Protein 2OOQ (pdb70)

Organism: Homo sapiens (NCBI:txid9606)

Sequence (559 aa):
MAIRVADLLQHITQMKRGQGYGFKEEYEALPEGQTASWDTAKEDENRNKNRYGNIISYDHSRVRLLVLDPHSDYINANYIDGYHRPRHYIATQGPMQETVKDFWRMIWQENSASIVMVTNLVEVGRVKCVRYWPDDTEVYGDIKVTLIETEPLAEYVIRRTFTVQKKGYHEIRELRLFHFTSSWPDHGVPCCYATGLLGFVRQVKFLNPPEAGPIVVHCSAGAGRTGCFIAIDTMLDMAENEGVVDIFNCVRELRAQRVNLVQTEEQYVFVHDAILEACLCSMAIRVADLLQHITQMKRGQGYGFKEEYEALPEGQTASWDTAKEDENRNKNRYGNIISYDHSRVRLLVLDGDPHSDYINANYIDGYHRPRHYIATQGPMQETVKDFWRMIWQENSASIVMVTNLVEVGRVKCVRYWPDDTEVYGDIKVTLIETEPLAEYVIRTFTVQKKGYHEIRELRLFHFTSWPDHGVPCYATGLLGFVRQVKFLNPPEAGPIVVHCSAGAGRTGCFIAIDTMLDMAENEGVVDIFNCVRELRAQRVNLVQTEEQYVFVHDAILEACLC

CATH classification: 3.90.190.10

Secondary structure (DSSP, 8-state):
--EEGGGHHHHHHHHHSTTSS-HHHHHHHSPPS--S--TTTTSGGGGGG-SSTTS---GGGB-PPPP--GGGG--SEEEE--SSSTT-EEEEPPPPTTTHHHHHHHHHHHT--EEEE-S-SEETTEE-S---S-SSEEEEBTEEEEEEEEEE-SSEEEEEEEEEETTS---EEEEEEEE-S--TT---S-SHHHHHHHHHHHHHS-TTS-PEEEE-SSSSHHHHHHHHHHHHHHHHHHHSEE-HHHHHHHHHHHSTTSS-SHHHHHHHHHHHHHHHH-/---EEGGGHHHHHHHHHHHHHHHHHHHHHTS--S--S--TTTTSGGGGGG-SSTTS---GGGB-PPPPBTTBTTTT--SEEEE--SSSTT-EEEEPPP-GGGHHHHHHHHHHHT--EEEE-S-SEETTEE-S---S-SSEEEETTEEEEEEEEEE-SSEEEEEEEEEETTS-BEEEEEEEEE--S-SSSS-S-SHHHHHHHHHHHHHS-TTS-PEEEE-SSSSHHHHHHHHHHHHHHHHHHHSEE-HHHHHHHHHHHSTTSS-SHHHHHHHHHHHHHHHH-

Solvent-accessible surface area: 24456 Å² total; per-residue (Å²): 159,54,43,139,41,82,59,0,99,65,42,5,49,49,8,115,137,77,153,55,113,11,8,65,103,13,38,129,64,7,54,86,26,97,73,32,58,37,100,33,0,73,77,137,56,0,82,103,36,18,67,34,61,121,14,11,0,0,43,119,12,29,0,66,5,86,90,134,101,109,52,11,27,2,8,1,0,0,24,0,69,12,72,95,35,105,139,56,1,0,0,1,5,0,1,30,91,90,5,0,53,26,2,0,37,0,3,34,62,28,63,5,9,0,0,0,0,0,0,48,43,85,28,117,78,46,95,31,1,28,102,0,11,3,115,96,71,62,17,4,13,49,2,81,0,32,45,91,102,67,73,102,78,109,57,20,15,6,44,14,0,41,3,43,55,85,66,136,177,90,108,49,90,1,49,1,0,10,1,51,45,3,75,36,124,14,36,10,113,160,8,86,14,0,11,12,0,1,161,43,1,80,173,47,18,52,128,173,28,19,16,6,0,0,0,4,12,27,0,2,10,2,0,0,0,0,0,0,0,4,12,1,31,47,34,13,122,72,94,39,34,1,25,7,40,49,8,0,22,113,5,9,51,29,0,0,31,0,0,50,38,66,100,1,0,27,10,0,3,48,0,0,22,47,27,35,122,130,154,110,31,43,133,41,81,57,0,100,82,46,3,68,74,20,94,95,61,190,15,144,17,2,42,100,41,35,133,67,8,47,129,15,98,74,28,61,36,104,33,1,72,72,99,102,0,147,100,31,16,66,98,52,89,1,6,0,0,34,105,0,13,0,154,6,145,82,90,156,83,62,106,40,5,25,1,7,0,0,0,34,0,62,15,66,120,126,102,104,52,1,0,0,1,6,0,2,31,139,92,4,16,112,19,3,0,42,0,3,35,64,29,50,6,9,0,0,0,0,0,1,44,31,89,5,77,82,66,90,56,1,31,142,0,13,2,120,96,60,89,67,30,54,52,2,81,0,34,48,95,101,62,74,99,70,107,52,12,14,5,32,13,0,38,2,30,63,111,60,123,15,28,54,49,94,1,46,0,0,7,4,43,42,10,48,69,144,36,32,12,127,110,7,81,4,1,14,17,0,0,151,40,1,82,91,62,21,51,89,160,28,19,17,7,0,0,0,7,26,18,0,0,3,32,0,0,0,1,0,0,0,5,12,7,33,22,25,16,144,86,91,37,31,1,20,8,30,26,10,0,101,96,5,7,52,22,0,1,18,0,0,65,60,68,90,21,0,29,8,0,2,49,0,0,21,36,32,42,121,132

B-factor: mean 29.22, std 8.7, range [10.36, 81.89]

InterPro domains:
  IPR000242 Tyrosine-specific protein phosphatase, PTPase domain [PF00102] (912-1142)
  IPR000242 Tyrosine-specific protein phosphatase, PTPase domain [PF00102] (1202-1436)
  IPR000242 Tyrosine-specific protein phosphatase, PTPase domain [PR00700] (941-948)
  IPR000242 Tyrosine-specific protein phosphatase, PTPase domain [PR00700] (957-977)
  IPR000242 Tyrosine-specific protein phosphatase, PTPase domain [PR00700] (1040-1057)
  IPR000242 Tyrosine-specific protein phosphatase, PTPase domain [PR00700] (1079-1097)
  IPR000242 Tyrosine-specific protein phosphatase, PTPase domain [PR00700] (1110-1125)
  IPR000242 Tyrosine-specific protein phosphatase, PTPase domain [PR00700] (1126-1136)
  IPR000242 Tyrosine-specific protein phosphatase, PTPase domain [PS50055] (889-1143)
  IPR000242 Tyrosine-specific protein phosphatase, PTPase domain [PS50055] (1175-1437)
  IPR000242 Tyrosine-specific protein phosphatase, PTPase domain [SM00194] (888-1145)
  IPR000242 Tyrosine-specific protein phosphatase, PTPase domain [SM00194] (1174-1439)
  IPR000387 Tyrosine-specific protein phosphatases domain [PS50056] (1063-1134)
  IPR000387 Tyrosine-specific protein phosphatases domain [PS50056] (1351-1428)
  IPR000998 MAM domain [PF00629] (32-190)
  IPR000998 MAM domain [PR00020] (74-90)
  IPR000998 MAM domain [PR00020] (101-112)
  IPR000998 MAM domain [PR00020] (153-167)
  IPR000998 MAM domain [PR00020] (172-185)
  IPR000998 MAM domain [PS00740] (72-111)

GO terms:
  GO:0005001 transmembrane receptor protein tyrosine phosphatase activity (F, IDA)
  GO:0005886 plasma membrane (C, IDA)
  GO:1904893 negative regulation of receptor signaling pathway via STAT (P, IDA)
  GO:0071354 cellular response to interleukin-6 (P, IDA)
  GO:0004725 protein tyrosine phosphatase activity (F, IMP)
  GO:1904893 negative regulation of receptor signaling pathway via STAT (P, IMP)
  GO:0030336 negative regulation of cell migration (P, IMP)
  GO:0097677 STAT family protein binding (F, IPI)
  GO:0005515 protein binding (F, IPI)
  GO:0042803 protein homodimerization activity (F, IPI)
  GO:0019903 protein phosphatase binding (F, IPI)
  GO:0009986 cell surface (C, IDA)
  GO:0045294 alpha-catenin binding (F, IDA)
  GO:0045295 gamma-catenin binding (F, IDA)
  GO:0006470 protein dephosphorylation (P, IDA)
  GO:0007156 homophilic cell-cell adhesion (P, IDA)
  GO:0007169 cell surface receptor protein tyrosine kinase signaling pathway (P, IMP)
  GO:0070097 delta-catenin binding (F, IPI)
  GO:0008013 beta-catenin binding (F, IPI)
  GO:0045296 cadherin binding (F, IPI)

Nearest PDB structures (foldseek):
  2ooq-assembly1_A  TM=1.004E+00  e=1.436E-60  Homo sapiens
  2ooq-assembly2_B  TM=9.898E-01  e=5.584E-56  Homo sapiens
  2c7s-assembly1_A  TM=9.912E-01  e=8.622E-50  Homo sapiens
  1rpm-assembly2_B  TM=9.840E-01  e=2.543E-48  Homo sapiens
  6sub-assembly1_A  TM=9.304E-01  e=3.155E-36  Homo sapiens

Structure (mmCIF, N/CA/C/O backbone):
data_2OOQ
#
_entry.id   2OOQ
#
_cell.length_a   37.186
_cell.length_b   86.697
_cell.length_c   91.120
_cell.angle_alpha   90.00
_cell.angle_beta   99.89
_cell.angle_gamma   90.00
#
_symmetry.space_group_name_H-M   'P 1 21 1'
#
loop_
_entity.id
_entity.type
_entity.pdbx_description
1 polymer 'Receptor-type tyrosine-protein phosphatase T'
2 non-polymer 2-[3-(2-HYDROXY-1,1-DIHYDROXYMETHYL-ETHYLAMINO)-PROPYLAMINO]-2-HYDROXYMETHYL-PROPANE-1,3-DIOL
3 non-polymer 'SODIUM ION'
4 non-polymer 1,2-ETHANEDIOL
5 water water
#
loop_
_atom_site.group_PDB
_atom_site.id
_atom_site.type_symbol
_atom_site.label_atom_id
_atom_site.label_alt_id
_atom_site.label_comp_id
_atom_site.label_asym_id
_atom_site.label_entity_id
_atom_site.label_seq_id
_atom_site.pdbx_PDB_ins_code
_atom_site.Cartn_x
_atom_site.Cartn_y
_atom_site.Cartn_z
_atom_site.occupancy
_atom_site.B_iso_or_equiv
_atom_site.auth_seq_id
_atom_site.auth_comp_id
_atom_site.auth_asym_id
_atom_site.auth_atom_id
_atom_site.pdbx_PDB_model_num
ATOM 1 N N . MET A 1 2 ? 27.765 20.171 105.798 1.00 50.72 889 MET A N 1
ATOM 2 C CA . MET A 1 2 ? 26.932 19.336 106.723 1.00 44.37 889 MET A CA 1
ATOM 3 C C . MET A 1 2 ? 27.153 17.820 106.497 1.00 35.80 889 MET A C 1
ATOM 4 O O . MET A 1 2 ? 26.374 16.984 106.976 1.00 33.13 889 MET A O 1
ATOM 9 N N . ALA A 1 3 ? 28.211 17.470 105.773 1.00 34.35 890 ALA A N 1
ATOM 10 C CA . ALA A 1 3 ? 28.520 16.084 105.512 1.00 34.18 890 ALA A CA 1
ATOM 11 C C . ALA A 1 3 ? 28.954 15.391 106.793 1.00 33.10 890 ALA A C 1
ATOM 12 O O . ALA A 1 3 ? 29.473 16.017 107.713 1.00 31.34 890 ALA A O 1
ATOM 14 N N . ILE A 1 4 ? 28.743 14.083 106.828 1.00 24.85 891 ILE A N 1
ATOM 15 C CA . ILE A 1 4 ? 29.072 13.260 107.972 1.00 24.00 891 ILE A CA 1
ATOM 16 C C . ILE A 1 4 ? 30.168 12.307 107.554 1.00 22.56 891 ILE A C 1
ATOM 17 O O . ILE A 1 4 ? 30.022 11.586 106.548 1.00 27.13 891 ILE A O 1
ATOM 22 N N . ARG A 1 5 ? 31.233 12.252 108.343 1.00 26.69 892 ARG A N 1
ATOM 23 C CA . ARG A 1 5 ? 32.307 11.287 108.110 1.00 25.27 892 ARG A CA 1
ATOM 24 C C . ARG A 1 5 ? 31.760 9.865 108.233 1.00 27.74 892 ARG A C 1
ATOM 25 O O . ARG A 1 5 ? 30.990 9.572 109.137 1.00 23.03 892 ARG A O 1
ATOM 33 N N . VAL A 1 6 ? 32.160 8.975 107.328 1.00 28.57 893 VAL A N 1
ATOM 34 C CA . VAL A 1 6 ? 31.707 7.582 107.402 1.00 28.40 893 VAL A CA 1
ATOM 35 C C . VAL A 1 6 ? 32.045 6.968 108.761 1.00 33.56 893 VAL A C 1
ATOM 36 O O . VAL A 1 6 ? 31.211 6.287 109.379 1.00 24.97 893 VAL A O 1
ATOM 40 N N . ALA A 1 7 ? 33.254 7.264 109.238 1.00 28.39 894 ALA A N 1
ATOM 41 C CA . ALA A 1 7 ? 33.708 6.909 110.584 1.00 28.60 894 ALA A CA 1
ATOM 42 C C . ALA A 1 7 ? 32.770 7.335 111.713 1.00 31.12 894 ALA A C 1
ATOM 43 O O . ALA A 1 7 ? 32.824 6.744 112.794 1.00 34.96 894 ALA A O 1
ATOM 45 N N . ASP A 1 8 ? 31.957 8.371 111.478 1.00 24.02 895 ASP A N 1
ATOM 46 C CA . ASP A 1 8 ? 31.050 8.945 112.495 1.00 27.09 895 ASP A CA 1
ATOM 47 C C . ASP A 1 8 ? 29.585 8.606 112.243 1.00 30.30 895 ASP A C 1
ATOM 48 O O . ASP A 1 8 ? 28.707 9.102 112.951 1.00 24.84 895 ASP A O 1
ATOM 53 N N . LEU A 1 9 ? 29.318 7.765 111.242 1.00 27.81 896 LEU A N 1
ATOM 54 C CA . LEU A 1 9 ? 27.962 7.532 110.782 1.00 26.59 896 LEU A CA 1
ATOM 55 C C . LEU A 1 9 ? 27.113 6.786 111.793 1.00 20.61 896 LEU A C 1
ATOM 56 O O . LEU A 1 9 ? 25.947 7.136 111.980 1.00 25.89 896 LEU A O 1
ATOM 61 N N . LEU A 1 10 ? 27.680 5.763 112.431 1.00 25.43 897 LEU A N 1
ATOM 62 C CA . LEU A 1 10 ? 26.946 5.022 113.486 1.00 26.30 897 LEU A CA 1
ATOM 63 C C . LEU A 1 10 ? 26.511 5.963 114.598 1.00 26.08 897 LEU A C 1
ATOM 64 O O . LEU A 1 10 ? 25.335 5.985 114.973 1.00 26.80 897 LEU A O 1
ATOM 69 N N . GLN A 1 11 ? 27.454 6.760 115.098 1.00 24.12 898 GLN A N 1
ATOM 70 C CA . GLN A 1 11 ? 27.166 7.745 116.144 1.00 31.03 898 GLN A CA 1
ATOM 71 C C . GLN A 1 11 ? 26.116 8.750 115.708 1.00 25.61 898 GLN A C 1
ATOM 72 O O . GLN A 1 11 ? 25.231 9.089 116.474 1.00 24.77 898 GLN A O 1
ATOM 74 N N . HIS A 1 12 ? 26.221 9.230 114.473 1.00 25.63 899 HIS A N 1
ATOM 75 C CA . HIS A 1 12 ? 25.222 10.144 113.915 1.00 23.78 899 HIS A CA 1
ATOM 76 C C . HIS A 1 12 ? 23.807 9.520 113.921 1.00 16.59 899 HIS A C 1
ATOM 77 O O . HIS A 1 12 ? 22.858 10.145 114.371 1.00 22.22 899 HIS A O 1
ATOM 84 N N . ILE A 1 13 ? 23.694 8.308 113.404 1.00 20.42 900 ILE A N 1
ATOM 85 C CA . ILE A 1 13 ? 22.391 7.639 113.269 1.00 18.99 900 ILE A CA 1
ATOM 86 C C . ILE A 1 13 ? 21.780 7.405 114.674 1.00 19.63 900 ILE A C 1
ATOM 87 O O . ILE A 1 13 ? 20.591 7.636 114.901 1.00 19.97 900 ILE A O 1
ATOM 92 N N . THR A 1 14 ? 22.627 7.031 115.620 1.00 24.33 901 THR A N 1
ATOM 93 C CA . THR A 1 14 ? 22.200 6.822 117.003 1.00 23.62 901 THR A CA 1
ATOM 94 C C . THR A 1 14 ? 21.644 8.108 117.597 1.00 29.24 901 THR A C 1
ATOM 95 O O . THR A 1 14 ? 20.523 8.143 118.146 1.00 26.07 901 THR A O 1
ATOM 99 N N . GLN A 1 15 ? 22.437 9.173 117.496 1.00 20.93 902 GLN A N 1
ATOM 100 C CA . GLN A 1 15 ? 22.037 10.457 118.053 1.00 22.97 902 GLN A CA 1
ATOM 101 C C . GLN A 1 15 ? 20.697 10.826 117.446 1.00 20.11 902 GLN A C 1
ATOM 102 O O . GLN A 1 15 ? 19.823 11.333 118.144 1.00 20.14 902 GLN A O 1
ATOM 104 N N . MET A 1 16 ? 20.576 10.589 116.139 1.00 22.00 903 MET A N 1
ATOM 105 C CA . MET A 1 16 ? 19.393 10.944 115.364 1.00 23.93 903 MET A CA 1
ATOM 106 C C . MET A 1 16 ? 18.164 10.101 115.741 1.00 26.47 903 MET A C 1
ATOM 107 O O . MET A 1 16 ? 17.038 10.562 115.598 1.00 22.11 903 MET A O 1
ATOM 112 N N . LYS A 1 17 ? 18.394 8.891 116.261 1.00 20.87 904 LYS A N 1
ATOM 113 C CA . LYS A 1 17 ? 17.303 8.025 116.781 1.00 20.07 904 LYS A CA 1
ATOM 114 C C . LYS A 1 17 ? 16.912 8.255 118.228 1.00 20.36 904 LYS A C 1
ATOM 115 O O . LYS A 1 17 ? 15.791 7.912 118.618 1.00 21.77 904 LYS A O 1
ATOM 121 N N . ARG A 1 18 ? 17.810 8.841 119.028 1.00 22.73 905 ARG A N 1
ATOM 122 C CA . ARG A 1 18 ? 17.487 9.258 120.405 1.00 25.83 905 ARG A CA 1
ATOM 123 C C . ARG A 1 18 ? 16.517 10.437 120.347 1.00 32.02 905 ARG A C 1
ATOM 124 O O . ARG A 1 18 ? 16.799 11.472 119.712 1.00 36.39 905 ARG A O 1
ATOM 132 N N . GLY A 1 19 ? 15.395 10.323 121.024 1.00 31.24 906 GLY A N 1
ATOM 133 C CA . GLY A 1 19 ? 14.390 11.378 120.938 1.00 41.93 906 GLY A CA 1
ATOM 134 C C . GLY A 1 19 ? 14.730 12.724 121.575 1.00 36.76 906 GLY A C 1
ATOM 135 O O . GLY A 1 19 ? 13.900 13.620 121.538 1.00 42.49 906 GLY A O 1
ATOM 136 N N . GLN A 1 20 ? 15.937 12.885 122.124 1.00 22.35 907 GLN A N 1
ATOM 137 C CA . GLN A 1 20 ? 16.191 13.943 123.082 1.00 17.93 907 GLN A CA 1
ATOM 138 C C . GLN A 1 20 ? 16.644 15.274 122.475 1.00 18.49 907 GLN A C 1
ATOM 139 O O . GLN A 1 20 ? 16.270 16.328 122.999 1.00 14.76 907 GLN A O 1
ATOM 145 N N . GLY A 1 21 ? 17.447 15.217 121.420 1.00 22.91 908 GLY A N 1
ATOM 146 C CA . GLY A 1 21 ? 17.803 16.396 120.635 1.00 26.49 908 GLY A CA 1
ATOM 147 C C . GLY A 1 21 ? 17.324 16.242 119.201 1.00 17.07 908 GLY A C 1
ATOM 148 O O . GLY A 1 21 ? 16.451 15.409 118.903 1.00 26.88 908 GLY A O 1
ATOM 149 N N . TYR A 1 22 ? 17.916 17.028 118.308 1.00 16.18 909 TYR A N 1
ATOM 150 C CA . TYR A 1 22 ? 17.637 16.964 116.868 1.00 14.35 909 TYR A CA 1
ATOM 151 C C . TYR A 1 22 ? 17.725 15.519 116.421 1.00 24.65 909 TYR A C 1
ATOM 152 O O . TYR A 1 22 ? 18.712 14.849 116.732 1.00 23.69 909 TYR A O 1
ATOM 161 N N . GLY A 1 23 ? 16.684 15.058 115.713 1.00 20.85 910 GLY A N 1
ATOM 162 C CA . GLY A 1 23 ? 16.588 13.692 115.210 1.00 21.92 910 GLY A CA 1
ATOM 163 C C . GLY A 1 23 ? 15.914 13.614 113.848 1.00 29.93 910 GLY A C 1
ATOM 164 O O . GLY A 1 23 ? 15.719 14.629 113.179 1.00 21.78 910 GLY A O 1
ATOM 165 N N . PHE A 1 24 ? 15.540 12.394 113.454 1.00 22.46 911 PHE A N 1
ATOM 166 C CA . PHE A 1 24 ? 15.026 12.130 112.126 1.00 22.10 911 PHE A CA 1
ATOM 167 C C . PHE A 1 24 ? 13.659 12.709 111.821 1.00 15.11 911 PHE A C 1
ATOM 168 O O . PHE A 1 24 ? 13.389 13.036 110.672 1.00 27.30 911 PHE A O 1
ATOM 176 N N . LYS A 1 25 ? 12.771 12.792 112.805 1.00 24.44 912 LYS A N 1
ATOM 177 C CA . LYS A 1 25 ? 11.471 13.441 112.546 1.00 21.78 912 LYS A CA 1
ATOM 178 C C . LYS A 1 25 ? 11.656 14.890 112.070 1.00 20.23 912 LYS A C 1
ATOM 179 O O . LYS A 1 25 ? 11.093 15.297 111.046 1.00 23.01 912 LYS A O 1
ATOM 182 N N . GLU A 1 26 ? 12.453 15.657 112.806 1.00 19.93 913 GLU A N 1
ATOM 183 C CA . GLU A 1 26 ? 12.659 17.055 112.455 1.00 22.15 913 GLU A CA 1
ATOM 184 C C . GLU A 1 26 ? 13.381 17.164 111.146 1.00 21.66 913 GLU A C 1
ATOM 185 O O . GLU A 1 26 ? 13.024 18.005 110.301 1.00 24.84 913 GLU A O 1
ATOM 191 N N . GLU A 1 27 ? 14.389 16.316 110.958 1.00 20.30 914 GLU A N 1
ATOM 192 C CA . GLU A 1 27 ? 15.181 16.394 109.745 1.00 20.13 914 GLU A CA 1
ATOM 193 C C . GLU A 1 27 ? 14.310 16.086 108.529 1.00 21.53 914 GLU A C 1
ATOM 194 O O . GLU A 1 27 ? 14.304 16.842 107.562 1.00 24.22 914 GLU A O 1
ATOM 200 N N . TYR A 1 28 ? 13.555 14.991 108.599 1.00 25.79 915 TYR A N 1
ATOM 201 C CA . TYR A 1 28 ? 12.617 14.649 107.536 1.00 26.35 915 TYR A CA 1
ATOM 202 C C . TYR A 1 28 ? 11.620 15.798 107.281 1.00 23.24 915 TYR A C 1
ATOM 203 O O . TYR A 1 28 ? 11.319 16.123 106.133 1.00 22.88 915 TYR A O 1
ATOM 212 N N . GLU A 1 29 ? 11.133 16.418 108.348 1.00 25.82 916 GLU A N 1
ATOM 213 C CA . GLU A 1 29 ? 10.169 17.506 108.205 1.00 27.67 916 GLU A CA 1
ATOM 214 C C . GLU A 1 29 ? 10.776 18.746 107.552 1.00 27.77 916 GLU A C 1
ATOM 215 O O . GLU A 1 29 ? 10.046 19.605 107.071 1.00 29.73 916 GLU A O 1
ATOM 221 N N . ALA A 1 30 ? 12.104 18.805 107.489 1.00 30.00 917 ALA A N 1
ATOM 222 C CA . ALA A 1 30 ? 12.802 19.918 106.861 1.00 26.93 917 ALA A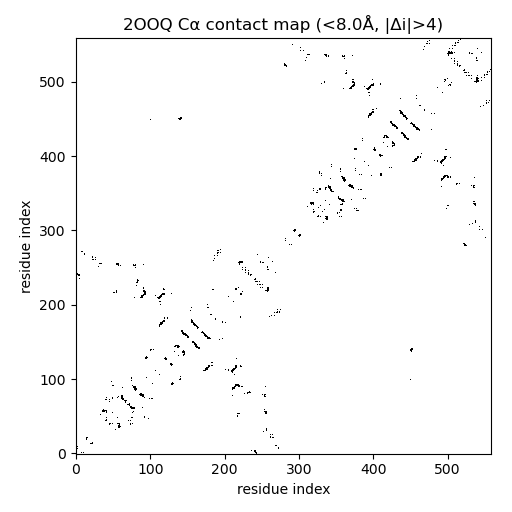 CA 1
ATOM 223 C C . ALA A 1 30 ? 12.967 19.737 105.361 1.00 26.60 917 ALA A C 1
ATOM 224 O O . ALA A 1 30 ? 13.256 20.702 104.674 1.00 26.08 917 ALA A O 1
ATOM 226 N N . LEU A 1 31 ? 12.802 18.513 104.845 1.00 22.17 918 LEU A N 1
ATOM 227 C CA . LEU A 1 31 ? 12.862 18.278 103.400 1.00 24.57 918 LEU A CA 1
ATOM 228 C C . LEU A 1 31 ? 11.703 19.013 102.705 1.00 32.97 918 LEU A C 1
ATOM 229 O O . LEU A 1 31 ? 10.622 19.163 103.280 1.00 32.88 918 LEU A O 1
ATOM 234 N N . PRO A 1 32 ? 11.917 19.496 101.473 1.00 32.51 919 PRO A N 1
ATOM 235 C CA . PRO A 1 32 ? 10.803 20.232 100.842 1.00 31.25 919 PRO A CA 1
ATOM 236 C C . PRO A 1 32 ? 9.711 19.265 100.432 1.00 35.35 919 PRO A C 1
ATOM 237 O O . PRO A 1 32 ? 9.997 18.299 99.728 1.00 34.80 919 PRO A O 1
ATOM 241 N N . GLU A 1 33 ? 8.479 19.500 100.878 1.00 33.63 920 GLU A N 1
ATOM 242 C CA . GLU A 1 33 ? 7.366 18.576 100.598 1.00 37.71 920 GLU A CA 1
ATOM 243 C C . GLU A 1 33 ? 6.549 19.095 99.429 1.00 32.26 920 GLU A C 1
ATOM 244 O O . GLU A 1 33 ? 6.352 20.301 99.283 1.00 27.67 920 GLU A O 1
ATOM 246 N N . GLY A 1 34 ? 6.098 18.195 98.568 1.00 31.78 921 GLY A N 1
ATOM 247 C CA . GLY A 1 34 ? 5.191 18.578 97.486 1.00 32.12 921 GLY A CA 1
ATOM 248 C C . GLY A 1 34 ? 5.870 19.393 96.399 1.00 33.36 921 GLY A C 1
ATOM 249 O O . GLY A 1 34 ? 7.108 19.368 96.252 1.00 30.60 921 GLY A O 1
ATOM 250 N N . GLN A 1 35 ? 5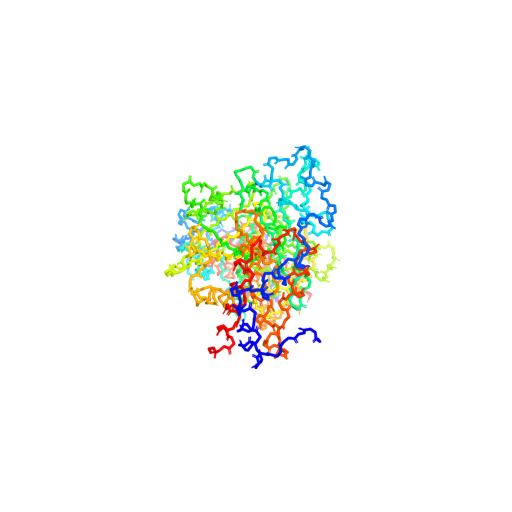.054 20.132 95.649 1.00 33.88 922 GLN A N 1
ATOM 251 C CA . GLN A 1 35 ? 5.504 20.801 94.442 1.00 33.57 922 GLN A CA 1
ATOM 252 C C . GLN A 1 35 ? 6.432 21.962 94.799 1.00 32.67 922 GLN A C 1
ATOM 253 O O . GLN A 1 35 ? 6.054 22.857 95.561 1.00 32.22 922 GLN A O 1
ATOM 259 N N . THR A 1 36 ? 7.637 21.932 94.240 1.00 27.24 923 THR A N 1
ATOM 260 C CA . THR A 1 36 ? 8.624 22.992 94.437 1.00 27.18 923 THR A CA 1
ATOM 261 C C . THR A 1 36 ? 9.056 23.634 93.111 1.00 29.56 923 THR A C 1
ATOM 262 O O . THR A 1 36 ? 9.890 24.550 93.108 1.00 31.73 923 THR A O 1
ATOM 266 N N . ALA A 1 37 ? 8.493 23.145 91.999 1.00 27.36 924 ALA A N 1
ATOM 267 C CA . ALA A 1 37 ? 8.800 23.627 90.651 1.00 29.09 924 ALA A CA 1
ATOM 268 C C . ALA A 1 37 ? 7.605 23.351 89.739 1.00 28.07 924 ALA A C 1
ATOM 269 O O . ALA A 1 37 ? 6.687 22.609 90.110 1.00 25.88 924 ALA A O 1
ATOM 271 N N . SER A 1 38 ? 7.635 23.959 88.556 1.00 25.27 925 SER A N 1
ATOM 272 C CA . SER A 1 38 ? 6.542 23.877 87.594 1.00 26.06 925 SER A CA 1
ATOM 273 C C . SER A 1 38 ? 6.468 22.501 86.982 1.00 27.54 925 SER A C 1
ATOM 274 O O . SER A 1 38 ? 7.499 21.849 86.765 1.00 29.36 925 SER A O 1
ATOM 277 N N . TRP A 1 39 ? 5.237 22.073 86.703 1.00 25.76 926 TRP A N 1
ATOM 278 C CA . TRP A 1 39 ? 4.963 20.868 85.936 1.00 23.55 926 TRP A CA 1
ATOM 279 C C . TRP A 1 39 ? 3.817 21.087 84.933 1.00 28.75 926 TRP A C 1
ATOM 280 O O . TRP A 1 39 ? 2.866 20.290 84.851 1.00 29.62 926 TRP A O 1
ATOM 291 N N . ASP A 1 40 ? 3.934 22.164 84.156 1.00 27.31 927 ASP A N 1
ATOM 292 C CA . ASP A 1 40 ? 2.860 22.584 83.259 1.00 30.00 927 ASP A CA 1
ATOM 293 C C . ASP A 1 40 ? 2.503 21.481 82.252 1.00 31.67 927 ASP A C 1
ATOM 294 O O . ASP A 1 40 ? 1.325 21.197 82.033 1.00 27.11 927 ASP A O 1
ATOM 299 N N . THR A 1 41 ? 3.506 20.842 81.656 1.00 27.83 928 THR A N 1
ATOM 300 C CA . THR A 1 41 ? 3.229 19.834 80.639 1.00 29.15 928 THR A CA 1
ATOM 301 C C . THR A 1 41 ? 2.514 18.628 81.243 1.00 28.34 928 THR A C 1
ATOM 302 O O . THR A 1 41 ? 1.533 18.150 80.670 1.00 24.02 928 THR A O 1
ATOM 306 N N . ALA A 1 42 ? 2.993 18.183 82.408 1.00 29.63 929 ALA A N 1
ATOM 307 C CA . ALA A 1 42 ? 2.457 17.000 83.111 1.00 31.87 929 ALA A CA 1
ATOM 308 C C . ALA A 1 42 ? 0.980 17.167 83.413 1.00 33.23 929 ALA A C 1
ATOM 309 O O . ALA A 1 42 ? 0.224 16.195 83.336 1.00 34.18 929 ALA A O 1
ATOM 311 N N . LYS A 1 43 ? 0.591 18.404 83.749 1.00 28.40 930 LYS A N 1
ATOM 312 C CA . LYS A 1 43 ? -0.781 18.741 84.157 1.00 23.62 930 LYS A CA 1
ATOM 313 C C . LYS A 1 43 ? -1.656 19.162 82.973 1.00 26.84 930 LYS A C 1
ATOM 314 O O . LYS A 1 43 ? -2.780 19.622 83.167 1.00 28.29 930 LYS A O 1
ATOM 317 N N . GLU A 1 44 ? -1.154 18.995 81.747 1.00 27.15 931 GLU A N 1
ATOM 318 C CA . GLU A 1 44 ? -1.988 19.170 80.549 1.00 30.27 931 GLU A CA 1
ATOM 319 C C . GLU A 1 44 ? -3.089 18.106 80.541 1.00 28.31 931 GLU A C 1
ATOM 320 O O . GLU A 1 44 ? -2.823 16.933 80.794 1.00 28.63 931 GLU A O 1
ATOM 326 N N . ASP A 1 45 ? -4.315 18.535 80.240 1.00 29.52 932 ASP A N 1
ATOM 327 C CA . ASP A 1 45 ? -5.474 17.648 80.160 1.00 27.30 932 ASP A CA 1
ATOM 328 C C . ASP A 1 45 ? -5.144 16.396 79.372 1.00 28.40 932 ASP A C 1
ATOM 329 O O . ASP A 1 45 ? -5.444 15.283 79.813 1.00 31.99 932 ASP A O 1
ATOM 334 N N . GLU A 1 46 ? -4.457 16.576 78.245 1.00 31.28 933 GLU A N 1
ATOM 335 C CA . GLU A 1 46 ? -4.107 15.474 77.343 1.00 26.30 933 GLU A CA 1
ATOM 336 C C . GLU A 1 46 ? -3.123 14.460 77.934 1.00 28.65 933 GLU A C 1
ATOM 337 O O . GLU A 1 46 ? -2.925 13.398 77.353 1.00 30.95 933 GLU A O 1
ATOM 339 N N . ASN A 1 47 ? -2.504 14.804 79.070 1.00 25.90 934 ASN A N 1
ATOM 340 C CA . ASN A 1 47 ? -1.547 13.932 79.752 1.00 26.95 934 ASN A CA 1
ATOM 341 C C . ASN A 1 47 ? -2.051 13.385 81.080 1.00 25.77 934 ASN A C 1
ATOM 342 O O . ASN A 1 47 ? -1.345 12.613 81.727 1.00 24.04 934 ASN A O 1
ATOM 347 N N . ARG A 1 48 ? -3.272 13.750 81.481 1.00 22.55 935 ARG A N 1
ATOM 348 C CA . ARG A 1 48 ? -3.832 13.269 82.753 1.00 28.90 935 ARG A CA 1
ATOM 349 C C . ARG A 1 48 ? -3.827 11.737 82.861 1.00 28.24 935 ARG A C 1
ATOM 350 O O . ARG A 1 48 ? -3.542 11.191 83.926 1.00 32.84 935 ARG A O 1
ATOM 353 N N . ASN A 1 49 ? -4.135 11.054 81.759 1.00 27.57 936 ASN A N 1
ATOM 354 C CA . ASN A 1 49 ? -4.274 9.595 81.768 1.00 25.13 936 ASN A CA 1
ATOM 355 C C . ASN A 1 49 ? -2.955 8.879 81.622 1.00 30.74 936 ASN A C 1
ATOM 356 O O . ASN A 1 49 ? -2.905 7.641 81.604 1.00 31.19 936 ASN A O 1
ATOM 361 N N . LYS A 1 50 ? -1.880 9.655 81.524 1.00 26.52 937 LYS A N 1
ATOM 362 C CA . LYS A 1 50 ? -0.525 9.097 81.503 1.00 24.13 937 LYS A CA 1
ATOM 363 C C . LYS A 1 50 ? 0.165 9.169 82.867 1.00 24.18 937 LYS A C 1
ATOM 364 O O . LYS A 1 50 ? 1.343 8.772 82.995 1.00 22.63 937 LYS A O 1
ATOM 370 N N . ASN A 1 51 ? -0.544 9.705 83.866 1.00 26.87 938 ASN A N 1
ATOM 371 C CA . ASN A 1 51 ? -0.031 9.856 85.211 1.00 24.77 938 ASN A CA 1
ATOM 372 C C . ASN A 1 51 ? -0.775 8.953 86.150 1.00 27.59 938 ASN A C 1
ATOM 373 O O . ASN A 1 51 ? -1.995 9.043 86.255 1.00 25.33 938 ASN A O 1
ATOM 378 N N . ARG A 1 52 ? -0.038 8.124 86.874 1.00 28.08 939 ARG A N 1
ATOM 379 C CA . ARG A 1 52 ? -0.651 7.154 87.792 1.00 34.44 939 ARG A CA 1
ATOM 380 C C . ARG A 1 52 ? -1.185 7.834 89.052 1.00 27.77 939 ARG A C 1
ATOM 381 O O . ARG A 1 52 ? -2.342 7.628 89.428 1.00 30.37 939 ARG A O 1
ATOM 389 N N . TYR A 1 53 ? -0.336 8.641 89.702 1.00 31.96 940 TYR A N 1
ATOM 390 C CA . TYR A 1 53 ? -0.729 9.412 90.888 1.00 30.03 940 TYR A CA 1
ATOM 391 C C . TYR A 1 53 ? -0.645 10.922 90.592 1.00 33.28 940 TYR A C 1
ATOM 392 O O . TYR A 1 53 ? 0.435 11.452 90.287 1.00 30.56 940 TYR A O 1
ATOM 394 N N . GLY A 1 54 ? -1.780 11.620 90.710 1.00 35.72 941 GLY A N 1
ATOM 395 C CA . GLY A 1 54 ? -1.873 13.048 90.351 1.00 30.37 941 GLY A CA 1
ATOM 396 C C . GLY A 1 54 ? -0.897 13.979 91.065 1.00 33.20 941 GLY A C 1
ATOM 397 O O . GLY A 1 54 ? -0.589 15.080 90.565 1.00 36.45 941 GLY A O 1
ATOM 398 N N . ASN A 1 55 ? -0.399 13.532 92.216 1.00 31.73 942 ASN A N 1
ATOM 399 C CA . ASN A 1 55 ? 0.481 14.333 93.067 1.00 35.68 942 ASN A CA 1
ATOM 400 C C . ASN A 1 55 ? 1.951 14.145 92.749 1.00 28.04 942 ASN A C 1
ATOM 401 O O . ASN A 1 55 ? 2.767 15.002 93.086 1.00 28.51 942 ASN A O 1
ATOM 406 N N . ILE A 1 56 ? 2.282 13.009 92.137 1.00 27.84 943 ILE A N 1
ATOM 407 C CA . ILE A 1 56 ? 3.651 12.672 91.804 1.00 26.30 943 ILE A CA 1
ATOM 408 C C . ILE A 1 56 ? 3.722 12.690 90.304 1.00 27.61 943 ILE A C 1
ATOM 409 O O . ILE A 1 56 ? 3.578 11.660 89.640 1.00 27.33 943 ILE A O 1
ATOM 414 N N . ILE A 1 57 ? 3.881 13.891 89.763 1.00 28.37 944 ILE A N 1
ATOM 415 C CA . ILE A 1 57 ? 3.984 14.065 88.323 1.00 24.10 944 ILE A CA 1
ATOM 416 C C . ILE A 1 57 ? 5.260 14.846 87.992 1.00 29.15 944 ILE A C 1
ATOM 417 O O . ILE A 1 57 ? 5.954 15.355 88.887 1.00 32.87 944 ILE A O 1
ATOM 422 N N . SER A 1 58 ? 5.564 14.946 86.704 1.00 29.11 945 SER A N 1
ATOM 423 C CA . SER A 1 58 ? 6.905 15.300 86.281 1.00 29.29 945 SER A CA 1
ATOM 424 C C . SER A 1 58 ? 7.158 16.821 86.186 1.00 27.64 945 SER A C 1
ATOM 425 O O . SER A 1 58 ? 6.472 17.533 85.446 1.00 27.53 945 SER A O 1
ATOM 428 N N . TYR A 1 59 ? 8.159 17.308 86.930 1.00 26.08 946 TYR A N 1
ATOM 429 C CA . TYR A 1 59 ? 8.609 18.711 86.806 1.00 22.93 946 TYR A CA 1
ATOM 430 C C . TYR A 1 59 ? 9.181 18.977 85.417 1.00 26.89 946 TYR A C 1
ATOM 431 O O . TYR A 1 59 ? 9.942 18.182 84.901 1.00 28.65 946 TYR A O 1
ATOM 440 N N . ASP A 1 60 ? 8.858 20.137 84.863 1.00 23.98 947 ASP A N 1
ATOM 441 C CA . ASP A 1 60 ? 9.233 20.507 83.492 1.00 27.47 947 ASP A CA 1
ATOM 442 C C . ASP A 1 60 ? 10.741 20.524 83.302 1.00 25.67 947 ASP A C 1
ATOM 443 O O . ASP A 1 60 ? 11.245 20.034 82.277 1.00 30.09 947 ASP A O 1
ATOM 448 N N . HIS A 1 61 ? 11.461 21.053 84.292 1.00 27.34 948 HIS A N 1
ATOM 449 C CA . HIS A 1 61 ? 12.896 21.300 84.118 1.00 27.26 948 HIS A CA 1
ATOM 450 C C . HIS A 1 61 ? 13.653 19.999 83.890 1.00 28.61 948 HIS A C 1
ATOM 451 O O . HIS A 1 61 ? 14.579 19.964 83.093 1.00 29.30 948 HIS A O 1
ATOM 458 N N . SER A 1 62 ? 13.183 18.919 84.520 1.00 25.86 949 SER A N 1
ATOM 459 C CA . SER A 1 62 ? 13.907 17.667 84.563 1.00 24.27 949 SER A CA 1
ATOM 460 C C . SER A 1 62 ? 13.209 16.538 83.805 1.00 26.28 949 SER A C 1
ATOM 461 O O . SER A 1 62 ? 13.706 15.415 83.786 1.00 25.69 949 SER A O 1
ATOM 464 N N . ARG A 1 63 ? 12.073 16.815 83.157 1.00 25.59 950 ARG A N 1
ATOM 465 C CA . ARG A 1 63 ? 11.277 15.712 82.617 1.00 29.24 950 ARG A CA 1
ATOM 466 C C . ARG A 1 63 ? 11.944 15.103 81.385 1.00 29.94 950 ARG A C 1
ATOM 467 O O . ARG A 1 63 ? 12.636 15.800 80.629 1.00 26.20 950 ARG A O 1
ATOM 475 N N . VAL A 1 64 ? 11.729 13.800 81.199 1.00 25.55 951 VAL A N 1
ATOM 476 C CA . VAL A 1 64 ? 12.254 13.072 80.039 1.00 28.40 951 VAL A CA 1
ATOM 477 C C . VAL A 1 64 ? 11.290 13.367 78.894 1.00 30.34 951 VAL A C 1
ATOM 478 O O . VAL A 1 64 ? 10.121 13.011 78.957 1.00 26.93 951 VAL A O 1
ATOM 482 N N . ARG A 1 65 ? 11.762 14.066 77.866 1.00 27.06 952 ARG A N 1
ATOM 483 C CA . ARG A 1 65 ? 10.918 14.358 76.709 1.00 26.42 952 ARG A CA 1
ATOM 484 C C . ARG A 1 65 ? 11.047 13.274 75.640 1.00 28.72 952 ARG A C 1
ATOM 485 O O . ARG A 1 65 ? 12.153 12.970 75.212 1.00 27.65 952 ARG A O 1
ATOM 488 N N . LEU A 1 66 ? 9.918 12.720 75.197 1.00 25.54 953 LEU A N 1
ATOM 489 C CA . LEU A 1 66 ? 9.900 11.779 74.061 1.00 27.32 953 LEU A CA 1
ATOM 490 C C . LEU A 1 66 ? 9.790 12.493 72.697 1.00 32.32 953 LEU A C 1
ATOM 491 O O . LEU A 1 66 ? 9.127 13.528 72.567 1.00 29.11 953 LEU A O 1
ATOM 496 N N . LEU A 1 67 ? 10.449 11.940 71.677 1.00 24.10 954 LEU A N 1
ATOM 497 C CA . LEU A 1 67 ? 10.265 12.389 70.308 1.00 33.33 954 LEU A CA 1
ATOM 498 C C . LEU A 1 67 ? 8.765 12.475 70.056 1.00 35.41 954 LEU A C 1
ATOM 499 O O . LEU A 1 67 ? 8.002 11.619 70.489 1.00 35.75 954 LEU A O 1
ATOM 502 N N . VAL A 1 68 ? 8.331 13.532 69.390 1.00 34.62 955 VAL A N 1
ATOM 503 C CA . VAL A 1 68 ? 6.910 13.706 69.103 1.00 34.81 955 VAL A CA 1
ATOM 504 C C . VAL A 1 68 ? 6.565 12.859 67.890 1.00 43.55 955 VAL A C 1
ATOM 505 O O . VAL A 1 68 ? 7.302 12.879 66.901 1.00 38.69 955 VAL A O 1
ATOM 509 N N . LEU A 1 69 ? 5.461 12.117 67.970 1.00 34.45 956 LEU A N 1
ATOM 510 C CA . LEU A 1 69 ? 5.048 11.231 66.885 1.00 33.76 956 LEU A CA 1
ATOM 511 C C . LEU A 1 69 ? 3.986 11.891 66.008 1.00 40.65 956 LEU A C 1
ATOM 512 O O . LEU A 1 69 ? 2.785 11.732 66.252 1.00 41.73 956 LEU A O 1
ATOM 517 N N . ASP A 1 72 ? 0.542 14.174 66.946 1.00 45.85 959 ASP A N 1
ATOM 518 C CA . ASP A 1 72 ? 0.163 14.267 68.349 1.00 42.27 959 ASP A CA 1
ATOM 519 C C . ASP A 1 72 ? 1.174 15.095 69.161 1.00 43.21 959 ASP A C 1
ATOM 520 O O . ASP A 1 72 ? 2.193 14.565 69.637 1.00 29.72 959 ASP A O 1
ATOM 525 N N . PRO A 1 73 ? 0.887 16.398 69.338 1.00 39.63 960 PRO A N 1
ATOM 526 C CA . PRO A 1 73 ? 1.760 17.288 70.093 1.00 35.13 960 PRO A CA 1
ATOM 527 C C . PRO A 1 73 ? 1.977 16.855 71.525 1.00 37.75 960 PRO A C 1
ATOM 528 O O . PRO A 1 73 ? 3.015 17.157 72.097 1.00 46.63 960 PRO A O 1
ATOM 532 N N . HIS A 1 74 ? 1.028 16.127 72.100 1.00 32.00 961 HIS A N 1
ATOM 533 C CA . HIS A 1 74 ? 1.214 15.616 73.454 1.00 26.70 961 HIS A CA 1
ATOM 534 C C . HIS A 1 74 ? 1.886 14.250 73.526 1.00 33.84 961 HIS A C 1
ATOM 535 O O . HIS A 1 74 ? 1.982 13.684 74.625 1.00 26.02 961 HIS A O 1
ATOM 542 N N . SER A 1 75 ? 2.388 13.728 72.399 1.00 25.56 962 SER A N 1
ATOM 543 C CA . SER A 1 75 ? 3.146 12.451 72.445 1.00 23.24 962 SER A CA 1
ATOM 544 C C . SER A 1 75 ? 4.549 12.589 73.027 1.00 25.68 962 SER A C 1
ATOM 545 O O . SER A 1 75 ? 5.318 11.610 73.083 1.00 28.19 962 SER A O 1
ATOM 548 N N . ASP A 1 76 ? 4.926 13.776 73.476 1.00 23.96 963 ASP A N 1
ATOM 549 C CA . ASP A 1 76 ? 6.259 13.933 74.047 1.00 22.17 963 ASP A CA 1
ATOM 550 C C . ASP A 1 76 ? 6.315 13.647 75.555 1.00 24.51 963 ASP A C 1
ATOM 551 O O . ASP A 1 76 ? 7.374 13.802 76.168 1.00 28.58 963 ASP A O 1
ATOM 556 N N . TYR A 1 77 ? 5.179 13.278 76.156 1.00 26.13 964 TYR A N 1
ATOM 557 C CA . TYR A 1 77 ? 5.077 13.168 77.619 1.00 22.93 964 TYR A CA 1
ATOM 558 C C . TYR A 1 77 ? 5.179 11.727 78.154 1.00 29.36 964 TYR A C 1
ATOM 559 O O . TYR A 1 77 ? 4.490 10.804 77.670 1.00 26.35 964 TYR A O 1
ATOM 568 N N . ILE A 1 78 ? 6.031 11.550 79.164 1.00 27.03 965 ILE A N 1
ATOM 569 C CA . ILE A 1 78 ? 5.978 10.390 80.042 1.00 25.65 965 ILE A CA 1
ATOM 570 C C . ILE A 1 78 ? 6.213 10.918 81.449 1.00 25.20 965 ILE A C 1
ATOM 571 O O . ILE A 1 78 ? 6.957 11.904 81.646 1.00 25.81 965 ILE A O 1
ATOM 576 N N . ASN A 1 79 ? 5.560 10.300 82.422 1.00 25.38 966 ASN A N 1
ATOM 577 C CA . ASN A 1 79 ? 5.807 10.643 83.819 1.00 26.44 966 ASN A CA 1
ATOM 578 C C . ASN A 1 79 ? 7.161 10.096 84.295 1.00 28.00 966 ASN A C 1
ATOM 579 O O . ASN A 1 79 ? 7.241 9.065 84.977 1.00 26.44 966 ASN A O 1
ATOM 584 N N . ALA A 1 80 ? 8.226 10.803 83.921 1.00 23.79 967 ALA A N 1
ATOM 585 C CA . ALA A 1 80 ? 9.580 10.419 84.249 1.00 24.20 967 ALA A CA 1
ATOM 586 C C . ALA A 1 80 ? 10.459 11.657 84.317 1.00 20.29 967 ALA A C 1
ATOM 587 O O . ALA A 1 80 ? 10.224 12.644 83.600 1.00 20.95 967 ALA A O 1
ATOM 589 N N . ASN A 1 81 ? 11.484 11.600 85.159 1.00 22.95 968 ASN A N 1
ATOM 590 C CA . ASN A 1 81 ? 12.463 12.681 85.269 1.00 18.77 968 ASN A CA 1
ATOM 591 C C . ASN A 1 81 ? 13.866 12.131 85.306 1.00 23.03 968 ASN A C 1
ATOM 592 O O . ASN A 1 81 ? 14.108 11.123 85.961 1.00 23.52 968 ASN A O 1
ATOM 597 N N . TYR A 1 82 ? 14.794 12.824 84.643 1.00 20.68 969 TYR A N 1
ATOM 598 C CA . TYR A 1 82 ? 16.214 12.579 84.840 1.00 22.49 969 TYR A CA 1
ATOM 599 C C . TYR A 1 82 ? 16.595 12.890 86.287 1.00 26.34 969 TYR A C 1
ATOM 600 O O . TYR A 1 82 ? 16.093 13.860 86.878 1.00 24.77 969 TYR A O 1
ATOM 609 N N . ILE A 1 83 ? 17.474 12.052 86.847 1.00 24.05 970 ILE A N 1
ATOM 610 C CA . ILE A 1 83 ? 18.025 12.271 88.162 1.00 19.00 970 ILE A CA 1
ATOM 611 C C . ILE A 1 83 ? 19.542 12.152 88.087 1.00 26.28 970 ILE A C 1
ATOM 612 O O . ILE A 1 83 ? 20.044 11.126 87.679 1.00 23.24 970 ILE A O 1
ATOM 617 N N . ASP A 1 84 ? 20.247 13.179 88.532 1.00 22.19 971 ASP A N 1
ATOM 618 C CA . ASP A 1 84 ? 21.694 13.158 88.560 1.00 23.69 971 ASP A CA 1
ATOM 619 C C . ASP A 1 84 ? 22.158 12.102 89.538 1.00 27.78 971 ASP A C 1
ATOM 620 O O . ASP A 1 84 ? 21.556 11.917 90.580 1.00 26.70 971 ASP A O 1
ATOM 625 N N . GLY A 1 85 ? 23.243 11.419 89.189 1.00 30.55 972 GLY A N 1
ATOM 626 C CA . GLY A 1 85 ? 23.902 10.529 90.127 1.00 29.02 972 GLY A CA 1
ATOM 627 C C . GLY A 1 85 ? 25.096 11.233 90.700 1.00 27.06 972 GLY A C 1
ATOM 628 O O . GLY A 1 85 ? 25.351 12.394 90.395 1.00 33.34 972 GLY A O 1
ATOM 629 N N . TYR A 1 86 ? 25.856 10.514 91.517 1.00 23.62 973 TYR A N 1
ATOM 630 C CA . TYR A 1 86 ? 26.975 11.103 92.197 1.00 25.91 973 TYR A CA 1
ATOM 631 C C . TYR A 1 86 ? 27.994 11.573 91.160 1.00 30.83 973 TYR A C 1
ATOM 632 O O . TYR A 1 86 ? 28.365 12.722 91.142 1.00 32.98 973 TYR A O 1
ATOM 641 N N . HIS A 1 87 ? 28.413 10.668 90.291 1.00 27.25 974 HIS A N 1
ATOM 642 C CA . HIS A 1 87 ? 29.484 10.952 89.350 1.00 44.16 974 HIS A CA 1
ATOM 643 C C . HIS A 1 87 ? 29.024 11.707 88.080 1.00 40.91 974 HIS A C 1
ATOM 644 O O . HIS A 1 87 ? 29.833 12.320 87.382 1.00 35.38 974 HIS A O 1
ATOM 646 N N . ARG A 1 88 ? 27.725 11.673 87.810 1.00 31.89 975 ARG A N 1
ATOM 647 C CA . ARG A 1 88 ? 27.232 11.725 86.448 1.00 37.03 975 ARG A CA 1
ATOM 648 C C . ARG A 1 88 ? 25.824 12.308 86.353 1.00 34.52 975 ARG A C 1
ATOM 649 O O . ARG A 1 88 ? 24.889 11.766 86.948 1.00 25.98 975 ARG A O 1
ATOM 651 N N . PRO A 1 89 ? 25.661 13.388 85.571 1.00 29.01 976 PRO A N 1
ATOM 652 C CA . PRO A 1 89 ? 24.325 13.934 85.389 1.00 25.22 976 PRO A CA 1
ATOM 653 C C . PRO A 1 89 ? 23.429 12.998 84.585 1.00 31.20 976 PRO A C 1
ATOM 654 O O . PRO A 1 89 ? 23.926 12.172 83.794 1.00 25.66 976 PRO A O 1
ATOM 658 N N . ARG A 1 90 ? 22.125 13.090 84.814 1.00 27.93 977 ARG A N 1
ATOM 659 C CA . ARG A 1 90 ? 21.193 12.240 84.123 1.00 27.84 977 ARG A CA 1
ATOM 660 C C . ARG A 1 90 ? 21.587 10.764 84.236 1.00 27.64 977 ARG A C 1
ATOM 661 O O . ARG A 1 90 ? 21.397 9.979 83.292 1.00 28.39 977 ARG A O 1
ATOM 669 N N . HIS A 1 91 ? 22.112 10.377 85.391 1.00 24.84 978 HIS A N 1
ATOM 670 C CA . HIS A 1 91 ? 22.494 8.971 85.613 1.00 28.82 978 HIS A CA 1
ATOM 671 C C . HIS A 1 91 ? 21.290 8.023 85.702 1.00 28.00 978 HIS A C 1
ATOM 672 O O . HIS A 1 91 ? 21.373 6.862 85.284 1.00 26.61 978 HIS A O 1
ATOM 679 N N . TYR A 1 92 ? 20.181 8.489 86.270 1.00 25.49 979 TYR A N 1
ATOM 680 C CA . TYR A 1 92 ? 18.974 7.654 86.346 1.00 18.24 979 TYR A CA 1
ATOM 681 C C . TYR A 1 92 ? 17.830 8.399 85.692 1.00 25.11 979 TYR A C 1
ATOM 682 O O . TYR A 1 92 ? 17.863 9.628 85.573 1.00 27.14 979 TYR A O 1
ATOM 691 N N . ILE A 1 93 ? 16.795 7.648 85.333 1.00 27.16 980 ILE A N 1
ATOM 692 C CA . ILE A 1 93 ? 15.457 8.172 85.108 1.00 23.14 980 ILE A CA 1
ATOM 693 C C . ILE A 1 93 ? 14.563 7.582 86.195 1.00 24.74 980 ILE A C 1
ATOM 694 O O . ILE A 1 93 ? 14.442 6.362 86.306 1.00 27.89 980 ILE A O 1
ATOM 699 N N . ALA A 1 94 ? 13.967 8.443 87.013 1.00 23.06 981 ALA A N 1
ATOM 700 C CA . ALA A 1 94 ? 12.942 8.024 87.969 1.00 20.95 981 ALA A CA 1
ATOM 701 C C . ALA A 1 94 ? 11.597 8.126 87.289 1.00 27.87 981 ALA A C 1
ATOM 702 O O . ALA A 1 94 ? 11.253 9.176 86.757 1.00 25.89 981 ALA A O 1
ATOM 704 N N . THR A 1 95 ? 10.808 7.055 87.337 1.00 20.93 982 THR A N 1
ATOM 705 C CA . THR A 1 95 ? 9.507 7.089 86.668 1.00 23.96 982 THR A CA 1
ATOM 706 C C . THR A 1 95 ? 8.494 6.238 87.434 1.00 22.07 982 THR A C 1
ATOM 707 O O . THR A 1 95 ? 8.836 5.496 88.353 1.00 23.26 982 THR A O 1
ATOM 711 N N . GLN A 1 96 ? 7.234 6.389 87.067 1.00 20.97 983 GLN A N 1
ATOM 712 C CA . GLN A 1 96 ? 6.165 5.596 87.652 1.00 22.05 983 GLN A CA 1
ATOM 713 C C . GLN A 1 96 ? 6.218 4.187 87.071 1.00 22.62 983 GLN A C 1
ATOM 714 O O . GLN A 1 96 ? 6.785 3.988 85.995 1.00 25.13 983 GLN A O 1
ATOM 720 N N . GLY A 1 97 ? 5.597 3.221 87.746 1.00 23.44 984 GLY A N 1
ATOM 721 C CA . GLY A 1 97 ? 5.433 1.887 87.149 1.00 26.19 984 GLY A CA 1
ATOM 722 C C . GLY A 1 97 ? 4.489 2.044 85.962 1.00 28.33 984 GLY A C 1
ATOM 723 O O . GLY A 1 97 ? 3.513 2.764 86.066 1.00 23.01 984 GLY A O 1
ATOM 724 N N . PRO A 1 98 ? 4.805 1.453 84.807 1.00 27.63 985 PRO A N 1
ATOM 725 C CA . PRO A 1 98 ? 3.916 1.605 83.651 1.00 27.27 985 PRO A CA 1
ATOM 726 C C . PRO A 1 98 ? 2.439 1.341 83.919 1.00 26.31 985 PRO A C 1
ATOM 727 O O . PRO A 1 98 ? 2.081 0.487 84.751 1.00 24.70 985 PRO A O 1
ATOM 731 N N . MET A 1 99 ? 1.608 2.122 83.248 1.00 23.33 986 MET A N 1
ATOM 732 C CA . MET A 1 99 ? 0.182 1.881 83.193 1.00 26.68 986 MET A CA 1
ATOM 733 C C . MET A 1 99 ? -0.158 1.162 81.878 1.00 25.08 986 MET A C 1
ATOM 734 O O . MET A 1 99 ? 0.609 1.207 80.922 1.00 23.81 986 MET A O 1
ATOM 739 N N . GLN A 1 100 ? -1.324 0.518 81.823 1.00 27.00 987 GLN A N 1
ATOM 740 C CA . GLN A 1 100 ? -1.795 -0.118 80.579 1.00 26.16 987 GLN A CA 1
ATOM 741 C C . GLN A 1 100 ? -1.570 0.782 79.361 1.00 27.49 987 GLN A C 1
ATOM 742 O O . GLN A 1 100 ? -1.041 0.331 78.324 1.00 25.20 987 GLN A O 1
ATOM 748 N N . GLU A 1 101 ? -1.908 2.059 79.536 1.00 25.23 988 GLU A N 1
ATOM 749 C CA . GLU A 1 101 ? -1.848 3.044 78.465 1.00 35.40 988 GLU A CA 1
ATOM 750 C C . GLU A 1 101 ? -0.416 3.381 78.112 1.00 31.15 988 GLU A C 1
ATOM 751 O O . GLU A 1 101 ? -0.120 3.587 76.933 1.00 38.76 988 GLU A O 1
ATOM 757 N N . THR A 1 102 ? 0.482 3.375 79.103 1.00 26.34 989 THR A N 1
ATOM 758 C CA . THR A 1 102 ? 1.837 3.905 78.903 1.00 22.56 989 THR A CA 1
ATOM 759 C C . THR A 1 102 ? 2.955 2.906 78.650 1.00 22.87 989 THR A C 1
ATOM 760 O O . THR A 1 102 ? 4.110 3.313 78.556 1.00 26.57 989 THR A O 1
ATOM 764 N N . VAL A 1 103 ? 2.629 1.619 78.615 1.00 22.06 990 VAL A N 1
ATOM 765 C CA . VAL A 1 103 ? 3.624 0.580 78.362 1.00 19.21 990 VAL A CA 1
ATOM 766 C C . VAL A 1 103 ? 4.414 0.861 77.087 1.00 22.09 990 VAL A C 1
ATOM 767 O O . VAL A 1 103 ? 5.637 0.803 77.069 1.00 23.71 990 VAL A O 1
ATOM 771 N N . LYS A 1 104 ? 3.698 1.191 76.013 1.00 23.27 991 LYS A N 1
ATOM 772 C CA . LYS A 1 104 ? 4.405 1.526 74.757 1.00 26.36 991 LYS A CA 1
ATOM 773 C C . LYS A 1 104 ? 5.328 2.756 74.916 1.00 27.08 991 LYS A C 1
ATOM 774 O O . LYS A 1 104 ? 6.482 2.755 74.430 1.00 24.35 991 LYS A O 1
ATOM 780 N N . ASP A 1 105 ? 4.859 3.776 75.651 1.00 25.77 992 ASP A N 1
ATOM 781 C CA . ASP A 1 105 ? 5.662 4.991 75.883 1.00 23.36 992 ASP A CA 1
ATOM 782 C C . ASP A 1 105 ? 6.898 4.661 76.682 1.00 28.04 992 ASP A C 1
ATOM 783 O O . ASP A 1 105 ? 7.976 5.205 76.445 1.00 25.78 992 ASP A O 1
ATOM 788 N N . PHE A 1 106 ? 6.719 3.769 77.643 1.00 23.67 993 PHE A N 1
ATOM 789 C CA . PHE A 1 106 ? 7.818 3.332 78.495 1.00 23.07 993 PHE A CA 1
ATOM 790 C C . PHE A 1 106 ? 8.936 2.676 77.678 1.00 24.31 993 PHE A C 1
ATOM 791 O O . PHE A 1 106 ? 10.117 3.016 77.822 1.00 22.32 993 PHE A O 1
ATOM 799 N N . TRP A 1 107 ? 8.564 1.785 76.779 1.00 23.25 994 TRP A N 1
ATOM 800 C CA . TRP A 1 107 ? 9.563 1.124 75.931 1.00 23.05 994 TRP A CA 1
ATOM 801 C C . TRP A 1 107 ? 10.185 2.067 74.893 1.00 19.83 994 TRP A C 1
ATOM 802 O O . TRP A 1 107 ? 11.352 1.922 74.556 1.00 24.13 994 TRP A O 1
ATOM 813 N N . ARG A 1 108 ? 9.393 3.008 74.382 1.00 20.96 995 ARG A N 1
ATOM 814 C CA . ARG A 1 108 ? 9.917 4.032 73.524 1.00 21.46 995 ARG A CA 1
ATOM 815 C C . ARG A 1 108 ? 10.980 4.855 74.229 1.00 26.56 995 ARG A C 1
ATOM 816 O O . ARG A 1 108 ? 12.017 5.141 73.632 1.00 22.88 995 ARG A O 1
ATOM 824 N N . MET A 1 109 ? 10.750 5.222 75.497 1.00 23.80 996 MET A N 1
ATOM 825 C CA . MET A 1 109 ? 11.756 5.974 76.284 1.00 24.92 996 MET A CA 1
ATOM 826 C C . MET A 1 109 ? 13.026 5.175 76.475 1.00 20.89 996 MET A C 1
ATOM 827 O O . MET A 1 109 ? 14.133 5.683 76.288 1.00 23.29 996 MET A O 1
ATOM 832 N N . ILE A 1 110 ? 12.873 3.922 76.908 1.00 18.64 997 ILE A N 1
ATOM 833 C CA . ILE A 1 110 ? 13.994 2.965 76.982 1.00 20.31 997 ILE A CA 1
ATOM 834 C C . ILE A 1 110 ? 14.806 2.951 75.682 1.00 20.29 997 ILE A C 1
ATOM 835 O O . ILE A 1 110 ? 16.018 3.092 75.714 1.00 22.69 997 ILE A O 1
ATOM 840 N N . TRP A 1 111 ? 14.136 2.825 74.537 1.00 23.70 998 TRP A N 1
ATOM 841 C CA . TRP A 1 111 ? 14.861 2.770 73.237 1.00 18.01 998 TRP A CA 1
ATOM 842 C C . TRP A 1 111 ? 15.550 4.120 73.004 1.00 23.67 998 TRP A C 1
ATOM 843 O O . TRP A 1 111 ? 16.745 4.222 72.688 1.00 25.26 998 TRP A O 1
ATOM 854 N N . GLN A 1 112 ? 14.768 5.180 73.137 1.00 22.34 999 GLN A N 1
ATOM 855 C CA . GLN A 1 112 ? 15.264 6.538 72.877 1.00 24.36 999 GLN A CA 1
ATOM 856 C C . GLN A 1 112 ? 16.482 6.862 73.714 1.00 18.34 999 GLN A C 1
ATOM 857 O O . GLN A 1 112 ? 17.418 7.527 73.230 1.00 23.98 999 GLN A O 1
ATOM 863 N N . GLU A 1 113 ? 16.451 6.460 74.978 1.00 20.94 1000 GLU A N 1
ATOM 864 C CA . GLU A 1 113 ? 17.474 6.851 75.920 1.00 23.43 1000 GLU A CA 1
ATOM 865 C C . GLU A 1 113 ? 18.672 5.915 75.986 1.00 25.47 1000 GLU A C 1
ATOM 866 O O . GLU A 1 113 ? 19.641 6.199 76.671 1.00 22.04 1000 GLU A O 1
ATOM 872 N N . ASN A 1 114 ? 18.625 4.806 75.260 1.00 26.61 1001 ASN A N 1
ATOM 873 C CA . ASN A 1 114 ? 19.715 3.808 75.280 1.00 21.45 1001 ASN A CA 1
ATOM 874 C C . ASN A 1 114 ? 19.937 3.179 76.644 1.00 20.79 1001 ASN A C 1
ATOM 875 O O . ASN A 1 114 ? 21.061 2.770 77.000 1.00 23.79 1001 ASN A O 1
ATOM 880 N N . SER A 1 115 ? 18.855 3.036 77.399 1.00 21.96 1002 SER A N 1
ATOM 881 C CA . SER A 1 115 ? 18.925 2.405 78.701 1.00 21.14 1002 SER A CA 1
ATOM 882 C C . SER A 1 115 ? 19.186 0.922 78.593 1.00 27.55 1002 SER A C 1
ATOM 883 O O . SER A 1 115 ? 18.631 0.254 77.727 1.00 29.33 1002 SER A O 1
ATOM 886 N N . ALA A 1 116 ? 20.051 0.418 79.470 1.00 23.00 1003 ALA A N 1
ATOM 887 C CA . ALA A 1 116 ? 20.446 -1.012 79.492 1.00 23.48 1003 ALA A CA 1
ATOM 888 C C . ALA A 1 116 ? 19.911 -1.669 80.756 1.00 27.81 1003 ALA A C 1
ATOM 889 O O . ALA A 1 116 ? 19.933 -2.886 80.844 1.00 22.07 1003 ALA A O 1
ATOM 891 N N . SER A 1 117 ? 19.476 -0.875 81.745 1.00 26.14 1004 SER A N 1
ATOM 892 C CA . SER A 1 117 ? 19.020 -1.427 83.044 1.00 23.48 1004 SER A CA 1
ATOM 893 C C . SER A 1 117 ? 17.708 -0.773 83.459 1.00 23.49 1004 SER A C 1
ATOM 894 O O . SER A 1 117 ? 17.528 0.451 83.329 1.00 22.36 1004 SER A O 1
ATOM 897 N N . ILE A 1 118 ? 16.795 -1.618 83.939 1.00 22.39 1005 ILE A N 1
ATOM 898 C CA . ILE A 1 118 ? 15.580 -1.209 84.589 1.00 19.36 1005 ILE A CA 1
ATOM 899 C C . ILE A 1 118 ? 15.639 -1.746 86.022 1.00 22.64 1005 ILE A C 1
ATOM 900 O O . ILE A 1 118 ? 15.932 -2.917 86.232 1.00 22.47 1005 ILE A O 1
ATOM 905 N N . VAL A 1 119 ? 15.380 -0.873 87.004 1.00 22.23 1006 VAL A N 1
ATOM 906 C CA . VAL A 1 119 ? 15.338 -1.245 88.404 1.00 24.57 1006 VAL A CA 1
ATOM 907 C C . VAL A 1 119 ? 13.903 -1.071 88.856 1.00 24.92 1006 VAL A C 1
ATOM 908 O O . VAL A 1 119 ? 13.388 0.028 88.909 1.00 24.30 1006 VAL A O 1
ATOM 912 N N . MET A 1 120 ? 13.262 -2.195 89.169 1.00 23.37 1007 MET A N 1
ATOM 913 C CA . MET A 1 120 ? 11.876 -2.262 89.565 1.00 22.66 1007 MET A CA 1
ATOM 914 C C . MET A 1 120 ? 11.801 -2.610 91.056 1.00 23.83 1007 MET A C 1
ATOM 915 O O . MET A 1 120 ? 12.215 -3.704 91.484 1.00 23.36 1007 MET A O 1
ATOM 920 N N . VAL A 1 121 ? 11.328 -1.665 91.857 1.00 22.49 1008 VAL A N 1
ATOM 921 C CA . VAL A 1 121 ? 11.266 -1.863 93.324 1.00 23.49 1008 VAL A CA 1
ATOM 922 C C . VAL A 1 121 ? 9.820 -1.899 93.812 1.00 29.24 1008 VAL A C 1
ATOM 923 O O . VAL A 1 121 ? 9.398 -1.174 94.717 1.00 32.68 1008 VAL A O 1
ATOM 930 N N . THR A 1 122 ? 9.048 -2.757 93.168 1.00 30.29 1009 THR A N 1
ATOM 931 C CA . THR A 1 122 ? 7.642 -2.965 93.529 1.00 25.13 1009 THR A CA 1
ATOM 932 C C . THR A 1 122 ? 7.284 -4.339 93.002 1.00 23.00 1009 THR A C 1
ATOM 933 O O . THR A 1 122 ? 7.918 -4.818 92.031 1.00 25.42 1009 THR A O 1
ATOM 937 N N . ASN A 1 123 ? 6.275 -4.958 93.613 1.00 25.61 1010 ASN A N 1
ATOM 938 C CA . ASN A 1 123 ? 5.533 -6.040 92.956 1.00 21.86 1010 ASN A CA 1
ATOM 939 C C . ASN A 1 123 ? 4.400 -5.458 92.134 1.00 29.11 1010 ASN A C 1
ATOM 940 O O . ASN A 1 123 ? 4.021 -4.296 92.308 1.00 23.47 1010 ASN A O 1
ATOM 945 N N . LEU A 1 124 ? 3.884 -6.251 91.206 1.00 26.07 1011 LEU A N 1
ATOM 946 C CA . LEU A 1 124 ? 2.808 -5.807 90.345 1.00 23.54 1011 LEU A CA 1
ATOM 947 C C . LEU A 1 124 ? 1.520 -5.585 91.102 1.00 24.19 1011 LEU A C 1
ATOM 948 O O . LEU A 1 124 ? 0.804 -4.653 90.817 1.00 28.17 1011 LEU A O 1
ATOM 953 N N . VAL A 1 125 ? 1.215 -6.490 92.021 1.00 25.09 1012 VAL A N 1
ATOM 954 C CA . VAL A 1 125 ? 0.045 -6.366 92.888 1.00 26.90 1012 VAL A CA 1
ATOM 955 C C . VAL A 1 125 ? 0.536 -6.466 94.331 1.00 23.96 1012 VAL A C 1
ATOM 956 O O . VAL A 1 125 ? 1.348 -7.331 94.646 1.00 25.82 1012 VAL A O 1
ATOM 960 N N . GLU A 1 126 ? 0.066 -5.571 95.186 1.00 23.84 1013 GLU A N 1
ATOM 961 C CA . GLU A 1 126 ? 0.404 -5.597 96.618 1.00 28.30 1013 GLU A CA 1
ATOM 962 C C . GLU A 1 126 ? -0.869 -5.404 97.434 1.00 30.77 1013 GLU A C 1
ATOM 963 O O . GLU A 1 126 ? -1.612 -4.449 97.209 1.00 31.11 1013 GLU A O 1
ATOM 969 N N . VAL A 1 127 ? -1.136 -6.345 98.332 1.00 35.51 1014 VAL A N 1
ATOM 970 C CA . VAL A 1 127 ? -2.373 -6.352 99.130 1.00 37.94 1014 VAL A CA 1
ATOM 971 C C . VAL A 1 127 ? -3.580 -5.974 98.279 1.00 37.43 1014 VAL A C 1
ATOM 972 O O . VAL A 1 127 ? -4.308 -5.045 98.592 1.00 41.43 1014 VAL A O 1
ATOM 974 N N . GLY A 1 128 ? -3.743 -6.680 97.165 1.00 38.76 1015 GLY A N 1
ATOM 975 C CA . GLY A 1 128 ? -4.961 -6.589 96.363 1.00 39.12 1015 GLY A CA 1
ATOM 976 C C . GLY A 1 128 ? -5.108 -5.369 95.472 1.00 41.85 1015 GLY A C 1
ATOM 977 O O . GLY A 1 128 ? -6.180 -5.173 94.881 1.00 43.42 1015 GLY A O 1
ATOM 978 N N . ARG A 1 129 ? -4.047 -4.566 95.348 1.00 37.20 1016 ARG A N 1
ATOM 979 C CA . ARG A 1 129 ? -4.074 -3.343 94.540 1.00 28.72 1016 ARG A CA 1
ATOM 980 C C . ARG A 1 129 ? -3.011 -3.432 93.466 1.00 34.89 1016 ARG A C 1
ATOM 981 O O . ARG A 1 129 ? -1.875 -3.739 93.767 1.00 26.68 1016 ARG A O 1
ATOM 983 N N . VAL A 1 130 ? -3.368 -3.140 92.224 1.00 33.24 1017 VAL A N 1
ATOM 984 C CA . VAL A 1 130 ? -2.374 -3.078 91.159 1.00 32.71 1017 VAL A CA 1
ATOM 985 C C . VAL A 1 130 ? -1.479 -1.857 91.348 1.00 29.19 1017 VAL A C 1
ATOM 986 O O . VAL A 1 130 ? -1.948 -0.720 91.465 1.00 28.62 1017 VAL A O 1
ATOM 990 N N . LYS A 1 131 ? -0.186 -2.125 91.342 1.00 24.29 1018 LYS A N 1
ATOM 991 C CA . LYS A 1 131 ? 0.842 -1.121 91.532 1.00 26.07 1018 LYS A CA 1
ATOM 992 C C . LYS A 1 131 ? 1.556 -0.790 90.216 1.00 24.93 1018 LYS A C 1
ATOM 993 O O . LYS A 1 131 ? 2.152 0.270 90.094 1.00 21.69 1018 LYS A O 1
ATOM 999 N N . CYS A 1 132 ? 1.487 -1.693 89.240 1.00 24.61 1019 CYS A N 1
ATOM 1000 C CA . CYS A 1 132 ? 2.296 -1.615 88.019 1.00 24.49 1019 CYS A CA 1
ATOM 1001 C C . CYS A 1 132 ? 1.725 -2.668 87.078 1.00 27.74 1019 CYS A C 1
ATOM 1002 O O . CYS A 1 132 ? 1.350 -3.732 87.519 1.00 25.16 1019 CYS A O 1
ATOM 1005 N N . VAL A 1 133 ? 1.621 -2.375 85.787 1.00 22.73 1020 VAL A N 1
ATOM 1006 C CA . VAL A 1 133 ? 1.202 -3.420 84.845 1.00 27.55 1020 VAL A CA 1
ATOM 1007 C C . VAL A 1 133 ? 2.451 -4.181 84.398 1.00 31.74 1020 VAL A C 1
ATOM 1008 O O . VAL A 1 133 ? 3.542 -3.615 84.347 1.00 32.29 1020 VAL A O 1
ATOM 1012 N N . ARG A 1 134 ? 2.285 -5.464 84.092 1.00 24.04 1021 ARG A N 1
ATOM 1013 C CA . ARG A 1 134 ? 3.374 -6.273 83.588 1.00 27.55 1021 ARG A CA 1
ATOM 1014 C C . ARG A 1 134 ? 3.709 -5.726 82.211 1.00 28.41 1021 ARG A C 1
ATOM 1015 O O . ARG A 1 134 ? 2.830 -5.550 81.353 1.00 25.37 1021 ARG A O 1
ATOM 1023 N N . TYR A 1 135 ? 4.960 -5.386 82.014 1.00 22.60 1022 TYR A N 1
ATOM 1024 C CA . TYR A 1 135 ? 5.405 -4.724 80.778 1.00 20.33 1022 TYR A CA 1
ATOM 1025 C C . TYR A 1 135 ? 6.533 -5.479 80.089 1.00 24.43 1022 TYR A C 1
ATOM 1026 O O . TYR A 1 135 ? 7.126 -4.997 79.155 1.00 24.86 1022 TYR A O 1
ATOM 1035 N N . TRP A 1 136 ? 6.813 -6.695 80.532 1.00 24.77 1023 TRP A N 1
ATOM 1036 C CA . TRP A 1 136 ? 7.876 -7.502 79.975 1.00 22.92 1023 TRP A CA 1
ATOM 1037 C C . TRP A 1 136 ? 7.281 -8.858 79.593 1.00 23.62 1023 TRP A C 1
ATOM 1038 O O . TRP A 1 136 ? 6.298 -9.311 80.196 1.00 26.37 1023 TRP A O 1
ATOM 1049 N N . PRO A 1 137 ? 7.861 -9.515 78.578 1.00 23.16 1024 PRO A N 1
ATOM 1050 C CA . PRO A 1 137 ? 7.320 -10.753 78.093 1.00 26.91 1024 PRO A CA 1
ATOM 1051 C C . PRO A 1 137 ? 7.760 -12.024 78.818 1.00 30.04 1024 PRO A C 1
ATOM 1052 O O . PRO A 1 137 ? 8.860 -12.100 79.341 1.00 25.46 1024 PRO A O 1
ATOM 1056 N N . ASP A 1 138 ? 6.914 -13.036 78.777 1.00 23.79 1025 ASP A N 1
ATOM 1057 C CA . ASP A 1 138 ? 7.342 -14.401 79.150 1.00 30.07 1025 ASP A CA 1
ATOM 1058 C C . ASP A 1 138 ? 8.259 -15.017 78.127 1.00 29.72 1025 ASP A C 1
ATOM 1059 O O . ASP A 1 138 ? 9.065 -15.884 78.438 1.00 33.70 1025 ASP A O 1
ATOM 1064 N N . ASP A 1 139 ? 8.069 -14.620 76.874 1.00 28.66 1026 ASP A N 1
ATOM 1065 C CA . ASP A 1 139 ? 8.846 -15.113 75.772 1.00 24.95 1026 ASP A CA 1
ATOM 1066 C C . ASP A 1 139 ? 9.218 -13.895 74.917 1.00 25.28 1026 ASP A C 1
ATOM 1067 O O . ASP A 1 139 ? 10.277 -13.341 75.114 1.00 25.61 1026 ASP A O 1
ATOM 1072 N N . THR A 1 140 ? 8.352 -13.478 73.992 1.00 23.70 1027 THR A N 1
ATOM 1073 C CA . THR A 1 140 ? 8.626 -12.316 73.131 1.00 23.04 1027 THR A CA 1
ATOM 1074 C C . THR A 1 140 ? 7.341 -11.465 72.956 1.00 28.32 1027 THR A C 1
ATOM 1075 O O . THR A 1 140 ? 6.241 -12.009 72.854 1.00 23.66 1027 THR A O 1
ATOM 1079 N N . GLU A 1 141 ? 7.474 -10.146 72.904 1.00 22.82 1028 GLU A N 1
ATOM 1080 C CA . GLU A 1 141 ? 6.297 -9.248 72.724 1.00 18.53 1028 GLU A CA 1
ATOM 1081 C C . GLU A 1 141 ? 6.776 -7.936 72.108 1.00 20.74 1028 GLU A C 1
ATOM 1082 O O . GLU A 1 141 ? 7.973 -7.616 72.200 1.00 23.52 1028 GLU A O 1
ATOM 1093 N N . VAL A 1 142 ? 5.874 -7.241 71.415 1.00 20.27 1029 VAL A N 1
ATOM 1094 C CA . VAL A 1 142 ? 6.185 -5.984 70.755 1.00 16.77 1029 VAL A CA 1
ATOM 1095 C C . VAL A 1 142 ? 5.380 -4.899 71.414 1.00 21.27 1029 VAL A C 1
ATOM 1096 O O . VAL A 1 142 ? 4.149 -5.016 71.543 1.00 23.75 1029 VAL A O 1
ATOM 1100 N N . TYR A 1 143 ? 6.094 -3.909 71.952 1.00 18.53 1030 TYR A N 1
ATOM 1101 C CA . TYR A 1 143 ? 5.460 -2.780 72.620 1.00 21.94 1030 TYR A CA 1
ATOM 1102 C C . TYR A 1 143 ? 5.695 -1.559 71.722 1.00 21.98 1030 TYR A C 1
ATOM 1103 O O . TYR A 1 143 ? 6.839 -1.094 71.530 1.00 23.09 1030 TYR A O 1
ATOM 1112 N N . GLY A 1 144 ? 4.615 -1.115 71.081 1.00 22.10 1031 GLY A N 1
ATOM 1113 C CA . GLY A 1 144 ? 4.731 -0.173 69.986 1.00 22.29 1031 GLY A CA 1
ATOM 1114 C C . GLY A 1 144 ? 5.386 -0.882 68.805 1.00 22.29 1031 GLY A C 1
ATOM 1115 O O . GLY A 1 144 ? 4.784 -1.745 68.184 1.00 20.89 1031 GLY A O 1
ATOM 1116 N N . ASP A 1 145 ? 6.642 -0.544 68.553 1.00 22.36 1032 ASP A N 1
ATOM 1117 C CA . ASP A 1 145 ? 7.457 -1.251 67.575 1.00 19.84 1032 ASP A CA 1
ATOM 1118 C C . ASP A 1 145 ? 8.724 -1.791 68.214 1.00 26.60 1032 ASP A C 1
ATOM 1119 O O . ASP A 1 145 ? 9.650 -2.149 67.510 1.00 24.32 1032 ASP A O 1
ATOM 1124 N N . ILE A 1 146 ? 8.736 -1.885 69.546 1.00 21.00 1033 ILE A N 1
ATOM 1125 C CA . ILE A 1 146 ? 9.899 -2.371 70.271 1.00 18.07 1033 ILE A CA 1
ATOM 1126 C C . ILE A 1 146 ? 9.693 -3.842 70.624 1.00 25.75 1033 ILE A C 1
ATOM 1127 O O . ILE A 1 146 ? 8.862 -4.159 71.462 1.00 22.10 1033 ILE A O 1
ATOM 1132 N N . LYS A 1 147 ? 10.502 -4.705 69.999 1.00 19.77 1034 LYS A N 1
ATOM 1133 C CA . LYS A 1 147 ? 10.462 -6.136 70.200 1.00 23.22 1034 LYS A CA 1
ATOM 1134 C C . LYS A 1 147 ? 11.386 -6.576 71.310 1.00 23.41 1034 LYS A C 1
ATOM 1135 O O . LYS A 1 147 ? 12.591 -6.374 71.261 1.00 27.23 1034 LYS A O 1
ATOM 1141 N N . VAL A 1 148 ? 10.794 -7.194 72.312 1.00 21.50 1035 VAL A N 1
ATOM 1142 C CA . VAL A 1 148 ? 11.509 -7.560 73.558 1.00 22.57 1035 VAL A CA 1
ATOM 1143 C C . VAL A 1 148 ? 11.358 -9.083 73.672 1.00 23.21 1035 VAL A C 1
ATOM 1144 O O . VAL A 1 148 ? 10.248 -9.601 73.521 1.00 24.76 1035 VAL A O 1
ATOM 1148 N N . THR A 1 149 ? 12.490 -9.764 73.877 1.00 20.86 1036 THR A N 1
ATOM 1149 C CA . THR A 1 149 ? 12.578 -11.206 73.993 1.00 21.96 1036 THR A CA 1
ATOM 1150 C C . THR A 1 149 ? 13.338 -11.588 75.238 1.00 22.23 1036 THR A C 1
ATOM 1151 O O . THR A 1 149 ? 14.460 -11.146 75.449 1.00 20.73 1036 THR A O 1
ATOM 1155 N N . LEU A 1 150 ? 12.741 -12.438 76.059 1.00 23.25 1037 LEU A N 1
ATOM 1156 C CA . LEU A 1 150 ? 13.378 -12.892 77.285 1.00 21.73 1037 LEU A CA 1
ATOM 1157 C C . LEU A 1 150 ? 14.457 -13.886 76.911 1.00 25.72 1037 LEU A C 1
ATOM 1158 O O . LEU A 1 150 ? 14.185 -14.859 76.196 1.00 23.38 1037 LEU A O 1
ATOM 1163 N N . ILE A 1 151 ? 15.662 -13.678 77.413 1.00 20.17 1038 ILE A N 1
ATOM 1164 C CA . ILE A 1 151 ? 16.737 -14.656 77.199 1.00 22.37 1038 ILE A CA 1
ATOM 1165 C C . ILE A 1 151 ? 17.298 -15.319 78.464 1.00 27.60 1038 ILE A C 1
ATOM 1166 O O . ILE A 1 151 ? 17.973 -16.336 78.366 1.00 26.68 1038 ILE A O 1
ATOM 1171 N N . GLU A 1 152 ? 17.055 -14.756 79.643 1.00 22.39 1039 GLU A N 1
ATOM 1172 C CA . GLU A 1 152 ? 17.501 -15.400 80.894 1.00 22.83 1039 GLU A CA 1
ATOM 1173 C C . GLU A 1 152 ? 16.691 -14.909 82.079 1.00 25.81 1039 GLU A C 1
ATOM 1174 O O . GLU A 1 152 ? 16.334 -13.723 82.143 1.00 26.62 1039 GLU A O 1
ATOM 1180 N N . THR A 1 153 ? 16.385 -15.817 83.003 1.00 24.25 1040 THR A N 1
ATOM 1181 C CA . THR A 1 153 ? 15.809 -15.422 84.327 1.00 25.43 1040 THR A CA 1
ATOM 1182 C C . THR A 1 153 ? 16.711 -15.966 85.441 1.00 24.48 1040 THR A C 1
ATOM 1183 O O . THR A 1 153 ? 17.035 -17.149 85.450 1.00 26.19 1040 THR A O 1
ATOM 1187 N N . GLU A 1 154 ? 17.135 -15.104 86.357 1.00 21.78 1041 GLU A N 1
ATOM 1188 C CA . GLU A 1 154 ? 17.985 -15.501 87.482 1.00 23.62 1041 GLU A CA 1
ATOM 1189 C C . GLU A 1 154 ? 17.287 -15.130 88.782 1.00 26.65 1041 GLU A C 1
ATOM 1190 O O . GLU A 1 154 ? 17.349 -13.979 89.217 1.00 22.48 1041 GLU A O 1
ATOM 1196 N N . PRO A 1 155 ? 16.574 -16.093 89.381 1.00 24.50 1042 PRO A N 1
ATOM 1197 C CA . PRO A 1 155 ? 15.908 -15.835 90.656 1.00 25.36 1042 PRO A CA 1
ATOM 1198 C C . PRO A 1 155 ? 16.827 -15.954 91.846 1.00 30.69 1042 PRO A C 1
ATOM 1199 O O . PRO A 1 155 ? 17.601 -16.903 91.960 1.00 28.76 1042 PRO A O 1
ATOM 1203 N N . LEU A 1 156 ? 16.730 -14.986 92.741 1.00 26.86 1043 LEU A N 1
ATOM 1204 C CA . LEU A 1 156 ? 17.482 -15.018 93.968 1.00 29.33 1043 LEU A CA 1
ATOM 1205 C C . LEU A 1 156 ? 16.468 -14.805 95.079 1.00 30.68 1043 LEU A C 1
ATOM 1206 O O . LEU A 1 156 ? 15.246 -14.687 94.802 1.00 30.88 1043 LEU A O 1
ATOM 1211 N N . ALA A 1 157 ? 16.943 -14.756 96.321 1.00 31.17 1044 ALA A N 1
ATOM 1212 C CA . ALA A 1 157 ? 16.023 -14.754 97.458 1.00 29.81 1044 ALA A CA 1
ATOM 1213 C C . ALA A 1 157 ? 15.079 -13.545 97.508 1.00 28.37 1044 ALA A C 1
ATOM 1214 O O . ALA A 1 157 ? 13.885 -13.703 97.777 1.00 28.59 1044 ALA A O 1
ATOM 1216 N N . GLU A 1 158 ? 15.600 -12.336 97.294 1.00 20.71 1045 GLU A N 1
ATOM 1217 C CA . GLU A 1 158 ? 14.788 -11.116 97.457 1.00 20.44 1045 GLU A CA 1
ATOM 1218 C C . GLU A 1 158 ? 14.590 -10.354 96.140 1.00 25.41 1045 GLU A C 1
ATOM 1219 O O . GLU A 1 158 ? 14.007 -9.273 96.110 1.00 23.70 1045 GLU A O 1
ATOM 1225 N N . TYR A 1 159 ? 15.130 -10.892 95.066 1.00 21.70 1046 TYR A N 1
ATOM 1226 C CA . TYR A 1 159 ? 14.994 -10.263 93.783 1.00 22.07 1046 TYR A CA 1
ATOM 1227 C C . TYR A 1 159 ? 15.261 -11.254 92.663 1.00 26.51 1046 TYR A C 1
ATOM 1228 O O . TYR A 1 159 ? 15.745 -12.353 92.907 1.00 21.93 1046 TYR A O 1
ATOM 1237 N N . VAL A 1 160 ? 14.940 -10.824 91.443 1.00 21.10 1047 VAL A N 1
ATOM 1238 C CA . VAL A 1 160 ? 15.086 -11.638 90.216 1.00 23.52 1047 VAL A CA 1
ATOM 1239 C C . VAL A 1 160 ? 15.627 -10.724 89.128 1.00 20.89 1047 VAL A C 1
ATOM 1240 O O . VAL A 1 160 ? 15.139 -9.605 88.943 1.00 25.14 1047 VAL A O 1
ATOM 1244 N N . ILE A 1 161 ? 16.644 -11.207 88.420 1.00 20.26 1048 ILE A N 1
ATOM 1245 C CA . ILE A 1 161 ? 17.173 -10.497 87.248 1.00 21.52 1048 ILE A CA 1
ATOM 1246 C C . ILE A 1 161 ? 16.741 -11.221 85.989 1.00 24.50 1048 ILE A C 1
ATOM 1247 O O . ILE A 1 161 ? 16.987 -12.432 85.809 1.00 24.48 1048 ILE A O 1
ATOM 1252 N N . ARG A 1 162 ? 16.061 -10.469 85.138 1.00 26.92 1049 ARG A N 1
ATOM 1253 C CA A ARG A 1 162 ? 15.651 -10.973 83.855 0.50 20.76 1049 ARG A CA 1
ATOM 1254 C CA B ARG A 1 162 ? 15.610 -10.955 83.856 0.50 22.84 1049 ARG A CA 1
ATOM 1255 C C . ARG A 1 162 ? 16.400 -10.215 82.774 1.00 28.45 1049 ARG A C 1
ATOM 1256 O O . ARG A 1 162 ? 16.518 -8.975 82.807 1.00 23.60 1049 ARG A O 1
ATOM 1271 N N . THR A 1 163 ? 16.919 -10.948 81.811 1.00 22.36 1050 THR A N 1
ATOM 1272 C CA . THR A 1 163 ? 17.713 -10.344 80.760 1.00 20.07 1050 THR A CA 1
ATOM 1273 C C . THR A 1 163 ? 16.955 -10.521 79.452 1.00 19.93 1050 THR A C 1
ATOM 1274 O O . THR A 1 163 ? 16.400 -11.591 79.216 1.00 22.32 1050 THR A O 1
ATOM 1278 N N . PHE A 1 164 ? 16.947 -9.486 78.609 1.00 22.45 1051 PHE A N 1
ATOM 1279 C CA . PHE A 1 164 ? 16.183 -9.478 77.365 1.00 20.25 1051 PHE A CA 1
ATOM 1280 C C . PHE A 1 164 ? 17.035 -8.983 76.223 1.00 25.13 1051 PHE A C 1
ATOM 1281 O O . PHE A 1 164 ? 17.935 -8.184 76.444 1.00 24.09 1051 PHE A O 1
ATOM 1289 N N . THR A 1 165 ? 16.657 -9.324 74.989 1.00 21.45 1052 THR A N 1
ATOM 1290 C CA . THR A 1 165 ? 17.121 -8.577 73.829 1.00 24.25 1052 THR A CA 1
ATOM 1291 C C . THR A 1 165 ? 16.027 -7.561 73.488 1.00 23.22 1052 THR A C 1
ATOM 1292 O O . THR A 1 165 ? 14.840 -7.789 73.740 1.00 23.37 1052 THR A O 1
ATOM 1296 N N . VAL A 1 166 ? 16.438 -6.409 72.980 1.00 21.17 1053 VAL A N 1
ATOM 1297 C CA . VAL A 1 166 ? 15.508 -5.305 72.692 1.00 22.87 1053 VAL A CA 1
ATOM 1298 C C . VAL A 1 166 ? 15.899 -4.771 71.300 1.00 25.69 1053 VAL A C 1
ATOM 1299 O O . VAL A 1 166 ? 17.059 -4.552 71.028 1.00 20.40 1053 VAL A O 1
ATOM 1303 N N . GLN A 1 167 ? 14.919 -4.619 70.432 1.00 21.59 1054 GLN A N 1
ATOM 1304 C CA . GLN A 1 167 ? 15.167 -4.196 69.037 1.00 20.35 1054 GLN A CA 1
ATOM 1305 C C . GLN A 1 167 ? 13.968 -3.380 68.568 1.00 29.80 1054 GLN A C 1
ATOM 1306 O O . GLN A 1 167 ? 12.812 -3.782 68.777 1.00 22.44 1054 GLN A O 1
ATOM 1312 N N . LYS A 1 168 ? 14.251 -2.251 67.927 1.00 22.29 1055 LYS A N 1
ATOM 1313 C CA . LYS A 1 168 ? 13.215 -1.457 67.270 1.00 22.34 1055 LYS A CA 1
ATOM 1314 C C . LYS A 1 168 ? 13.039 -2.064 65.887 1.00 25.59 1055 LYS A C 1
ATOM 1315 O O . LYS A 1 168 ? 14.002 -2.140 65.063 1.00 19.90 1055 LYS A O 1
ATOM 1321 N N . LYS A 1 169 ? 11.821 -2.502 65.628 1.00 26.79 1056 LYS A N 1
ATOM 1322 C CA . LYS A 1 169 ? 11.534 -3.247 64.403 1.00 27.88 1056 LYS A CA 1
ATOM 1323 C C . LYS A 1 169 ? 11.814 -2.389 63.182 1.00 23.77 1056 LYS A C 1
ATOM 1324 O O . LYS A 1 169 ? 11.605 -1.162 63.181 1.00 24.12 1056 LYS A O 1
ATOM 1330 N N . GLY A 1 170 ? 12.358 -3.018 62.138 1.00 24.13 1057 GLY A N 1
ATOM 1331 C CA . GLY A 1 170 ? 12.728 -2.278 60.946 1.00 23.66 1057 GLY A CA 1
ATOM 1332 C C . GLY A 1 170 ? 14.116 -1.672 60.975 1.00 27.34 1057 GLY A C 1
ATOM 1333 O O . GLY A 1 170 ? 14.553 -1.099 59.978 1.00 24.88 1057 GLY A O 1
ATOM 1334 N N . TYR A 1 171 ? 14.796 -1.773 62.115 1.00 24.33 1058 TYR A N 1
ATOM 1335 C CA . TYR A 1 171 ? 16.185 -1.306 62.257 1.00 26.77 1058 TYR A CA 1
ATOM 1336 C C . TYR A 1 171 ? 17.012 -2.464 62.757 1.00 23.11 1058 TYR A C 1
ATOM 1337 O O . TYR A 1 171 ? 16.446 -3.419 63.291 1.00 21.20 1058 TYR A O 1
ATOM 1346 N N . HIS A 1 172 ? 18.342 -2.354 62.633 1.00 21.01 1059 HIS A N 1
ATOM 1347 C CA . HIS A 1 172 ? 19.231 -3.508 62.757 1.00 22.25 1059 HIS A CA 1
ATOM 1348 C C . HIS A 1 172 ? 19.907 -3.694 64.124 1.00 20.73 1059 HIS A C 1
ATOM 1349 O O . HIS A 1 172 ? 20.525 -4.723 64.386 1.00 18.01 1059 HIS A O 1
ATOM 1356 N N . GLU A 1 173 ? 19.771 -2.716 65.007 1.00 23.05 1060 GLU A N 1
ATOM 1357 C CA . GLU A 1 173 ? 20.477 -2.768 66.276 1.00 19.21 1060 GLU A CA 1
ATOM 1358 C C . GLU A 1 173 ? 19.736 -3.674 67.226 1.00 21.12 1060 GLU A C 1
ATOM 1359 O O . GLU A 1 173 ? 18.518 -3.515 67.423 1.00 19.77 1060 GLU A O 1
ATOM 1365 N N . ILE A 1 174 ? 20.448 -4.606 67.860 1.00 19.53 1061 ILE A N 1
ATOM 1366 C CA . ILE A 1 174 ? 19.846 -5.433 68.932 1.00 20.49 1061 ILE A CA 1
ATOM 1367 C C . ILE A 1 174 ? 20.605 -5.257 70.239 1.00 24.24 1061 ILE A C 1
ATOM 1368 O O . ILE A 1 174 ? 21.786 -5.551 70.316 1.00 21.68 1061 ILE A O 1
ATOM 1373 N N . ARG A 1 175 ? 19.915 -4.782 71.260 1.00 18.66 1062 ARG A N 1
ATOM 1374 C CA . ARG A 1 175 ? 20.524 -4.400 72.531 1.00 20.63 1062 ARG A CA 1
ATOM 1375 C C . ARG A 1 175 ? 20.178 -5.438 73.570 1.00 22.13 1062 ARG A C 1
ATOM 1376 O O . ARG A 1 175 ? 19.235 -6.195 73.438 1.00 26.65 1062 ARG A O 1
ATOM 1384 N N . GLU A 1 176 ? 20.961 -5.466 74.630 1.00 21.21 1063 GLU A N 1
ATOM 1385 C CA . GLU A 1 176 ? 20.691 -6.329 75.774 1.00 21.98 1063 GLU A CA 1
ATOM 1386 C C . GLU A 1 176 ? 20.261 -5.398 76.896 1.00 22.83 1063 GLU A C 1
ATOM 1387 O O . GLU A 1 176 ? 20.856 -4.345 77.098 1.00 27.53 1063 GLU A O 1
ATOM 1393 N N . LEU A 1 177 ? 19.224 -5.791 77.613 1.00 20.68 1064 LEU A N 1
ATOM 1394 C CA . LEU A 1 177 ? 18.683 -5.021 78.726 1.00 22.08 1064 LEU A CA 1
ATOM 1395 C C . LEU A 1 177 ? 18.449 -5.984 79.882 1.00 27.14 1064 LEU A C 1
ATOM 1396 O O . LEU A 1 177 ? 18.015 -7.118 79.665 1.00 22.09 1064 LEU A O 1
ATOM 1401 N N . ARG A 1 178 ? 18.715 -5.515 81.094 1.00 20.86 1065 ARG A N 1
ATOM 1402 C CA . ARG A 1 178 ? 18.372 -6.258 82.303 1.00 24.44 1065 ARG A CA 1
ATOM 1403 C C . ARG A 1 178 ? 17.355 -5.537 83.132 1.00 22.93 1065 ARG A C 1
ATOM 1404 O O . ARG A 1 178 ? 17.459 -4.312 83.353 1.00 23.99 1065 ARG A O 1
ATOM 1412 N N . LEU A 1 179 ? 16.371 -6.301 83.593 1.00 25.61 1066 LEU A N 1
ATOM 1413 C CA . LEU A 1 179 ? 15.378 -5.864 84.557 1.00 23.26 1066 LEU A CA 1
ATOM 1414 C C . LEU A 1 179 ? 15.704 -6.452 85.916 1.00 20.75 1066 LEU A C 1
ATOM 1415 O O . LEU A 1 179 ? 15.680 -7.680 86.119 1.00 22.50 1066 LEU A O 1
ATOM 1420 N N . PHE A 1 180 ? 16.133 -5.574 86.815 1.00 22.22 1067 PHE A N 1
ATOM 1421 C CA . PHE A 1 180 ? 16.442 -5.929 88.166 1.00 22.30 1067 PHE A CA 1
ATOM 1422 C C . PHE A 1 180 ? 15.162 -5.729 88.978 1.00 22.49 1067 PHE A C 1
ATOM 1423 O O . PHE A 1 180 ? 14.725 -4.625 89.209 1.00 21.56 1067 PHE A O 1
ATOM 1431 N N . HIS A 1 181 ? 14.555 -6.817 89.408 1.00 20.27 1068 HIS A N 1
ATOM 1432 C CA . HIS A 1 181 ? 13.254 -6.736 90.052 1.00 20.43 1068 HIS A CA 1
ATOM 1433 C C . HIS A 1 181 ? 13.385 -7.159 91.505 1.00 22.75 1068 HIS A C 1
ATOM 1434 O O . HIS A 1 181 ? 13.534 -8.352 91.785 1.00 23.54 1068 HIS A O 1
ATOM 1441 N N . PHE A 1 182 ? 13.299 -6.177 92.408 1.00 24.60 1069 PHE A N 1
ATOM 1442 C CA . PHE A 1 182 ? 13.344 -6.418 93.850 1.00 20.70 1069 PHE A CA 1
ATOM 1443 C C . PHE A 1 182 ? 11.958 -6.707 94.337 1.00 23.09 1069 PHE A C 1
ATOM 1444 O O . PHE A 1 182 ? 11.052 -5.903 94.150 1.00 27.57 1069 PHE A O 1
ATOM 1452 N N . THR A 1 183 ? 11.804 -7.841 95.009 1.00 22.34 1070 THR A N 1
ATOM 1453 C CA . THR A 1 183 ? 10.478 -8.406 95.253 1.00 23.03 1070 THR A CA 1
ATOM 1454 C C . THR A 1 183 ? 10.054 -8.407 96.725 1.00 24.89 1070 THR A C 1
ATOM 1455 O O . THR A 1 183 ? 8.951 -8.835 97.022 1.00 29.07 1070 THR A O 1
ATOM 1459 N N . SER A 1 184 ? 10.885 -7.871 97.620 1.00 30.35 1071 SER A N 1
ATOM 1460 C CA A SER A 1 184 ? 10.588 -7.945 99.061 0.50 28.29 1071 SER A CA 1
ATOM 1461 C CA B SER A 1 184 ? 10.677 -7.948 99.070 0.50 28.94 1071 SER A CA 1
ATOM 1462 C C . SER A 1 184 ? 10.434 -6.586 99.747 1.00 32.27 1071 SER A C 1
ATOM 1463 O O . SER A 1 184 ? 10.612 -6.468 100.967 1.00 31.53 1071 SER A O 1
ATOM 1468 N N . TRP A 1 185 ? 10.090 -5.544 98.982 1.00 30.38 1072 TRP A N 1
ATOM 1469 C CA . TRP A 1 185 ? 9.947 -4.156 99.514 1.00 34.24 1072 TRP A CA 1
ATOM 1470 C C . TRP A 1 185 ? 8.532 -3.659 99.355 1.00 51.72 1072 TRP A C 1
ATOM 1471 O O . TRP A 1 185 ? 8.151 -3.255 98.259 1.00 41.13 1072 TRP A O 1
ATOM 1482 N N . PRO A 1 186 ? 7.743 -3.692 100.431 1.00 39.93 1073 PRO A N 1
ATOM 1483 C CA . PRO A 1 186 ? 6.361 -3.165 100.345 1.00 41.35 1073 PRO A CA 1
ATOM 1484 C C . PRO A 1 186 ? 6.208 -1.641 100.113 1.00 48.58 1073 PRO A C 1
ATOM 1485 O O . PRO A 1 186 ? 6.858 -0.848 100.808 1.00 40.25 1073 PRO A O 1
ATOM 1489 N N . ASP A 1 187 ? 5.348 -1.241 99.156 1.00 37.56 1074 ASP A N 1
ATOM 1490 C CA . ASP A 1 187 ? 4.959 0.178 98.995 1.00 50.21 1074 ASP A CA 1
ATOM 1491 C C . ASP A 1 187 ? 4.689 0.874 100.341 1.00 47.57 1074 ASP A C 1
ATOM 1492 O O . ASP A 1 187 ? 4.075 0.292 101.238 1.00 36.69 1074 ASP A O 1
ATOM 1497 N N . HIS A 1 188 ? 5.149 2.123 100.457 1.00 47.94 1075 HIS A N 1
ATOM 1498 C CA . HIS A 1 188 ? 5.013 2.920 101.690 1.00 45.10 1075 HIS A CA 1
ATOM 1499 C C . HIS A 1 188 ? 5.720 2.307 102.890 1.00 47.07 1075 HIS A C 1
ATOM 1500 O O . HIS A 1 188 ? 5.544 2.794 104.006 1.00 40.96 1075 HIS A O 1
ATOM 1507 N N . GLY A 1 189 ? 6.507 1.253 102.659 1.00 36.65 1076 GLY A N 1
ATOM 1508 C CA . GLY A 1 189 ? 7.078 0.431 103.732 1.00 40.75 1076 GLY A CA 1
ATOM 1509 C C . GLY A 1 189 ? 8.570 0.323 103.585 1.00 44.13 1076 GLY A C 1
ATOM 1510 O O . GLY A 1 189 ? 9.171 1.000 102.732 1.00 42.95 1076 GLY A O 1
ATOM 1511 N N . VAL A 1 190 ? 9.178 -0.491 104.440 1.00 35.42 1077 VAL A N 1
ATOM 1512 C CA . VAL A 1 190 ? 10.582 -0.796 104.304 1.00 34.26 1077 VAL A CA 1
ATOM 1513 C C . VAL A 1 190 ? 10.859 -2.255 104.615 1.00 37.27 1077 VAL A C 1
ATOM 1514 O O . VAL A 1 190 ? 10.194 -2.857 105.463 1.00 34.90 1077 VAL A O 1
ATOM 1518 N N . PRO A 1 191 ? 11.880 -2.811 103.962 1.00 29.43 1078 PRO A N 1
ATOM 1519 C CA . PRO A 1 191 ? 12.318 -4.159 104.282 1.00 33.58 1078 PRO A CA 1
ATOM 1520 C C . PRO A 1 191 ? 12.753 -4.299 105.730 1.00 23.96 1078 PRO A C 1
ATOM 1521 O O . PRO A 1 191 ? 13.220 -3.345 106.349 1.00 30.81 1078 PRO A O 1
ATOM 1525 N N . CYS A 1 192 ? 12.564 -5.499 106.286 1.00 37.52 1079 CYS A N 1
ATOM 1526 C CA A CYS A 1 192 ? 12.988 -5.753 107.659 0.75 37.22 1079 CYS A CA 1
ATOM 1527 C CA B CYS A 1 192 ? 12.981 -5.786 107.658 0.25 32.88 1079 CYS A CA 1
ATOM 1528 C C . CYS A 1 192 ? 14.479 -5.561 107.819 1.00 26.09 1079 CYS A C 1
ATOM 1529 O O . CYS A 1 192 ? 14.925 -5.057 108.828 1.00 32.59 1079 CYS A O 1
ATOM 1534 N N . TYR A 1 193 ? 15.246 -5.937 106.791 1.00 26.93 1080 TYR A N 1
ATOM 1535 C CA . TYR A 1 193 ? 16.710 -5.720 106.792 1.00 29.00 1080 TYR A CA 1
ATOM 1536 C C . TYR A 1 193 ? 17.157 -5.049 105.508 1.00 24.11 1080 TYR A C 1
ATOM 1537 O O . TYR A 1 193 ? 16.536 -5.206 104.433 1.00 25.29 1080 TYR A O 1
ATOM 1546 N N . ALA A 1 194 ? 18.265 -4.336 105.601 1.00 25.78 1081 ALA A N 1
ATOM 1547 C CA . ALA A 1 194 ? 18.838 -3.678 104.404 1.00 26.88 1081 ALA A CA 1
ATOM 1548 C C . ALA A 1 194 ? 19.648 -4.650 103.561 1.00 28.23 1081 ALA A C 1
ATOM 1549 O O . ALA A 1 194 ? 19.892 -4.384 102.389 1.00 25.59 1081 ALA A O 1
ATOM 1551 N N . THR A 1 195 ? 20.032 -5.781 104.147 1.00 21.62 1082 THR A N 1
ATOM 1552 C CA . THR A 1 195 ? 21.029 -6.681 103.536 1.00 26.01 1082 THR A CA 1
ATOM 1553 C C . THR A 1 195 ? 20.675 -7.126 102.096 1.00 24.46 1082 THR A C 1
ATOM 1554 O O . THR A 1 195 ? 21.510 -7.067 101.202 1.00 21.25 1082 THR A O 1
ATOM 1558 N N . GLY A 1 196 ? 19.456 -7.591 101.868 1.00 26.76 1083 GLY A N 1
ATOM 1559 C CA . GLY A 1 196 ? 19.070 -8.054 100.518 1.00 28.04 1083 GLY A CA 1
ATOM 1560 C C . GLY A 1 196 ? 19.092 -6.936 99.480 1.00 20.11 1083 GLY A C 1
ATOM 1561 O O . GLY A 1 196 ? 19.601 -7.106 98.360 1.00 22.26 1083 GLY A O 1
ATOM 1562 N N . LEU A 1 197 ? 18.550 -5.790 99.877 1.00 22.90 1084 LEU A N 1
ATOM 1563 C CA . LEU A 1 197 ? 18.530 -4.614 99.013 1.00 23.99 1084 LEU A CA 1
ATOM 1564 C C . LEU A 1 197 ? 19.963 -4.187 98.685 1.00 23.30 1084 LEU A C 1
ATOM 1565 O O . LEU A 1 197 ? 20.268 -3.802 97.561 1.00 22.96 1084 LEU A O 1
ATOM 1570 N N . LEU A 1 198 ? 20.870 -4.285 99.640 1.00 22.62 1085 LEU A N 1
ATOM 1571 C CA . LEU A 1 198 ? 22.262 -3.921 99.351 1.00 24.26 1085 LEU A CA 1
ATOM 1572 C C . LEU A 1 198 ? 22.915 -4.865 98.346 1.00 24.26 1085 LEU A C 1
ATOM 1573 O O . LEU A 1 198 ? 23.692 -4.425 97.477 1.00 23.55 1085 LEU A O 1
ATOM 1578 N N . GLY A 1 199 ? 22.582 -6.155 98.418 1.00 24.48 1086 GLY A N 1
ATOM 1579 C CA . GLY A 1 199 ? 23.059 -7.111 97.411 1.00 22.11 1086 GLY A CA 1
ATOM 1580 C C . GLY A 1 199 ? 22.563 -6.756 96.025 1.00 21.20 1086 GLY A C 1
ATOM 1581 O O . GLY A 1 199 ? 23.289 -6.804 95.027 1.00 23.61 1086 GLY A O 1
ATOM 1582 N N . PHE A 1 200 ? 21.301 -6.368 95.972 1.00 21.49 1087 PHE A N 1
ATOM 1583 C CA . PHE A 1 200 ? 20.626 -5.965 94.767 1.00 21.13 1087 PHE A CA 1
ATOM 1584 C C . PHE A 1 200 ? 21.288 -4.740 94.157 1.00 25.57 1087 PHE A C 1
ATOM 1585 O O . PHE A 1 200 ? 21.563 -4.708 92.967 1.00 22.18 1087 PHE A O 1
ATOM 1593 N N . VAL A 1 201 ? 21.556 -3.743 94.985 1.00 21.88 1088 VAL A N 1
ATOM 1594 C CA . VAL A 1 201 ? 22.284 -2.560 94.572 1.00 25.79 1088 VAL A CA 1
ATOM 1595 C C . VAL A 1 201 ? 23.657 -2.921 94.005 1.00 27.73 1088 VAL A C 1
ATOM 1596 O O . VAL A 1 201 ? 24.085 -2.428 92.946 1.00 24.81 1088 VAL A O 1
ATOM 1600 N N . ARG A 1 202 ? 24.342 -3.812 94.701 1.00 23.46 1089 ARG A N 1
ATOM 1601 C CA . ARG A 1 202 ? 25.650 -4.310 94.259 1.00 24.19 1089 ARG A CA 1
ATOM 1602 C C . ARG A 1 202 ? 25.577 -4.941 92.867 1.00 22.93 1089 ARG A C 1
ATOM 1603 O O . ARG A 1 202 ? 26.455 -4.686 92.029 1.00 27.23 1089 ARG A O 1
ATOM 1611 N N . GLN A 1 203 ? 24.534 -5.744 92.588 1.00 23.25 1090 GLN A N 1
ATOM 1612 C CA . GLN A 1 203 ? 24.342 -6.325 91.240 1.00 24.47 1090 GLN A CA 1
ATOM 1613 C C . GLN A 1 203 ? 24.183 -5.283 90.130 1.00 21.81 1090 GLN A C 1
ATOM 1614 O O . GLN A 1 203 ? 24.756 -5.424 89.038 1.00 23.85 1090 GLN A O 1
ATOM 1620 N N . VAL A 1 204 ? 23.389 -4.266 90.402 1.00 20.61 1091 VAL A N 1
ATOM 1621 C CA . VAL A 1 204 ? 23.153 -3.208 89.431 1.00 22.75 1091 VAL A CA 1
ATOM 1622 C C . VAL A 1 204 ? 24.443 -2.464 89.141 1.00 27.61 1091 VAL A C 1
ATOM 1623 O O . VAL A 1 204 ? 24.761 -2.170 87.999 1.00 27.18 1091 VAL A O 1
ATOM 1627 N N . LYS A 1 205 ? 25.197 -2.147 90.194 1.00 21.65 1092 LYS A N 1
ATOM 1628 C CA . LYS A 1 205 ? 26.439 -1.419 90.032 1.00 26.63 1092 LYS A CA 1
ATOM 1629 C C . LYS A 1 205 ? 27.422 -2.280 89.226 1.00 28.88 1092 LYS A C 1
ATOM 1630 O O . LYS A 1 205 ? 28.163 -1.766 88.400 1.00 25.23 1092 LYS A O 1
ATOM 1636 N N . PHE A 1 206 ? 27.454 -3.581 89.514 1.00 25.02 1093 PHE A N 1
ATOM 1637 C CA . PHE A 1 206 ? 28.354 -4.514 88.809 1.00 25.50 1093 PHE A CA 1
ATOM 1638 C C . PHE A 1 206 ? 27.968 -4.696 87.353 1.00 29.56 1093 PHE A C 1
ATOM 1639 O O . PHE A 1 206 ? 28.821 -4.755 86.480 1.00 28.72 1093 PHE A O 1
ATOM 1647 N N . LEU A 1 207 ? 26.681 -4.826 87.087 1.00 25.10 1094 LEU A N 1
ATOM 1648 C CA . LEU A 1 207 ? 26.238 -5.287 85.765 1.00 26.31 1094 LEU A CA 1
ATOM 1649 C C . LEU A 1 207 ? 25.837 -4.176 84.800 1.00 29.16 1094 LEU A C 1
ATOM 1650 O O . LEU A 1 207 ? 25.885 -4.377 83.586 1.00 29.34 1094 LEU A O 1
ATOM 1655 N N . ASN A 1 208 ? 25.404 -3.026 85.305 1.00 25.67 1095 ASN A N 1
ATOM 1656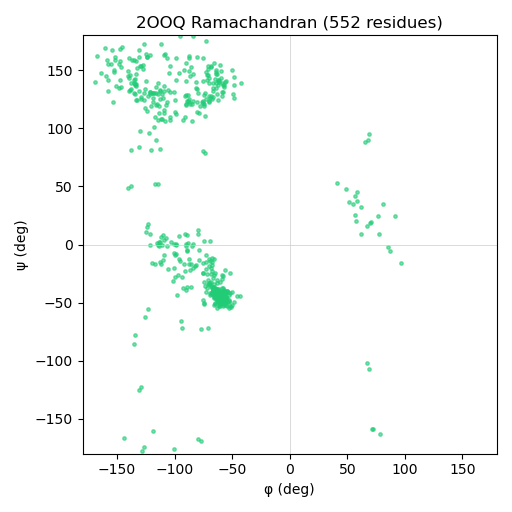 C CA . ASN A 1 208 ? 24.983 -1.969 84.430 1.00 23.10 1095 ASN A CA 1
ATOM 1657 C C . ASN A 1 208 ? 26.119 -1.488 83.547 1.00 25.17 1095 ASN A C 1
ATOM 1658 O O . ASN A 1 208 ? 27.140 -1.067 84.049 1.00 28.58 1095 ASN A O 1
ATOM 1663 N N . PRO A 1 209 ? 25.927 -1.513 82.219 1.00 25.27 1096 PRO A N 1
ATOM 1664 C CA . PRO A 1 209 ? 27.084 -1.073 81.408 1.00 25.55 1096 PRO A CA 1
ATOM 1665 C C . PRO A 1 209 ? 27.258 0.451 81.452 1.00 27.13 1096 PRO A C 1
ATOM 1666 O O . PRO A 1 209 ? 26.377 1.204 81.054 1.00 25.63 1096 PRO A O 1
ATOM 1670 N N . PRO A 1 210 ? 28.417 0.926 81.918 1.00 29.01 1097 PRO A N 1
ATOM 1671 C CA . PRO A 1 210 ? 28.470 2.371 82.165 1.00 32.04 1097 PRO A CA 1
ATOM 1672 C C . PRO A 1 210 ? 28.395 3.250 80.901 1.00 27.35 1097 PRO A C 1
ATOM 1673 O O . PRO A 1 210 ? 28.058 4.432 80.985 1.00 30.61 1097 PRO A O 1
ATOM 1677 N N . GLU A 1 211 ? 28.650 2.670 79.741 1.00 29.00 1098 GLU A N 1
ATOM 1678 C CA . GLU A 1 211 ? 28.547 3.391 78.463 1.00 29.79 1098 GLU A CA 1
ATOM 1679 C C . GLU A 1 211 ? 27.101 3.601 78.015 1.00 31.98 1098 GLU A C 1
ATOM 1680 O O . GLU A 1 211 ? 26.859 4.410 77.144 1.00 29.60 1098 GLU A O 1
ATOM 1686 N N . ALA A 1 212 ? 26.167 2.856 78.613 1.00 27.57 1099 ALA A N 1
ATOM 1687 C CA . ALA A 1 212 ? 24.723 2.932 78.285 1.00 24.64 1099 ALA A CA 1
ATOM 1688 C C . ALA A 1 212 ? 24.079 4.227 78.827 1.00 24.10 1099 ALA A C 1
ATOM 1689 O O . ALA A 1 212 ? 24.744 5.056 79.472 1.00 24.36 1099 ALA A O 1
ATOM 1691 N N . GLY A 1 213 ? 22.809 4.399 78.483 1.00 24.71 1100 GLY A N 1
ATOM 1692 C CA . GLY A 1 213 ? 22.026 5.526 78.912 1.00 21.96 1100 GLY A CA 1
ATOM 1693 C C . GLY A 1 213 ? 21.579 5.382 80.360 1.00 26.54 1100 GLY A C 1
ATOM 1694 O O . GLY A 1 213 ? 22.016 4.487 81.100 1.00 22.74 1100 GLY A O 1
ATOM 1695 N N . PRO A 1 214 ? 20.677 6.260 80.770 1.00 23.59 1101 PRO A N 1
ATOM 1696 C CA . PRO A 1 214 ? 20.274 6.255 82.180 1.00 25.00 1101 PRO A CA 1
ATOM 1697 C C . PRO A 1 214 ? 19.664 4.906 82.641 1.00 20.21 1101 PRO A C 1
ATOM 1698 O O . PRO A 1 214 ? 18.887 4.273 81.917 1.00 24.21 1101 PRO A O 1
ATOM 1702 N N . ILE A 1 215 ? 19.966 4.533 83.885 1.00 24.69 1102 ILE A N 1
ATOM 1703 C CA . ILE A 1 215 ? 19.287 3.451 84.567 1.00 23.39 1102 ILE A CA 1
ATOM 1704 C C . ILE A 1 215 ? 17.846 3.893 84.885 1.00 21.54 1102 ILE A C 1
ATOM 1705 O O . ILE A 1 215 ? 17.616 4.924 85.536 1.00 25.15 1102 ILE A O 1
ATOM 1710 N N . VAL A 1 216 ? 16.865 3.140 84.408 1.00 25.42 1103 VAL A N 1
ATOM 1711 C CA . VAL A 1 216 ? 15.479 3.489 84.658 1.00 23.94 1103 VAL A CA 1
ATOM 1712 C C . VAL A 1 216 ? 15.070 2.882 86.007 1.00 25.09 1103 VAL A C 1
ATOM 1713 O O . VAL A 1 216 ? 15.111 1.679 86.176 1.00 27.04 1103 VAL A O 1
ATOM 1717 N N . VAL A 1 217 ? 14.645 3.730 86.944 1.00 22.44 1104 VAL A N 1
ATOM 1718 C CA . VAL A 1 217 ? 14.202 3.258 88.261 1.00 21.67 1104 VAL A CA 1
ATOM 1719 C C . VAL A 1 217 ? 12.742 3.579 88.448 1.00 25.11 1104 VAL A C 1
ATOM 1720 O O . VAL A 1 217 ? 12.310 4.719 88.222 1.00 22.73 1104 VAL A O 1
ATOM 1724 N N . HIS A 1 218 ? 11.970 2.577 88.870 1.00 22.14 1105 HIS A N 1
ATOM 1725 C CA . HIS A 1 218 ? 10.558 2.775 89.094 1.00 23.41 1105 HIS A CA 1
ATOM 1726 C C . HIS A 1 218 ? 10.008 1.901 90.231 1.00 27.12 1105 HIS A C 1
ATOM 1727 O O . HIS A 1 218 ? 10.565 0.879 90.579 1.00 23.85 1105 HIS A O 1
ATOM 1734 N N . CYS A 1 219 ? 8.915 2.362 90.818 1.00 20.48 1106 CYS A N 1
ATOM 1735 C CA . CYS A 1 219 ? 8.172 1.606 91.803 1.00 20.44 1106 CYS A CA 1
ATOM 1736 C C . CYS A 1 219 ? 6.727 1.657 91.317 1.00 23.50 1106 CYS A C 1
ATOM 1737 O O . CYS A 1 219 ? 6.458 1.298 90.168 1.00 25.37 1106 CYS A O 1
ATOM 1740 N N . SER A 1 220 ? 5.816 2.150 92.141 1.00 21.92 1107 SER A N 1
ATOM 1741 C CA . SER A 1 220 ? 4.434 2.381 91.660 1.00 25.70 1107 SER A CA 1
ATOM 1742 C C . SER A 1 220 ? 4.314 3.840 91.198 1.00 26.45 1107 SER A C 1
ATOM 1743 O O . SER A 1 220 ? 4.133 4.084 90.015 1.00 24.09 1107 SER A O 1
ATOM 1746 N N . ALA A 1 221 ? 4.424 4.799 92.120 1.00 25.23 1108 ALA A N 1
ATOM 1747 C CA . ALA A 1 221 ? 4.318 6.228 91.759 1.00 30.22 1108 ALA A CA 1
ATOM 1748 C C . ALA A 1 221 ? 5.647 6.802 91.257 1.00 25.88 1108 ALA A C 1
ATOM 1749 O O . ALA A 1 221 ? 5.657 7.847 90.620 1.00 30.51 1108 ALA A O 1
ATOM 1751 N N . GLY A 1 222 ? 6.754 6.147 91.580 1.00 26.42 1109 GLY A N 1
ATOM 1752 C CA . GLY A 1 222 ? 8.100 6.632 91.212 1.00 29.27 1109 GLY A CA 1
ATOM 1753 C C . GLY A 1 222 ? 8.613 7.707 92.170 1.00 30.79 1109 GLY A C 1
ATOM 1754 O O . GLY A 1 222 ? 9.325 8.622 91.762 1.00 31.06 1109 GLY A O 1
ATOM 1755 N N . ALA A 1 223 ? 8.276 7.584 93.450 1.00 27.06 1110 ALA A N 1
ATOM 1756 C CA . ALA A 1 223 ? 8.800 8.494 94.456 1.00 29.17 1110 ALA A CA 1
ATOM 1757 C C . ALA A 1 223 ? 9.491 7.799 95.629 1.00 23.68 1110 ALA A C 1
ATOM 1758 O O . ALA A 1 223 ? 10.676 8.032 95.868 1.00 27.85 1110 ALA A O 1
ATOM 1760 N N . GLY A 1 224 ? 8.743 6.992 96.383 1.00 27.11 1111 GLY A N 1
ATOM 1761 C CA . GLY A 1 224 ? 9.192 6.504 97.690 1.00 25.40 1111 GLY A CA 1
ATOM 1762 C C . GLY A 1 224 ? 10.318 5.489 97.567 1.00 27.98 1111 GLY A C 1
ATOM 1763 O O . GLY A 1 224 ? 11.477 5.761 97.896 1.00 25.16 1111 GLY A O 1
ATOM 1764 N N . ARG A 1 225 ? 9.984 4.293 97.105 1.00 22.51 1112 ARG A N 1
ATOM 1765 C CA . ARG A 1 225 ? 10.982 3.235 96.967 1.00 20.47 1112 ARG A CA 1
ATOM 1766 C C . ARG A 1 225 ? 11.985 3.610 95.896 1.00 23.20 1112 ARG A C 1
ATOM 1767 O O . ARG A 1 225 ? 13.151 3.368 96.048 1.00 22.05 1112 ARG A O 1
ATOM 1775 N N . THR A 1 226 ? 11.528 4.189 94.789 1.00 21.67 1113 THR A N 1
ATOM 1776 C CA . THR A 1 226 ? 12.459 4.708 93.747 1.00 20.10 1113 THR A CA 1
ATOM 1777 C C . THR A 1 226 ? 13.486 5.651 94.365 1.00 22.15 1113 THR A C 1
ATOM 1778 O O . THR A 1 226 ? 14.698 5.468 94.218 1.00 23.14 1113 THR A O 1
ATOM 1782 N N . GLY A 1 227 ? 13.003 6.684 95.067 1.00 23.45 1114 GLY A N 1
ATOM 1783 C CA . GLY A 1 227 ? 13.910 7.590 95.753 1.00 22.30 1114 GLY A CA 1
ATOM 1784 C C . GLY A 1 227 ? 14.850 6.897 96.733 1.00 21.46 1114 GLY A C 1
ATOM 1785 O O . GLY A 1 227 ? 16.017 7.281 96.827 1.00 25.38 1114 GLY A O 1
ATOM 1786 N N . CYS A 1 228 ? 14.372 5.893 97.488 1.00 25.24 1115 CYS A N 1
ATOM 1787 C CA . CYS A 1 228 ? 15.271 5.191 98.422 1.00 19.65 1115 CYS A CA 1
ATOM 1788 C C . CYS A 1 228 ? 16.390 4.500 97.669 1.00 18.41 1115 CYS A C 1
ATOM 1789 O O . CYS A 1 228 ? 17.554 4.634 98.042 1.00 22.57 1115 CYS A O 1
ATOM 1792 N N . PHE A 1 229 ? 16.062 3.795 96.591 1.00 22.41 1116 PHE A N 1
ATOM 1793 C CA . PHE A 1 229 ? 17.100 3.096 95.839 1.00 24.47 1116 PHE A CA 1
ATOM 1794 C C . PHE A 1 229 ? 18.159 4.085 95.322 1.00 24.54 1116 PHE A C 1
ATOM 1795 O O . PHE A 1 229 ? 19.380 3.853 95.452 1.00 23.37 1116 PHE A O 1
ATOM 1803 N N . ILE A 1 230 ? 17.691 5.199 94.782 1.00 22.38 1117 ILE A N 1
ATOM 1804 C CA . ILE A 1 230 ? 18.597 6.198 94.222 1.00 23.19 1117 ILE A CA 1
ATOM 1805 C C . ILE A 1 230 ? 19.464 6.846 95.315 1.00 23.59 1117 ILE A C 1
ATOM 1806 O O . ILE A 1 230 ? 20.664 7.018 95.139 1.00 25.27 1117 ILE A O 1
ATOM 1811 N N . ALA A 1 231 ? 18.863 7.172 96.452 1.00 23.33 1118 ALA A N 1
ATOM 1812 C CA . ALA A 1 231 ? 19.617 7.750 97.550 1.00 17.62 1118 ALA A CA 1
ATOM 1813 C C . ALA A 1 231 ? 20.734 6.829 98.040 1.00 23.90 1118 ALA A C 1
ATOM 1814 O O . ALA A 1 231 ? 21.882 7.251 98.200 1.00 22.07 1118 ALA A O 1
ATOM 1816 N N . ILE A 1 232 ? 20.401 5.566 98.261 1.00 22.03 1119 ILE A N 1
ATOM 1817 C CA . ILE A 1 232 ? 21.366 4.573 98.721 1.00 24.95 1119 ILE A CA 1
ATOM 1818 C C . ILE A 1 232 ? 22.467 4.410 97.701 1.00 24.72 1119 ILE A C 1
ATOM 1819 O O . ILE A 1 232 ? 23.656 4.567 98.036 1.00 24.95 1119 ILE A O 1
ATOM 1824 N N . ASP A 1 233 ? 22.084 4.177 96.447 1.00 26.65 1120 ASP A N 1
ATOM 1825 C CA . ASP A 1 233 ? 23.064 3.989 95.382 1.00 25.96 1120 ASP A CA 1
ATOM 1826 C C . ASP A 1 233 ? 24.044 5.150 95.266 1.00 24.37 1120 ASP A C 1
ATOM 1827 O O . ASP A 1 233 ? 25.260 4.966 95.148 1.00 25.28 1120 ASP A O 1
ATOM 1832 N N . THR A 1 234 ? 23.503 6.362 95.287 1.00 20.48 1121 THR A N 1
ATOM 1833 C CA . THR A 1 234 ? 24.324 7.562 95.184 1.00 23.07 1121 THR A CA 1
ATOM 1834 C C . THR A 1 234 ? 25.250 7.788 96.371 1.00 23.87 1121 THR A C 1
ATOM 1835 O O . THR A 1 234 ? 26.413 8.249 96.215 1.00 26.79 1121 THR A O 1
ATOM 1839 N N . MET A 1 235 ? 24.737 7.498 97.579 1.00 24.34 1122 MET A N 1
ATOM 1840 C CA . MET A 1 235 ? 25.481 7.761 98.803 1.00 19.78 1122 MET A CA 1
ATOM 1841 C C . MET A 1 235 ? 26.599 6.741 98.991 1.00 24.22 1122 MET A C 1
ATOM 1842 O O . MET A 1 235 ? 27.656 7.063 99.485 1.00 26.04 1122 MET A O 1
ATOM 1847 N N . LEU A 1 236 ? 26.388 5.518 98.535 1.00 21.78 1123 LEU A N 1
ATOM 1848 C CA . LEU A 1 236 ? 27.466 4.579 98.544 1.00 27.16 1123 LEU A CA 1
ATOM 1849 C C . LEU A 1 236 ? 28.607 5.051 97.633 1.00 26.22 1123 LEU A C 1
ATOM 1850 O O . LEU A 1 236 ? 29.778 4.906 97.987 1.00 27.62 1123 LEU A O 1
ATOM 1855 N N . ASP A 1 237 ? 28.271 5.624 96.485 1.00 27.85 1124 ASP A N 1
ATOM 1856 C CA . ASP A 1 237 ? 29.317 6.227 95.613 1.00 25.62 1124 ASP A CA 1
ATOM 1857 C C . ASP A 1 237 ? 30.055 7.369 96.325 1.00 30.97 1124 ASP A C 1
ATOM 1858 O O . ASP A 1 237 ? 31.280 7.386 96.383 1.00 30.95 1124 ASP A O 1
ATOM 1863 N N . MET A 1 238 ? 29.305 8.305 96.894 1.00 30.83 1125 MET A N 1
ATOM 1864 C CA . MET A 1 238 ? 29.901 9.383 97.683 1.00 26.30 1125 MET A CA 1
ATOM 1865 C C . MET A 1 238 ? 30.774 8.880 98.819 1.00 27.14 1125 MET A C 1
ATOM 1866 O O . MET A 1 238 ? 31.887 9.373 98.993 1.00 27.85 1125 MET A O 1
ATOM 1871 N N . ALA A 1 239 ? 30.268 7.920 99.609 1.00 27.35 1126 ALA A N 1
ATOM 1872 C CA . ALA A 1 239 ? 31.057 7.342 100.707 1.00 25.44 1126 ALA A CA 1
ATOM 1873 C C . ALA A 1 239 ? 32.364 6.767 100.179 1.00 30.79 1126 ALA A C 1
ATOM 1874 O O . ALA A 1 239 ? 33.425 7.034 100.739 1.00 28.28 1126 ALA A O 1
ATOM 1876 N N . GLU A 1 240 ? 32.265 5.965 99.112 1.00 34.89 1127 GLU A N 1
ATOM 1877 C CA . GLU A 1 240 ? 33.435 5.257 98.564 1.00 30.44 1127 GLU A CA 1
ATOM 1878 C C . GLU A 1 240 ? 34.533 6.235 98.147 1.00 33.42 1127 GLU A C 1
ATOM 1879 O O . GLU A 1 240 ? 35.740 5.975 98.369 1.00 31.54 1127 GLU A O 1
ATOM 1882 N N . ASN A 1 241 ? 34.098 7.369 97.598 1.00 28.07 1128 ASN A N 1
ATOM 1883 C CA . ASN A 1 241 ? 34.969 8.397 97.044 1.00 26.76 1128 ASN A CA 1
ATOM 1884 C C . ASN A 1 241 ? 35.451 9.506 97.999 1.00 36.28 1128 ASN A C 1
ATOM 1885 O O . ASN A 1 241 ? 36.592 9.965 97.886 1.00 34.24 1128 ASN A O 1
ATOM 1887 N N . GLU A 1 242 ? 34.583 9.980 98.888 1.00 29.30 1129 GLU A N 1
ATOM 1888 C CA . GLU A 1 242 ? 34.927 11.113 99.740 1.00 29.97 1129 GLU A CA 1
ATOM 1889 C C . GLU A 1 242 ? 35.122 10.744 101.195 1.00 28.75 1129 GLU A C 1
ATOM 1890 O O . GLU A 1 242 ? 35.580 11.573 101.960 1.00 27.87 1129 GLU A O 1
ATOM 1896 N N . GLY A 1 243 ? 34.720 9.541 101.608 1.00 27.14 1130 GLY A N 1
ATOM 1897 C CA . GLY A 1 243 ? 34.773 9.185 103.032 1.00 29.13 1130 GLY A CA 1
ATOM 1898 C C . GLY A 1 243 ? 33.785 9.991 103.870 1.00 28.70 1130 GLY A C 1
ATOM 1899 O O . GLY A 1 243 ? 33.881 10.036 105.117 1.00 26.27 1130 GLY A O 1
ATOM 1900 N N . VAL A 1 244 ? 32.822 10.614 103.186 1.00 29.26 1131 VAL A N 1
ATOM 1901 C CA . VAL A 1 244 ? 31.707 11.316 103.824 1.00 28.35 1131 VAL A CA 1
ATOM 1902 C C . VAL A 1 244 ? 30.410 10.982 103.080 1.00 32.68 1131 VAL A C 1
ATOM 1903 O O . VAL A 1 244 ? 30.446 10.542 101.946 1.00 31.35 1131 VAL A O 1
ATOM 1907 N N . VAL A 1 245 ? 29.278 11.169 103.750 1.00 27.25 1132 VAL A N 1
ATOM 1908 C CA . VAL A 1 245 ? 27.961 11.148 103.123 1.00 27.00 1132 VAL A CA 1
ATOM 1909 C C . VAL A 1 245 ? 27.175 12.347 103.631 1.00 30.64 1132 VAL A C 1
ATOM 1910 O O . VAL A 1 245 ? 27.367 12.784 104.765 1.00 27.98 1132 VAL A O 1
ATOM 1914 N N . ASP A 1 246 ? 26.325 12.896 102.775 1.00 29.42 1133 ASP A N 1
ATOM 1915 C CA . ASP A 1 246 ? 25.398 13.960 103.153 1.00 29.33 1133 ASP A CA 1
ATOM 1916 C C . ASP A 1 246 ? 24.028 13.560 102.645 1.00 23.99 1133 ASP A C 1
ATOM 1917 O O . ASP A 1 246 ? 23.583 13.967 101.557 1.00 24.15 1133 ASP A O 1
ATOM 1922 N N . ILE A 1 247 ? 23.361 12.749 103.447 1.00 22.64 1134 ILE A N 1
ATOM 1923 C CA . ILE A 1 247 ? 22.125 12.103 102.999 1.00 21.64 1134 ILE A CA 1
ATOM 1924 C C . ILE A 1 247 ? 20.991 13.127 102.950 1.00 21.49 1134 ILE A C 1
ATOM 1925 O O . ILE A 1 247 ? 20.133 13.074 102.077 1.00 24.10 1134 ILE A O 1
ATOM 1930 N N . PHE A 1 248 ? 20.981 14.077 103.880 1.00 21.05 1135 PHE A N 1
ATOM 1931 C CA . PHE A 1 248 ? 19.944 15.113 103.850 1.00 24.50 1135 PHE A CA 1
ATOM 1932 C C . PHE A 1 248 ? 19.981 15.952 102.559 1.00 27.66 1135 PHE A C 1
ATOM 1933 O O . PHE A 1 248 ? 18.940 16.188 101.944 1.00 21.42 1135 PHE A O 1
ATOM 1941 N N . ASN A 1 249 ? 21.159 16.439 102.167 1.00 20.52 1136 ASN A N 1
ATOM 1942 C CA . ASN A 1 249 ? 21.219 17.211 100.918 1.00 27.36 1136 ASN A CA 1
ATOM 1943 C C . ASN A 1 249 ? 21.049 16.339 99.696 1.00 29.39 1136 ASN A C 1
ATOM 1944 O O . ASN A 1 249 ? 20.545 16.798 98.677 1.00 22.32 1136 ASN A O 1
ATOM 1949 N N . CYS A 1 250 ? 21.388 15.061 99.821 1.00 23.53 1137 CYS A N 1
ATOM 1950 C CA . CYS A 1 250 ? 21.131 14.135 98.727 1.00 21.89 1137 CYS A CA 1
ATOM 1951 C C . CYS A 1 250 ? 19.637 14.079 98.447 1.00 22.71 1137 CYS A C 1
ATOM 1952 O O . CYS A 1 250 ? 19.217 14.255 97.311 1.00 23.59 1137 CYS A O 1
ATOM 1955 N N . VAL A 1 251 ? 18.845 13.853 99.488 1.00 25.63 1138 VAL A N 1
ATOM 1956 C CA . VAL A 1 251 ? 17.385 13.699 99.350 1.00 26.42 1138 VAL A CA 1
ATOM 1957 C C . VAL A 1 251 ? 16.691 15.026 99.027 1.00 25.14 1138 VAL A C 1
ATOM 1958 O O . VAL A 1 251 ? 15.716 15.067 98.264 1.00 29.59 1138 VAL A O 1
ATOM 1962 N N . ARG A 1 252 ? 17.188 16.107 99.621 1.00 25.75 1139 ARG A N 1
ATOM 1963 C CA . ARG A 1 252 ? 16.839 17.446 99.146 1.00 28.32 1139 ARG A CA 1
A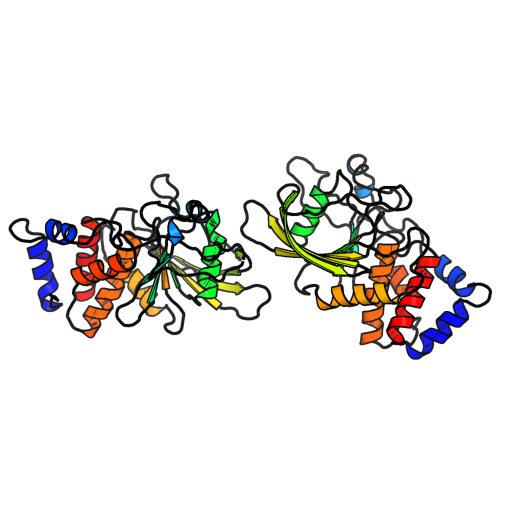TOM 1964 C C . ARG A 1 252 ? 17.073 17.594 97.629 1.00 27.10 1139 ARG A C 1
ATOM 1965 O O . ARG A 1 252 ? 16.175 18.017 96.896 1.00 21.93 1139 ARG A O 1
ATOM 1967 N N . GLU A 1 253 ? 18.276 17.263 97.151 1.00 30.75 1140 GLU A N 1
ATOM 1968 C CA . GLU A 1 253 ? 18.563 17.379 95.701 1.00 28.53 1140 GLU A CA 1
ATOM 1969 C C . GLU A 1 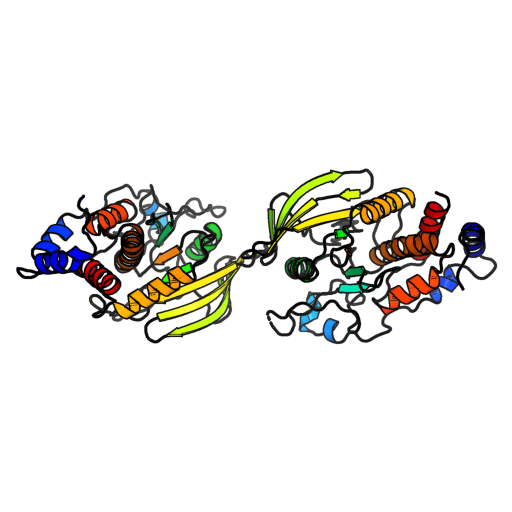253 ? 17.663 16.439 94.893 1.00 25.41 1140 GLU A C 1
ATOM 1970 O O . GLU A 1 253 ? 17.222 16.805 93.792 1.00 30.30 1140 GLU A O 1
ATOM 1976 N N . LEU A 1 254 ? 17.412 15.232 95.416 1.00 26.90 1141 LEU A N 1
ATOM 1977 C CA . LEU A 1 254 ? 16.474 14.305 94.764 1.00 27.02 1141 LEU A CA 1
ATOM 1978 C C . LEU A 1 254 ? 15.100 14.942 94.555 1.00 34.72 1141 LEU A C 1
ATOM 1979 O O . LEU A 1 254 ? 14.540 14.920 93.434 1.00 33.17 1141 LEU A O 1
ATOM 1984 N N . ARG A 1 255 ? 14.582 15.558 95.610 1.00 32.12 1142 ARG A N 1
ATOM 1985 C CA . ARG A 1 255 ? 13.270 16.200 95.517 1.00 34.10 1142 ARG A CA 1
ATOM 1986 C C . ARG A 1 255 ? 13.218 17.402 94.564 1.00 31.80 1142 ARG A C 1
ATOM 1987 O O . ARG A 1 255 ? 12.164 17.696 94.012 1.00 31.35 1142 ARG A O 1
ATOM 1995 N N . ALA A 1 256 ? 14.353 18.071 94.346 1.00 33.22 1143 ALA A N 1
ATOM 1996 C CA . ALA A 1 256 ? 14.399 19.196 93.409 1.00 32.98 1143 ALA A CA 1
ATOM 1997 C C . ALA A 1 256 ? 14.166 18.706 91.988 1.00 31.13 1143 ALA A C 1
ATOM 1998 O O . ALA A 1 256 ? 13.622 19.430 91.171 1.00 31.45 1143 ALA A O 1
ATOM 2000 N N . GLN A 1 257 ? 14.540 17.452 91.712 1.00 26.62 1144 GLN A N 1
ATOM 2001 C CA . GLN A 1 257 ? 14.467 16.890 90.367 1.00 30.18 1144 GLN A CA 1
ATOM 2002 C C . GLN A 1 257 ? 13.143 16.133 90.114 1.00 29.37 1144 GLN A C 1
ATOM 2003 O O . GLN A 1 257 ? 12.676 16.033 88.977 1.00 28.31 1144 GLN A O 1
ATOM 2009 N N . ARG A 1 258 ? 12.564 15.595 91.179 1.00 28.44 1145 ARG A N 1
ATOM 2010 C CA . ARG A 1 258 ? 11.288 14.913 91.098 1.00 19.18 1145 ARG A CA 1
ATOM 2011 C C . ARG A 1 258 ? 10.638 14.903 92.479 1.00 26.52 1145 ARG A C 1
ATOM 2012 O O . ARG A 1 258 ? 11.278 14.587 93.499 1.00 21.72 1145 ARG A O 1
ATOM 2020 N N . VAL A 1 259 ? 9.362 15.275 92.499 1.00 23.43 1146 VAL A N 1
ATOM 2021 C CA . VAL A 1 259 ? 8.631 15.547 93.730 1.00 24.48 1146 VAL A CA 1
ATOM 2022 C C . VAL A 1 259 ? 8.636 14.340 94.686 1.00 25.05 1146 VAL A C 1
ATOM 2023 O O . VAL A 1 259 ? 8.464 13.205 94.267 1.00 29.47 1146 VAL A O 1
ATOM 2027 N N . ASN A 1 260 ? 8.844 14.612 95.982 1.00 26.60 1147 ASN A N 1
ATOM 2028 C CA . ASN A 1 260 ? 8.665 13.616 97.063 1.00 29.80 1147 ASN A CA 1
ATOM 2029 C C . ASN A 1 260 ? 9.454 12.316 97.023 1.00 30.90 1147 ASN A C 1
ATOM 2030 O O . ASN A 1 260 ? 9.054 11.346 97.681 1.00 33.29 1147 ASN A O 1
ATOM 2035 N N . LEU A 1 261 ? 10.554 12.273 96.268 1.00 34.13 1148 LEU A N 1
ATOM 2036 C CA . LEU A 1 261 ? 11.405 11.093 96.278 1.00 29.22 1148 LEU A CA 1
ATOM 2037 C C . LEU A 1 261 ? 11.861 10.887 97.730 1.00 32.44 1148 LEU A C 1
ATOM 2038 O O . LEU A 1 261 ? 12.296 11.851 98.409 1.00 30.51 1148 LEU A O 1
ATOM 2043 N N . VAL A 1 262 ? 11.724 9.642 98.191 1.00 29.47 1149 VAL A N 1
ATOM 2044 C CA . VAL A 1 262 ? 11.814 9.252 99.605 1.00 23.86 1149 VAL A CA 1
ATOM 2045 C C . VAL A 1 262 ? 10.634 9.834 100.339 1.00 27.68 1149 VAL A C 1
ATOM 2046 O O . VAL A 1 262 ? 10.699 10.938 100.868 1.00 33.39 1149 VAL A O 1
ATOM 2050 N N . GLN A 1 263 ? 9.559 9.052 100.385 1.00 28.96 1150 GLN A N 1
ATOM 2051 C CA . GLN A 1 263 ? 8.23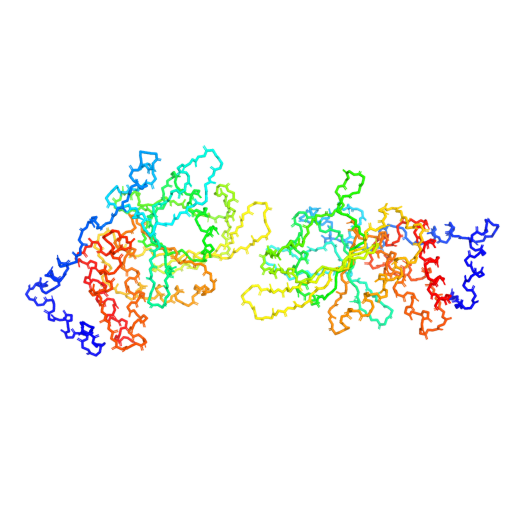7 9.565 100.635 1.00 29.94 1150 GLN A CA 1
ATOM 2052 C C . GLN A 1 263 ? 7.758 9.476 102.093 1.00 32.02 1150 GLN A C 1
ATOM 2053 O O . GLN A 1 263 ? 6.739 10.075 102.410 1.00 35.35 1150 GLN A O 1
ATOM 2056 N N . THR A 1 264 ? 8.451 8.727 102.958 1.00 28.34 1151 THR A N 1
ATOM 2057 C CA . THR A 1 264 ? 8.124 8.671 104.382 1.00 26.71 1151 THR A CA 1
ATOM 2058 C C . THR A 1 264 ? 9.355 8.777 105.275 1.00 26.02 1151 THR A C 1
ATOM 2059 O O . THR A 1 264 ? 10.474 8.489 104.848 1.00 22.15 1151 THR A O 1
ATOM 2063 N N . GLU A 1 265 ? 9.125 9.171 106.528 1.00 27.14 1152 GLU A N 1
ATOM 2064 C CA . GLU A 1 265 ? 10.190 9.215 107.526 1.00 25.99 1152 GLU A CA 1
ATOM 2065 C C . GLU A 1 265 ? 10.843 7.850 107.713 1.00 28.93 1152 GLU A C 1
ATOM 2066 O O . GLU A 1 265 ? 12.068 7.765 107.812 1.00 22.35 1152 GLU A O 1
ATOM 2072 N N . GLU A 1 266 ? 10.037 6.792 107.796 1.00 21.78 1153 GLU A N 1
ATOM 2073 C CA . GLU A 1 266 ? 10.598 5.454 107.989 1.00 25.98 1153 GLU A CA 1
ATOM 2074 C C . GLU A 1 266 ? 11.568 5.140 106.855 1.00 21.30 1153 GLU A C 1
ATOM 2075 O O . GLU A 1 266 ? 12.662 4.678 107.098 1.00 25.73 1153 GLU A O 1
ATOM 2081 N N . GLN A 1 267 ? 11.161 5.411 105.612 1.00 26.44 1154 GLN A N 1
ATOM 2082 C CA . GLN A 1 267 ? 12.054 5.273 104.438 1.00 26.68 1154 GLN A CA 1
ATOM 2083 C C . GLN A 1 267 ? 13.342 6.083 104.570 1.00 26.02 1154 GLN A C 1
ATOM 2084 O O . GLN A 1 267 ? 14.425 5.573 104.267 1.00 25.74 1154 GLN A O 1
ATOM 2090 N N . TYR A 1 268 ? 13.226 7.341 105.012 1.00 22.86 1155 TYR A N 1
ATOM 2091 C CA . TYR A 1 268 ? 14.393 8.213 105.210 1.00 21.46 1155 TYR A CA 1
ATOM 2092 C C . TYR A 1 268 ? 15.356 7.548 106.210 1.00 21.61 1155 TYR A C 1
ATOM 2093 O O . TYR A 1 268 ? 16.556 7.449 105.961 1.00 22.89 1155 TYR A O 1
ATOM 2102 N N . VAL A 1 269 ? 14.813 7.042 107.309 1.00 20.33 1156 VAL A N 1
ATOM 2103 C CA . VAL A 1 269 ? 15.618 6.333 108.294 1.00 18.22 1156 VAL A CA 1
ATOM 2104 C C . VAL A 1 269 ? 16.247 5.059 107.689 1.00 24.29 1156 VAL A C 1
ATOM 2105 O O . VAL A 1 269 ? 17.421 4.776 107.894 1.00 22.58 1156 VAL A O 1
ATOM 2109 N N . PHE A 1 270 ? 15.453 4.311 106.943 1.00 21.43 1157 PHE A N 1
ATOM 2110 C CA . PHE A 1 270 ? 15.906 3.106 106.275 1.00 24.33 1157 PHE A CA 1
ATOM 2111 C C . PHE A 1 270 ? 17.084 3.377 105.344 1.00 21.80 1157 PHE A C 1
ATOM 2112 O O . PHE A 1 270 ? 18.055 2.623 105.319 1.00 18.87 1157 PHE A O 1
ATOM 2120 N N . VAL A 1 271 ? 17.012 4.484 104.596 1.00 21.25 1158 VAL A N 1
ATOM 2121 C CA . VAL A 1 271 ? 18.127 4.887 103.749 1.00 19.24 1158 VAL A CA 1
ATOM 2122 C C . VAL A 1 271 ? 19.400 5.012 104.602 1.00 21.29 1158 VAL A C 1
ATOM 2123 O O . VAL A 1 271 ? 20.441 4.531 104.209 1.00 21.84 1158 VAL A O 1
ATOM 2127 N N . HIS A 1 272 ? 19.300 5.642 105.777 1.00 20.95 1159 HIS A N 1
ATOM 2128 C CA . HIS A 1 272 ? 20.440 5.760 106.700 1.00 23.66 1159 HIS A CA 1
ATOM 2129 C C . HIS A 1 272 ? 20.965 4.385 107.156 1.00 23.21 1159 HIS A C 1
ATOM 2130 O O . HIS A 1 272 ? 22.158 4.113 107.050 1.00 20.41 1159 HIS A O 1
ATOM 2137 N N . ASP A 1 273 ? 20.065 3.522 107.630 1.00 24.26 1160 ASP A N 1
ATOM 2138 C CA . ASP A 1 273 ? 20.441 2.174 108.097 1.00 26.44 1160 ASP A CA 1
ATOM 2139 C C . ASP A 1 273 ? 21.125 1.368 107.003 1.00 22.65 1160 ASP A C 1
ATOM 2140 O O . ASP A 1 273 ? 22.126 0.688 107.262 1.00 23.60 1160 ASP A O 1
ATOM 2145 N N . ALA A 1 274 ? 20.624 1.493 105.774 1.00 25.48 1161 ALA A N 1
ATOM 2146 C CA . ALA A 1 274 ? 21.184 0.738 104.647 1.00 22.06 1161 ALA A CA 1
ATOM 2147 C C . ALA A 1 274 ? 22.591 1.250 104.304 1.00 20.58 1161 ALA A C 1
ATOM 2148 O O . ALA A 1 274 ? 23.508 0.449 104.100 1.00 22.63 1161 ALA A O 1
ATOM 2150 N N . ILE A 1 275 ? 22.775 2.571 104.321 1.00 21.89 1162 ILE A N 1
ATOM 2151 C CA . ILE A 1 275 ? 24.088 3.147 104.023 1.00 19.14 1162 ILE A CA 1
ATOM 2152 C C . ILE A 1 275 ? 25.118 2.750 105.104 1.00 25.07 1162 ILE A C 1
ATOM 2153 O O . ILE A 1 275 ? 26.265 2.389 104.791 1.00 24.77 1162 ILE A O 1
ATOM 2158 N N . LEU A 1 276 ? 24.686 2.780 106.359 1.00 21.59 1163 LEU A N 1
ATOM 2159 C CA . LEU A 1 276 ? 25.555 2.387 107.476 1.00 24.81 1163 LEU A CA 1
ATOM 2160 C C . LEU A 1 276 ? 26.019 0.948 107.323 1.00 25.62 1163 LEU A C 1
ATOM 2161 O O . LEU A 1 276 ? 27.204 0.664 107.419 1.00 26.19 1163 LEU A O 1
ATOM 2166 N N . GLU A 1 277 ? 25.082 0.045 107.065 1.00 24.32 1164 GLU A N 1
ATOM 2167 C CA . GLU A 1 277 ? 25.447 -1.349 106.913 1.00 27.94 1164 GLU A CA 1
ATOM 2168 C C . GLU A 1 277 ? 26.482 -1.537 105.793 1.00 23.34 1164 GLU A C 1
ATOM 2169 O O . GLU A 1 277 ? 27.444 -2.267 105.947 1.00 28.36 1164 GLU A O 1
ATOM 2175 N N . ALA A 1 278 ? 26.242 -0.915 104.654 1.00 23.29 1165 ALA A N 1
ATOM 2176 C CA . ALA A 1 278 ? 27.153 -0.997 103.529 1.00 27.84 1165 ALA A CA 1
ATOM 2177 C C . ALA A 1 278 ? 28.545 -0.488 103.913 1.00 30.77 1165 ALA A C 1
ATOM 2178 O O . ALA A 1 278 ? 29.556 -1.086 103.528 1.00 29.57 1165 ALA A O 1
ATOM 2180 N N . CYS A 1 279 ? 28.583 0.613 104.667 1.00 29.63 1166 CYS A N 1
ATOM 2181 C CA . CYS A 1 279 ? 29.841 1.217 105.129 1.00 32.11 1166 CYS A CA 1
ATOM 2182 C C . CYS A 1 279 ? 30.574 0.360 106.153 1.00 36.61 1166 CYS A C 1
ATOM 2183 O O . CYS A 1 279 ? 31.808 0.326 106.159 1.00 36.09 1166 CYS A O 1
ATOM 2186 N N . LEU A 1 280 ? 29.833 -0.317 107.029 1.00 32.59 1167 LEU A N 1
ATOM 2187 C CA . LEU A 1 280 ? 30.463 -1.261 107.931 1.00 32.10 1167 LEU A CA 1
ATOM 2188 C C . LEU A 1 280 ? 31.101 -2.387 107.117 1.00 45.95 1167 LEU A C 1
ATOM 2189 O O . LEU A 1 280 ? 32.219 -2.800 107.408 1.00 46.88 1167 LEU A O 1
ATOM 2194 N N . CYS A 1 281 ? 30.383 -2.853 106.094 1.00 39.58 1168 CYS A N 1
ATOM 2195 C CA . CYS A 1 281 ? 30.825 -3.951 105.235 1.00 48.90 1168 CYS A CA 1
ATOM 2196 C C . CYS A 1 281 ? 31.695 -3.440 104.091 1.00 49.94 1168 CYS A C 1
ATOM 2197 O O . CYS A 1 281 ? 32.660 -2.709 104.292 1.00 61.70 1168 CYS A O 1
ATOM 2200 N N . SER B 1 1 ? 12.153 -23.514 29.405 1.00 54.49 888 SER B N 1
ATOM 2201 C CA . SER B 1 1 ? 12.256 -24.189 28.077 1.00 63.48 888 SER B CA 1
ATOM 2202 C C . SER B 1 1 ? 11.106 -23.700 27.211 1.00 58.77 888 SER B C 1
ATOM 2203 O O . SER B 1 1 ? 11.300 -23.306 26.060 1.00 66.59 888 SER B O 1
ATOM 2206 N N . MET B 1 2 ? 9.902 -23.730 27.780 1.00 52.56 889 MET B N 1
ATOM 2207 C CA . MET B 1 2 ? 8.782 -22.944 27.254 1.00 44.64 889 MET B CA 1
ATOM 2208 C C . MET B 1 2 ? 9.000 -21.461 27.579 1.00 28.74 889 MET B C 1
ATOM 2209 O O . MET B 1 2 ? 8.255 -20.612 27.112 1.00 29.53 889 MET B O 1
ATOM 2214 N N . ALA B 1 3 ? 9.998 -21.145 28.397 1.00 35.15 890 ALA B N 1
ATOM 2215 C CA . ALA B 1 3 ? 10.247 -19.761 28.716 1.00 29.10 890 ALA B CA 1
ATOM 2216 C C . ALA B 1 3 ? 10.657 -19.023 27.448 1.00 33.27 890 ALA B C 1
ATOM 2217 O O . ALA B 1 3 ? 11.249 -19.603 26.532 1.00 31.15 890 ALA B O 1
ATOM 2219 N N . ILE B 1 4 ? 10.326 -17.736 27.423 1.00 29.53 891 ILE B N 1
ATOM 2220 C CA . ILE B 1 4 ? 10.621 -16.839 26.321 1.00 26.23 891 ILE B CA 1
ATOM 2221 C C . ILE B 1 4 ? 11.697 -15.830 26.748 1.00 26.84 891 ILE B C 1
ATOM 2222 O O . ILE B 1 4 ? 11.513 -15.098 27.697 1.00 27.17 891 ILE B O 1
ATOM 2227 N N . ARG B 1 5 ? 12.782 -15.732 25.991 1.00 23.87 892 ARG B N 1
ATOM 2228 C CA . ARG B 1 5 ? 13.789 -14.712 26.259 1.00 27.33 892 ARG B CA 1
ATOM 2229 C C . ARG B 1 5 ? 13.144 -13.322 26.190 1.00 24.42 892 ARG B C 1
ATOM 2230 O O . ARG B 1 5 ? 12.319 -13.063 25.325 1.00 27.65 892 ARG B O 1
ATOM 2238 N N . VAL B 1 6 ? 13.507 -12.423 27.107 1.00 27.27 893 VAL B N 1
ATOM 2239 C CA . VAL B 1 6 ? 12.998 -11.037 27.058 1.00 26.24 893 VAL B CA 1
ATOM 2240 C C . VAL B 1 6 ? 13.282 -10.398 25.709 1.00 34.21 893 VAL B C 1
ATOM 2241 O O . VAL B 1 6 ? 12.426 -9.711 25.157 1.00 26.22 893 VAL B O 1
ATOM 2245 N N . ALA B 1 7 ? 14.472 -10.657 25.171 1.00 24.85 894 ALA B N 1
ATOM 2246 C CA . ALA B 1 7 ? 14.817 -10.203 23.824 1.00 29.93 894 ALA B CA 1
ATOM 2247 C C . ALA B 1 7 ? 13.841 -10.728 22.753 1.00 30.50 894 ALA B C 1
ATOM 2248 O O . ALA B 1 7 ? 13.700 -10.098 21.698 1.00 33.19 894 ALA B O 1
ATOM 2250 N N . ASP B 1 8 ? 13.212 -11.881 22.990 1.00 22.57 895 ASP B N 1
ATOM 2251 C CA . ASP B 1 8 ? 12.264 -12.483 21.996 1.00 26.13 895 ASP B CA 1
ATOM 2252 C C . ASP B 1 8 ? 10.771 -12.212 22.274 1.00 29.10 895 ASP B C 1
ATOM 2253 O O . ASP B 1 8 ? 9.879 -12.677 21.536 1.00 22.29 895 ASP B O 1
ATOM 2258 N N . LEU B 1 9 ? 10.515 -11.493 23.354 1.00 26.66 896 LEU B N 1
ATOM 2259 C CA . LEU B 1 9 ? 9.135 -11.245 23.829 1.00 27.04 896 LEU B CA 1
ATOM 2260 C C . LEU B 1 9 ? 8.250 -10.466 22.829 1.00 25.66 896 LEU B C 1
ATOM 2261 O O . LEU B 1 9 ? 7.086 -10.820 22.595 1.00 26.37 896 LEU B O 1
ATOM 2266 N N . LEU B 1 10 ? 8.797 -9.414 22.247 1.00 24.73 897 LEU B N 1
ATOM 2267 C CA . LEU B 1 10 ? 8.057 -8.635 21.258 1.00 27.59 897 LEU B CA 1
ATOM 2268 C C . LEU B 1 10 ? 7.635 -9.517 20.077 1.00 28.17 897 LEU B C 1
ATOM 2269 O O . LEU B 1 10 ? 6.434 -9.564 19.673 1.00 26.10 897 LEU B O 1
ATOM 2274 N N . GLN B 1 11 ? 8.592 -10.271 19.544 1.00 26.07 898 GLN B N 1
ATOM 2275 C CA . GLN B 1 11 ? 8.282 -11.147 18.417 1.00 28.54 898 GLN B CA 1
ATOM 2276 C C . GLN B 1 11 ? 7.267 -12.245 18.804 1.00 27.18 898 GLN B C 1
ATOM 2277 O O . GLN B 1 11 ? 6.314 -12.515 18.065 1.00 25.41 898 GLN B O 1
ATOM 2280 N N . HIS B 1 12 ? 7.419 -12.820 19.996 1.00 25.59 899 HIS B N 1
ATOM 2281 C CA . HIS B 1 12 ? 6.448 -13.784 20.510 1.00 22.05 899 HIS B CA 1
ATOM 2282 C C . HIS B 1 12 ? 5.023 -13.185 20.544 1.00 24.94 899 HIS B C 1
ATOM 2283 O O . HIS B 1 12 ? 4.050 -13.809 20.104 1.00 25.06 899 HIS B O 1
ATOM 2290 N N . ILE B 1 13 ? 4.912 -11.993 21.124 1.00 23.84 900 ILE B N 1
ATOM 2291 C CA . ILE B 1 13 ? 3.598 -11.310 21.292 1.00 24.42 900 ILE B CA 1
ATOM 2292 C C . ILE B 1 13 ? 2.968 -10.979 19.916 1.00 23.18 900 ILE B C 1
ATOM 2293 O O . ILE B 1 13 ? 1.790 -11.274 19.673 1.00 25.18 900 ILE B O 1
ATOM 2298 N N . THR B 1 14 ? 3.787 -10.457 19.003 1.00 23.32 901 THR B N 1
ATOM 2299 C CA . THR B 1 14 ? 3.376 -10.240 17.597 1.00 25.55 901 THR B CA 1
ATOM 2300 C C . THR B 1 14 ? 2.773 -11.492 16.992 1.00 24.63 901 THR B C 1
ATOM 2301 O O . THR B 1 14 ? 1.651 -11.479 16.452 1.00 23.02 901 THR B O 1
ATOM 2305 N N . GLN B 1 15 ? 3.507 -12.600 17.056 1.00 25.02 902 GLN B N 1
ATOM 2306 C CA . GLN B 1 15 ? 3.034 -13.840 16.444 1.00 26.63 902 GLN B CA 1
ATOM 2307 C C . GLN B 1 15 ? 1.692 -14.239 17.007 1.00 21.61 902 GLN B C 1
ATOM 2308 O O . GLN B 1 15 ? 0.816 -14.734 16.300 1.00 25.42 902 GLN B O 1
ATOM 2311 N N . MET B 1 16 ? 1.542 -14.030 18.303 1.00 24.32 903 MET B N 1
ATOM 2312 C CA . MET B 1 16 ? 0.338 -14.417 18.996 1.00 23.95 903 MET B CA 1
ATOM 2313 C C . MET B 1 16 ? -0.889 -13.540 18.711 1.00 22.42 903 MET B C 1
ATOM 2314 O O . MET B 1 16 ? -2.030 -13.977 18.936 1.00 23.03 903 MET B O 1
ATOM 2319 N N . LYS B 1 17 ? -0.650 -12.310 18.237 1.00 22.09 904 LYS B N 1
ATOM 2320 C CA . LYS B 1 17 ? -1.696 -11.388 17.818 1.00 24.85 904 LYS B CA 1
ATOM 2321 C C . LYS B 1 17 ? -2.111 -11.551 16.338 1.00 21.92 904 LYS B C 1
ATOM 2322 O O . LYS B 1 17 ? -3.154 -11.060 15.924 1.00 24.82 904 LYS B O 1
ATOM 2328 N N . ARG B 1 18 ? -1.291 -12.224 15.531 1.00 22.45 905 ARG B N 1
ATOM 2329 C CA . ARG B 1 18 ? -1.630 -12.475 14.142 1.00 27.05 905 ARG B CA 1
ATOM 2330 C C . ARG B 1 18 ? -2.906 -13.299 14.038 1.00 27.74 905 ARG B C 1
ATOM 2331 O O . ARG B 1 18 ? -3.261 -14.018 14.970 1.00 26.26 905 ARG B O 1
ATOM 2335 N N . GLY B 1 19 ? -3.608 -13.169 12.911 1.00 25.89 906 GLY B N 1
ATOM 2336 C CA . GLY B 1 19 ? -4.896 -13.856 12.724 1.00 26.90 906 GLY B CA 1
ATOM 2337 C C . GLY B 1 19 ? -5.912 -13.486 13.768 1.00 27.95 906 GLY B C 1
ATOM 2338 O O . GLY B 1 19 ? -6.562 -14.365 14.348 1.00 27.39 906 GLY B O 1
ATOM 2339 N N . GLN B 1 20 ? -6.026 -12.181 14.059 1.00 24.84 907 GLN B N 1
ATOM 2340 C CA . GLN B 1 20 ? -6.955 -11.691 15.064 1.00 29.94 907 GLN B CA 1
ATOM 2341 C C . GLN B 1 20 ? -6.734 -12.335 16.436 1.00 31.49 907 GLN B C 1
ATOM 2342 O O . GLN B 1 20 ? -7.672 -12.680 17.120 1.00 28.23 907 GLN B O 1
ATOM 2348 N N . GLY B 1 21 ? -5.481 -12.486 16.839 1.00 25.17 908 GLY B N 1
ATOM 2349 C CA . GLY B 1 21 ? -5.164 -13.041 18.177 1.00 32.14 908 GLY B CA 1
ATOM 2350 C C . GLY B 1 21 ? -5.327 -14.549 18.279 1.00 30.58 908 GLY B C 1
ATOM 2351 O O . GLY B 1 21 ? -5.561 -15.084 19.363 1.00 26.70 908 GLY B O 1
ATOM 2352 N N . TYR B 1 22 ? -5.219 -15.243 17.155 1.00 28.44 909 TYR B N 1
ATOM 2353 C CA . TYR B 1 22 ? -5.372 -16.696 17.138 1.00 30.64 909 TYR B CA 1
ATOM 2354 C C . TYR B 1 22 ? -4.512 -17.403 18.201 1.00 27.41 909 TYR B C 1
ATOM 2355 O O . TYR B 1 22 ? -5.023 -18.208 18.972 1.00 27.83 909 TYR B O 1
ATOM 2364 N N . GLY B 1 23 ? -3.222 -17.091 18.217 1.00 23.24 910 GLY B N 1
ATOM 2365 C CA . GLY B 1 23 ? -2.286 -17.711 19.134 1.00 26.12 910 GLY B CA 1
ATOM 2366 C C . GLY B 1 23 ? -2.617 -17.437 20.592 1.00 22.91 910 GLY B C 1
ATOM 2367 O O . GLY B 1 23 ? -2.529 -18.344 21.428 1.00 25.29 910 GLY B O 1
ATOM 2368 N N . PHE B 1 24 ? -3.017 -16.197 20.912 1.00 20.98 911 PHE B N 1
ATOM 2369 C CA . PHE B 1 24 ? -3.410 -15.860 22.283 1.00 19.30 911 PHE B CA 1
ATOM 2370 C C . PHE B 1 24 ? -4.683 -16.626 22.662 1.00 22.08 911 PHE B C 1
ATOM 2371 O O . PHE B 1 24 ? -4.764 -17.177 23.736 1.00 24.92 911 PHE B O 1
ATOM 2379 N N . LYS B 1 25 ? -5.640 -16.725 21.745 1.00 22.77 912 LYS B N 1
ATOM 2380 C CA . LYS B 1 25 ? -6.895 -17.430 22.062 1.00 28.53 912 LYS B CA 1
ATOM 2381 C C . LYS B 1 25 ? -6.641 -18.899 22.359 1.00 26.07 912 LYS B C 1
ATOM 2382 O O . LYS B 1 25 ? -7.196 -19.474 23.305 1.00 25.84 912 LYS B O 1
ATOM 2385 N N . GLU B 1 26 ? -5.821 -19.510 21.520 1.00 25.03 913 GLU B N 1
ATOM 2386 C CA . GLU B 1 26 ? -5.522 -20.927 21.641 1.00 27.42 913 GLU B CA 1
ATOM 2387 C C . GLU B 1 26 ? -4.764 -21.222 22.934 1.00 26.99 913 GLU B C 1
ATOM 2388 O O . GLU B 1 26 ? -5.094 -22.176 23.652 1.00 28.80 913 GLU B O 1
ATOM 2394 N N . GLU B 1 27 ? -3.758 -20.404 23.230 1.00 24.05 914 GLU B N 1
ATOM 2395 C CA . GLU B 1 27 ? -2.985 -20.563 24.449 1.00 26.36 914 GLU B CA 1
ATOM 2396 C C . GLU B 1 27 ? -3.854 -20.320 25.687 1.00 24.63 914 GLU B C 1
ATOM 2397 O O . GLU B 1 27 ? -3.792 -21.119 26.634 1.00 26.04 914 GLU B O 1
ATOM 2403 N N . TYR B 1 28 ? -4.666 -19.253 25.682 1.00 23.04 915 TYR B N 1
ATOM 2404 C CA . TYR B 1 28 ? -5.571 -18.959 26.814 1.00 26.71 915 TYR B CA 1
ATOM 2405 C C . TYR B 1 28 ? -6.531 -20.139 27.075 1.00 24.46 915 TYR B C 1
ATOM 2406 O O . TYR B 1 28 ? -6.814 -20.535 28.235 1.00 24.51 915 TYR B O 1
ATOM 2415 N N . GLU B 1 29 ? -7.024 -20.723 26.002 1.00 26.61 916 GLU B N 1
ATOM 2416 C CA . GLU B 1 29 ? -7.967 -21.847 26.127 1.00 26.49 916 GLU B CA 1
ATOM 2417 C C . GLU B 1 29 ? -7.293 -23.128 26.651 1.00 23.20 916 GLU B C 1
ATOM 2418 O O . GLU B 1 29 ? -7.985 -24.065 27.107 1.00 29.85 916 GLU B O 1
ATOM 2424 N N . ALA B 1 30 ? -5.963 -23.198 26.570 1.00 24.85 917 ALA B N 1
ATOM 2425 C CA . ALA B 1 30 ? -5.211 -24.311 27.145 1.00 28.75 917 ALA B CA 1
ATOM 2426 C C . ALA B 1 30 ? -5.029 -24.192 28.677 1.00 29.91 917 ALA B C 1
ATOM 2427 O O . ALA B 1 30 ? -4.621 -25.153 29.335 1.00 29.30 917 ALA B O 1
ATOM 2429 N N . LEU B 1 31 ? -5.310 -23.027 29.256 1.00 25.46 918 LEU B N 1
ATOM 2430 C CA . LEU B 1 31 ? -5.221 -22.891 30.721 1.00 26.32 918 LEU B CA 1
ATOM 2431 C C . LEU B 1 31 ? -6.375 -23.675 31.396 1.00 29.66 918 LEU B C 1
ATOM 2432 O O . LEU B 1 31 ? -7.454 -23.766 30.821 1.00 29.39 918 LEU B O 1
ATOM 2437 N N . PRO B 1 32 ? -6.177 -24.184 32.631 1.00 24.70 919 PRO B N 1
ATOM 2438 C CA . PRO B 1 32 ? -7.258 -24.916 33.277 1.00 31.30 919 PRO B CA 1
ATOM 2439 C C . PRO B 1 32 ? -8.308 -23.976 33.804 1.00 32.09 919 PRO B C 1
ATOM 2440 O O . PRO B 1 32 ? -7.991 -23.110 34.620 1.00 30.49 919 PRO B O 1
ATOM 2444 N N . GLU B 1 33 ? -9.550 -24.142 33.368 1.00 29.59 920 GLU B N 1
ATOM 2445 C CA . GLU B 1 33 ? -10.598 -23.198 33.760 1.00 36.98 920 GLU B CA 1
ATOM 2446 C C . GLU B 1 33 ? -11.475 -23.844 34.808 1.00 30.76 920 GLU B C 1
ATOM 2447 O O . GLU B 1 33 ? -11.708 -25.069 34.786 1.00 26.10 920 GLU B O 1
ATOM 2453 N N . GLY B 1 34 ? -11.997 -23.023 35.708 1.00 28.13 921 GLY B N 1
ATOM 2454 C CA . GLY B 1 34 ? -12.901 -23.528 36.725 1.00 30.79 921 GLY B CA 1
ATOM 2455 C C . GLY B 1 34 ? -12.209 -24.363 37.794 1.00 28.49 921 GLY B C 1
ATOM 2456 O O . GLY B 1 34 ? -10.982 -24.268 38.006 1.00 26.08 921 GLY B O 1
ATOM 2457 N N . GLN B 1 35 ? -13.011 -25.184 38.460 1.00 26.81 922 GLN B N 1
ATOM 2458 C CA . GLN B 1 35 ? -12.587 -25.840 39.681 1.00 26.77 922 GLN B CA 1
ATOM 2459 C C . GLN B 1 35 ? -11.611 -26.966 39.373 1.00 23.52 922 GLN B C 1
ATOM 2460 O O . GLN B 1 35 ? -11.968 -27.919 38.701 1.00 27.08 922 GLN B O 1
ATOM 2466 N N . THR B 1 36 ? -10.388 -26.864 39.899 1.00 25.98 923 THR B N 1
ATOM 2467 C CA . THR B 1 36 ? -9.433 -27.947 39.787 1.00 26.91 923 THR B CA 1
ATOM 2468 C C . THR B 1 36 ? -9.054 -28.620 41.108 1.00 28.01 923 THR B C 1
ATOM 2469 O O . THR B 1 36 ? -8.238 -29.515 41.093 1.00 24.47 923 THR B O 1
ATOM 2473 N N . ALA B 1 37 ? -9.596 -28.155 42.241 1.00 23.50 924 ALA B N 1
ATOM 2474 C CA . ALA B 1 37 ? -9.258 -28.708 43.552 1.00 24.10 924 ALA B CA 1
ATOM 2475 C C . ALA B 1 37 ? -10.455 -28.505 44.447 1.00 21.37 924 ALA B C 1
ATOM 2476 O O . ALA B 1 37 ? -11.355 -27.696 44.122 1.00 20.12 924 ALA B O 1
ATOM 2478 N N . SER B 1 38 ? -10.499 -29.267 45.531 1.00 18.98 925 SER B N 1
ATOM 2479 C CA . SER B 1 38 ? -11.629 -29.222 46.438 1.00 18.09 925 SER B CA 1
ATOM 2480 C C . SER B 1 38 ? -11.748 -27.843 47.109 1.00 21.96 925 SER B C 1
ATOM 2481 O O . SER B 1 38 ? -10.718 -27.169 47.353 1.00 19.03 925 SER B O 1
ATOM 2484 N N . TRP B 1 39 ? -12.995 -27.452 47.403 1.00 21.15 926 TRP B N 1
ATOM 2485 C CA . TRP B 1 39 ? -13.286 -26.245 48.198 1.00 20.34 926 TRP B CA 1
ATOM 2486 C C . TRP B 1 39 ? -14.471 -26.506 49.168 1.00 24.91 926 TRP B C 1
ATOM 2487 O O . TRP B 1 39 ? -15.456 -25.754 49.213 1.00 22.26 926 TRP B O 1
ATOM 2498 N N . ASP B 1 40 ? -14.355 -27.635 49.876 1.00 23.19 927 ASP B N 1
ATOM 2499 C CA . ASP B 1 40 ? -15.406 -28.162 50.741 1.00 25.85 927 ASP B CA 1
ATOM 2500 C C . ASP B 1 40 ? -15.768 -27.110 51.812 1.00 27.74 927 ASP B C 1
ATOM 2501 O O . ASP B 1 40 ? -16.960 -26.900 52.108 1.00 23.35 927 ASP B O 1
ATOM 2506 N N . THR B 1 41 ? -14.753 -26.519 52.438 1.00 21.72 928 THR B N 1
ATOM 2507 C CA . THR B 1 41 ? -15.017 -25.536 53.526 1.00 22.08 928 THR B CA 1
ATOM 2508 C C . THR B 1 41 ? -15.766 -24.330 52.948 1.00 24.51 928 THR B C 1
ATOM 2509 O O . THR B 1 41 ? -16.844 -23.943 53.444 1.00 20.10 928 THR B O 1
ATOM 2513 N N . ALA B 1 42 ? -15.290 -23.852 51.809 1.00 25.50 929 ALA B N 1
ATOM 2514 C CA . ALA B 1 42 ? -15.863 -22.696 51.132 1.00 25.65 929 ALA B CA 1
ATOM 2515 C C . ALA B 1 42 ? -17.356 -22.897 50.776 1.00 27.48 929 ALA B C 1
ATOM 2516 O O . ALA B 1 42 ? -18.134 -21.941 50.748 1.00 22.16 929 ALA B O 1
ATOM 2518 N N . LYS B 1 43 ? -17.742 -24.148 50.536 1.00 25.06 930 LYS B N 1
ATOM 2519 C CA . LYS B 1 43 ? -19.112 -24.509 50.148 1.00 22.07 930 LYS B CA 1
ATOM 2520 C C . LYS B 1 43 ? -20.023 -24.802 51.302 1.00 27.58 930 LYS B C 1
ATOM 2521 O O . LYS B 1 43 ? -21.204 -25.076 51.056 1.00 25.68 930 LYS B O 1
ATOM 2524 N N . GLU B 1 44 ? -19.521 -24.824 52.546 1.00 21.85 931 GLU B N 1
ATOM 2525 C CA . GLU B 1 44 ? -20.408 -25.065 53.715 1.00 23.53 931 GLU B CA 1
ATOM 2526 C C . GLU B 1 44 ? -21.534 -24.033 53.717 1.00 26.47 931 GLU B C 1
ATOM 2527 O O . GLU B 1 44 ? -21.302 -22.855 53.429 1.00 24.89 931 GLU B O 1
ATOM 2533 N N . ASP B 1 45 ? -22.735 -24.471 54.045 1.00 24.37 932 ASP B N 1
ATOM 2534 C CA . ASP B 1 45 ? -23.872 -23.560 54.114 1.00 26.78 932 ASP B CA 1
ATOM 2535 C C . ASP B 1 45 ? -23.562 -22.322 54.942 1.00 27.49 932 ASP B C 1
ATOM 2536 O O . ASP B 1 45 ? -23.913 -21.201 54.558 1.00 25.78 932 ASP B O 1
ATOM 2541 N N . GLU B 1 46 ? -22.867 -22.517 56.066 1.00 25.02 933 GLU B N 1
ATOM 2542 C CA . GLU B 1 46 ? -22.591 -21.453 57.002 1.00 29.74 933 GLU B CA 1
ATOM 2543 C C . GLU B 1 46 ? -21.616 -20.427 56.434 1.00 26.23 933 GLU B C 1
ATOM 2544 O O . GLU B 1 46 ? -21.443 -19.351 57.004 1.00 26.95 933 GLU B O 1
ATOM 2550 N N . ASN B 1 47 ? -20.940 -20.763 55.327 1.00 24.07 934 ASN B N 1
ATOM 2551 C CA . ASN B 1 47 ? -20.028 -19.832 54.706 1.00 20.40 934 ASN B CA 1
ATOM 2552 C C . ASN B 1 47 ? -20.572 -19.154 53.431 1.00 22.56 934 ASN B C 1
ATOM 2553 O O . ASN B 1 47 ? -19.897 -18.317 52.836 1.00 22.39 934 ASN B O 1
ATOM 2558 N N . ARG B 1 48 ? -21.806 -19.457 53.063 1.00 23.15 935 ARG B N 1
ATOM 2559 C CA . ARG B 1 48 ? -22.293 -18.955 51.789 1.00 27.35 935 ARG B CA 1
ATOM 2560 C C . ARG B 1 48 ? -22.281 -17.429 51.760 1.00 26.40 935 ARG B C 1
ATOM 2561 O O . ARG B 1 48 ? -21.895 -16.842 50.775 1.00 28.12 935 ARG B O 1
ATOM 2569 N N . ASN B 1 49 ? -22.676 -16.807 52.861 1.00 23.01 936 ASN B N 1
ATOM 2570 C CA . ASN B 1 49 ? -22.744 -15.323 52.913 1.00 22.99 936 ASN B CA 1
ATOM 2571 C C . ASN B 1 49 ? -21.388 -14.686 53.135 1.00 24.22 936 ASN B C 1
ATOM 2572 O O . ASN B 1 49 ? -21.295 -13.475 53.370 1.00 28.12 936 ASN B O 1
ATOM 2577 N N . LYS B 1 50 ? -20.313 -15.478 53.070 1.00 21.88 937 LYS B N 1
ATOM 2578 C CA . LYS B 1 50 ? -18.983 -14.920 53.152 1.00 19.78 937 LYS B CA 1
ATOM 2579 C C . LYS B 1 50 ? -18.252 -14.919 51.791 1.00 23.27 937 LYS B C 1
ATOM 2580 O O . LYS B 1 50 ? -17.091 -14.507 51.700 1.00 21.94 937 LYS B O 1
ATOM 2586 N N . ASN B 1 51 ? -18.918 -15.440 50.759 1.00 25.17 938 ASN B N 1
ATOM 2587 C CA . ASN B 1 51 ? -18.351 -15.494 49.416 1.00 21.88 938 ASN B CA 1
ATOM 2588 C C . ASN B 1 51 ? -19.095 -14.536 48.515 1.00 25.92 938 ASN B C 1
ATOM 2589 O O . ASN B 1 51 ? -20.306 -14.590 48.467 1.00 20.79 938 ASN B O 1
ATOM 2594 N N . ARG B 1 52 ? -18.377 -13.683 47.791 1.00 24.90 939 ARG B N 1
ATOM 2595 C CA . ARG B 1 52 ? -19.060 -12.680 46.967 1.00 26.18 939 ARG B CA 1
ATOM 2596 C C . ARG B 1 52 ? -19.664 -13.303 45.707 1.00 26.31 939 ARG B C 1
ATOM 2597 O O . ARG B 1 52 ? -20.838 -13.069 45.355 1.00 28.43 939 ARG B O 1
ATOM 2605 N N . TYR B 1 53 ? -18.859 -14.115 45.016 1.00 27.43 940 TYR B N 1
ATOM 2606 C CA . TYR B 1 53 ? -19.278 -14.861 43.814 1.00 28.87 940 TYR B CA 1
ATOM 2607 C C . TYR B 1 53 ? -18.974 -16.334 44.049 1.00 31.58 940 TYR B C 1
ATOM 2608 O O . TYR B 1 53 ? -17.822 -16.731 44.225 1.00 27.42 940 TYR B O 1
ATOM 2617 N N . GLY B 1 54 ? -20.008 -17.146 44.066 1.00 27.98 941 GLY B N 1
ATOM 2618 C CA . GLY B 1 54 ? -19.875 -18.552 44.498 1.00 28.30 941 GLY B CA 1
ATOM 2619 C C . GLY B 1 54 ? -19.050 -19.473 43.579 1.00 27.35 941 GLY B C 1
ATOM 2620 O O . GLY B 1 54 ? -18.733 -20.580 43.972 1.00 30.85 941 GLY B O 1
ATOM 2621 N N . ASN B 1 55 ? -18.720 -19.018 42.358 1.00 29.47 942 ASN B N 1
ATOM 2622 C CA . ASN B 1 55 ? -17.827 -19.734 41.443 1.00 25.95 942 ASN B CA 1
ATOM 2623 C C . ASN B 1 55 ? -16.346 -19.382 41.665 1.00 26.75 942 ASN B C 1
ATOM 2624 O O . ASN B 1 55 ? -15.445 -20.036 41.123 1.00 24.67 942 ASN B O 1
ATOM 2629 N N . ILE B 1 56 ? -16.090 -18.332 42.430 1.00 25.68 943 ILE B N 1
ATOM 2630 C CA . ILE B 1 56 ? -14.724 -17.933 42.724 1.00 25.49 943 ILE B CA 1
ATOM 2631 C C . ILE B 1 56 ? -14.546 -17.977 44.246 1.00 26.18 943 ILE B C 1
ATOM 2632 O O . ILE B 1 56 ? -14.694 -16.955 44.953 1.00 23.13 943 ILE B O 1
ATOM 2637 N N . ILE B 1 57 ? -14.300 -19.179 44.762 1.00 20.73 944 ILE B N 1
ATOM 2638 C CA . ILE B 1 57 ? -14.206 -19.430 46.215 1.00 19.71 944 ILE B CA 1
ATOM 2639 C C . ILE B 1 57 ? -12.922 -20.217 46.475 1.00 24.63 944 ILE B C 1
ATOM 2640 O O . ILE B 1 57 ? -12.274 -20.685 45.511 1.00 23.77 944 ILE B O 1
ATOM 2645 N N . SER B 1 58 ? -12.556 -20.290 47.757 1.00 24.05 945 SER B N 1
ATOM 2646 C CA . SER B 1 58 ? -11.218 -20.664 48.186 1.00 25.76 945 SER B CA 1
ATOM 2647 C C . SER B 1 58 ? -10.980 -22.181 48.180 1.00 23.76 945 SER B C 1
ATOM 2648 O O . SER B 1 58 ? -11.615 -22.898 48.902 1.00 21.66 945 SER B O 1
ATOM 2651 N N . TYR B 1 59 ? -9.986 -22.664 47.447 1.00 21.41 946 TYR B N 1
ATOM 2652 C CA . TYR B 1 59 ? -9.575 -24.073 47.569 1.00 21.38 946 TYR B CA 1
ATOM 2653 C C . TYR B 1 59 ? -9.082 -24.422 48.986 1.00 22.17 946 TYR B C 1
ATOM 2654 O O . TYR B 1 59 ? -8.365 -23.651 49.622 1.00 24.08 946 TYR B O 1
ATOM 2663 N N . ASP B 1 60 ? -9.460 -25.616 49.457 1.00 20.68 947 ASP B N 1
ATOM 2664 C CA . ASP B 1 60 ? -9.067 -26.121 50.789 1.00 25.06 947 ASP B CA 1
ATOM 2665 C C . ASP B 1 60 ? -7.543 -26.085 50.966 1.00 25.38 947 ASP B C 1
ATOM 2666 O O . ASP B 1 60 ? -7.022 -25.595 51.970 1.00 24.55 947 ASP B O 1
ATOM 2671 N N . HIS B 1 61 ? -6.821 -26.606 49.977 1.00 22.46 948 HIS B N 1
ATOM 2672 C CA . HIS B 1 61 ? -5.380 -26.820 50.120 1.00 24.18 948 HIS B CA 1
ATOM 2673 C C . HIS B 1 61 ? -4.526 -25.559 50.281 1.00 23.67 948 HIS B C 1
ATOM 2674 O O . HIS B 1 61 ? -3.446 -25.631 50.891 1.00 26.08 948 HIS B O 1
ATOM 2681 N N . SER B 1 62 ? -5.018 -24.416 49.804 1.00 19.19 949 SER B N 1
ATOM 2682 C CA . SER B 1 62 ? -4.250 -23.173 49.821 1.00 24.14 949 SER B CA 1
ATOM 2683 C C . SER B 1 62 ? -4.980 -22.106 50.602 1.00 20.82 949 SER B C 1
ATOM 2684 O O . SER B 1 62 ? -4.598 -20.940 50.612 1.00 21.75 949 SER B O 1
ATOM 2687 N N . ARG B 1 63 ? -6.053 -22.514 51.283 1.00 22.44 950 ARG B N 1
ATOM 2688 C CA . ARG B 1 63 ? -6.896 -21.544 51.921 1.00 25.14 950 ARG B CA 1
ATOM 2689 C C . ARG B 1 63 ? -6.204 -20.934 53.150 1.00 23.98 950 ARG B C 1
ATOM 2690 O O . ARG B 1 63 ? -5.381 -21.582 53.832 1.00 22.51 950 ARG B O 1
ATOM 2698 N N . VAL B 1 64 ? -6.492 -19.660 53.368 1.00 25.24 951 VAL B N 1
ATOM 2699 C CA . VAL B 1 64 ? -5.979 -18.949 54.550 1.00 23.78 951 VAL B CA 1
ATOM 2700 C C . VAL B 1 64 ? -6.944 -19.245 55.699 1.00 23.39 951 VAL B C 1
ATOM 2701 O O . VAL B 1 64 ? -8.067 -18.736 55.721 1.00 26.32 951 VAL B O 1
ATOM 2705 N N . ARG B 1 65 ? -6.516 -20.075 56.621 1.00 22.63 952 ARG B N 1
ATOM 2706 C CA . ARG B 1 65 ? -7.386 -20.440 57.755 1.00 22.84 952 ARG B CA 1
ATOM 2707 C C . ARG B 1 65 ? -7.231 -19.453 58.919 1.00 26.27 952 ARG B C 1
ATOM 2708 O O . ARG B 1 65 ? -6.101 -19.168 59.379 1.00 31.98 952 ARG B O 1
ATOM 2716 N N . LEU B 1 66 ? -8.359 -18.937 59.405 1.00 21.75 953 LEU B N 1
ATOM 2717 C CA . LEU B 1 66 ? -8.382 -18.073 60.571 1.00 26.74 953 LEU B CA 1
ATOM 2718 C C . LEU B 1 66 ? -8.545 -18.903 61.873 1.00 25.38 953 LEU B C 1
ATOM 2719 O O . LEU B 1 66 ? -9.292 -19.892 61.929 1.00 23.71 953 LEU B O 1
ATOM 2724 N N . LEU B 1 67 ? -7.839 -18.490 62.916 1.00 25.61 954 LEU B N 1
ATOM 2725 C CA . LEU B 1 67 ? -8.060 -19.055 64.237 1.00 33.81 954 LEU B CA 1
ATOM 2726 C C . LEU B 1 67 ? -9.504 -18.834 64.626 1.00 32.35 954 LEU B C 1
ATOM 2727 O O . LEU B 1 67 ? -10.050 -17.766 64.400 1.00 35.39 954 LEU B O 1
ATOM 2732 N N . VAL B 1 68 ? -10.133 -19.849 65.205 1.00 30.69 955 VAL B N 1
ATOM 2733 C CA . VAL B 1 68 ? -11.586 -19.797 65.442 1.00 34.71 955 VAL B CA 1
ATOM 2734 C C . VAL B 1 68 ? -12.001 -18.826 66.565 1.00 45.88 955 VAL B C 1
ATOM 2735 O O . VAL B 1 68 ? -11.298 -18.695 67.574 1.00 39.48 955 VAL B O 1
ATOM 2739 N N . LEU B 1 69 ? -13.125 -18.124 66.365 1.00 37.11 956 LEU B N 1
ATOM 2740 C CA . LEU B 1 69 ? -13.702 -17.293 67.405 1.00 31.12 956 LEU B CA 1
ATOM 2741 C C . LEU B 1 69 ? -14.506 -18.197 68.324 1.00 38.83 956 LEU B C 1
ATOM 2742 O O . LEU B 1 69 ? -15.207 -19.107 67.873 1.00 32.87 956 LEU B O 1
ATOM 2747 N N . ASP B 1 70 ? -14.411 -17.934 69.619 1.00 40.64 957 ASP B N 1
ATOM 2748 C CA . ASP B 1 70 ? -15.108 -18.735 70.595 1.00 41.50 957 ASP B CA 1
ATOM 2749 C C . ASP B 1 70 ? -16.558 -18.946 70.232 1.00 40.87 957 ASP B C 1
ATOM 2750 O O . ASP B 1 70 ? -17.290 -17.991 69.971 1.00 48.45 957 ASP B O 1
ATOM 2755 N N . GLY B 1 71 ? -16.970 -20.204 70.196 1.00 36.25 958 GLY B N 1
ATOM 2756 C CA . GLY B 1 71 ? -18.365 -20.526 69.973 1.00 39.25 958 GLY B CA 1
ATOM 2757 C C . GLY B 1 71 ? -18.811 -20.604 68.526 1.00 47.11 958 GLY B C 1
ATOM 2758 O O . GLY B 1 71 ? -19.970 -20.917 68.276 1.00 47.17 958 GLY B O 1
ATOM 2759 N N . ASP B 1 72 ? -17.915 -20.327 67.569 1.00 43.39 959 ASP B N 1
ATOM 2760 C CA . ASP B 1 72 ? -18.273 -20.415 66.150 1.00 41.60 959 ASP B CA 1
ATOM 2761 C C . ASP B 1 72 ? -17.249 -21.242 65.359 1.00 41.07 959 ASP B C 1
ATOM 2762 O O . ASP B 1 72 ? -16.192 -20.728 64.942 1.00 31.55 959 ASP B O 1
ATOM 2767 N N . PRO B 1 73 ? -17.559 -22.529 65.144 1.00 40.02 960 PRO B N 1
ATOM 2768 C CA . PRO B 1 73 ? -16.639 -23.435 64.443 1.00 36.38 960 PRO B CA 1
ATOM 2769 C C . PRO B 1 73 ? -16.496 -23.134 62.944 1.00 40.68 960 PRO B C 1
ATOM 2770 O O . PRO B 1 73 ? -15.586 -23.657 62.295 1.00 43.86 960 PRO B O 1
ATOM 2774 N N . HIS B 1 74 ? -17.375 -22.301 62.385 1.00 30.10 961 HIS B N 1
ATOM 2775 C CA . HIS B 1 74 ? -17.200 -21.869 61.008 1.00 26.05 961 HIS B CA 1
ATOM 2776 C C . HIS B 1 74 ? -16.509 -20.522 60.901 1.00 31.92 961 HIS B C 1
ATOM 2777 O O . HIS B 1 74 ? -16.333 -20.004 59.799 1.00 28.83 961 HIS B O 1
ATOM 2784 N N . SER B 1 75 ? -16.027 -19.993 62.032 1.00 26.78 962 SER B N 1
ATOM 2785 C CA . SER B 1 75 ? -15.339 -18.698 62.008 1.00 23.22 962 SER B CA 1
ATOM 2786 C C . SER B 1 75 ? -13.856 -18.767 61.538 1.00 23.74 962 SER B C 1
ATOM 2787 O O . SER B 1 75 ? -13.088 -17.768 61.615 1.00 26.12 962 SER B O 1
ATOM 2790 N N . ASP B 1 76 ? -13.459 -19.910 60.981 1.00 24.39 963 ASP B N 1
ATOM 2791 C CA . ASP B 1 76 ? -12.124 -20.069 60.418 1.00 19.41 963 ASP B CA 1
ATOM 2792 C C . ASP B 1 76 ? -12.041 -19.692 58.949 1.00 24.59 963 ASP B C 1
ATOM 2793 O O . ASP B 1 76 ? -10.970 -19.781 58.358 1.00 26.65 963 ASP B O 1
ATOM 2798 N N . TYR B 1 77 ? -13.166 -19.264 58.372 1.00 24.16 964 TYR B N 1
ATOM 2799 C CA . TYR B 1 77 ? -13.263 -19.095 56.931 1.00 22.69 964 TYR B CA 1
ATOM 2800 C C . TYR B 1 77 ? -13.199 -17.645 56.474 1.00 25.30 964 TYR B C 1
ATOM 2801 O O . TYR B 1 77 ? -13.998 -16.790 56.919 1.00 22.44 964 TYR B O 1
ATOM 2810 N N . ILE B 1 78 ? -12.334 -17.440 55.473 1.00 21.57 965 ILE B N 1
ATOM 2811 C CA . ILE B 1 78 ? -12.381 -16.283 54.609 1.00 21.48 965 ILE B CA 1
ATOM 2812 C C . ILE B 1 78 ? -12.073 -16.724 53.180 1.00 22.57 965 ILE B C 1
ATOM 2813 O O . ILE B 1 78 ? -11.289 -17.663 52.931 1.00 22.89 965 ILE B O 1
ATOM 2818 N N . ASN B 1 79 ? -12.717 -16.078 52.219 1.00 21.05 966 ASN B N 1
ATOM 2819 C CA . ASN B 1 79 ? -12.508 -16.408 50.840 1.00 22.77 966 ASN B CA 1
ATOM 2820 C C . ASN B 1 79 ? -11.163 -15.843 50.375 1.00 21.68 966 ASN B C 1
ATOM 2821 O O . ASN B 1 79 ? -11.114 -14.816 49.665 1.00 22.98 966 ASN B O 1
ATOM 2826 N N . ALA B 1 80 ? -10.098 -16.560 50.713 1.00 24.12 967 ALA B N 1
ATOM 2827 C CA . ALA B 1 80 ? -8.728 -16.100 50.457 1.00 25.28 967 ALA B CA 1
ATOM 2828 C C . ALA B 1 80 ? -7.836 -17.313 50.301 1.00 22.44 967 ALA B C 1
ATOM 2829 O O . ALA B 1 80 ? -8.083 -18.341 50.935 1.00 23.32 967 ALA B O 1
ATOM 2831 N N . ASN B 1 81 ? -6.789 -17.190 49.475 1.00 20.34 968 ASN B N 1
ATOM 2832 C CA . ASN B 1 81 ? -5.831 -18.285 49.279 1.00 17.13 968 ASN B CA 1
ATOM 2833 C C . ASN B 1 81 ? -4.422 -17.739 49.249 1.00 20.93 968 ASN B C 1
ATOM 2834 O O . ASN B 1 81 ? -4.197 -16.679 48.653 1.00 21.87 968 ASN B O 1
ATOM 2839 N N . TYR B 1 82 ? -3.505 -18.429 49.878 1.00 22.36 969 TYR B N 1
ATOM 2840 C CA . TYR B 1 82 ? -2.094 -18.134 49.708 1.00 22.36 969 TYR B CA 1
ATOM 2841 C C . TYR B 1 82 ? -1.707 -18.357 48.241 1.00 29.05 969 TYR B C 1
ATOM 2842 O O . TYR B 1 82 ? -2.124 -19.339 47.618 1.00 23.84 969 TYR B O 1
ATOM 2851 N N . ILE B 1 83 ? -0.849 -17.492 47.729 1.00 21.61 970 ILE B N 1
ATOM 2852 C CA . ILE B 1 83 ? -0.276 -17.659 46.401 1.00 19.69 970 ILE B CA 1
ATOM 2853 C C . ILE B 1 83 ? 1.241 -17.479 46.490 1.00 24.88 970 ILE B C 1
ATOM 2854 O O . ILE B 1 83 ? 1.732 -16.501 47.078 1.00 26.26 970 ILE B O 1
ATOM 2859 N N . ASP B 1 84 ? 1.980 -18.401 45.891 1.00 22.93 971 ASP B N 1
ATOM 2860 C CA . ASP B 1 84 ? 3.435 -18.389 45.855 1.00 18.28 971 ASP B CA 1
ATOM 2861 C C . ASP B 1 84 ? 3.918 -17.268 44.955 1.00 25.84 971 ASP B C 1
ATOM 2862 O O . ASP B 1 84 ? 3.274 -16.935 43.978 1.00 25.56 971 ASP B O 1
ATOM 2867 N N . GLY B 1 85 ? 5.026 -16.644 45.355 1.00 24.84 972 GLY B N 1
ATOM 2868 C CA . GLY B 1 85 ? 5.696 -15.662 44.528 1.00 28.77 972 GLY B CA 1
ATOM 2869 C C . GLY B 1 85 ? 6.801 -16.273 43.738 1.00 27.00 972 GLY B C 1
ATOM 2870 O O . GLY B 1 85 ? 7.072 -17.493 43.833 1.00 25.02 972 GLY B O 1
ATOM 2871 N N . TYR B 1 86 ? 7.469 -15.430 42.944 1.00 23.81 973 TYR B N 1
ATOM 2872 C CA . TYR B 1 86 ? 8.623 -15.872 42.214 1.00 23.20 973 TYR B CA 1
ATOM 2873 C C . TYR B 1 86 ? 9.721 -16.372 43.149 1.00 27.96 973 TYR B C 1
ATOM 2874 O O . TYR B 1 86 ? 10.355 -17.373 42.831 1.00 26.11 973 TYR B O 1
ATOM 2883 N N . HIS B 1 87 ? 9.968 -15.654 44.238 1.00 29.74 974 HIS B N 1
ATOM 2884 C CA . HIS B 1 87 ? 11.059 -15.998 45.170 1.00 38.34 974 HIS B CA 1
ATOM 2885 C C . HIS B 1 87 ? 10.600 -16.906 46.348 1.00 31.41 974 HIS B C 1
ATOM 2886 O O . HIS B 1 87 ? 11.324 -17.779 46.766 1.00 35.12 974 HIS B O 1
ATOM 2893 N N . ARG B 1 88 ? 9.403 -16.679 46.858 1.00 27.62 975 ARG B N 1
ATOM 2894 C CA . ARG B 1 88 ? 8.971 -17.165 48.147 1.00 26.82 975 ARG B CA 1
ATOM 2895 C C . ARG B 1 88 ? 7.592 -17.756 48.120 1.00 28.89 975 ARG B C 1
ATOM 2896 O O . ARG B 1 88 ? 6.683 -17.185 47.507 1.00 25.63 975 ARG B O 1
ATOM 2904 N N . PRO B 1 89 ? 7.403 -18.881 48.834 1.00 25.56 976 PRO B N 1
ATOM 2905 C CA . PRO B 1 89 ? 6.057 -19.439 48.876 1.00 25.72 976 PRO B CA 1
ATOM 2906 C C . PRO B 1 89 ? 5.143 -18.559 49.721 1.00 31.38 976 PRO B C 1
ATOM 2907 O O . PRO B 1 89 ? 5.646 -17.867 50.595 1.00 25.74 976 PRO B O 1
ATOM 2911 N N . ARG B 1 90 ? 3.828 -18.570 49.456 1.00 26.99 977 ARG B N 1
ATOM 2912 C CA . ARG B 1 90 ? 2.900 -17.804 50.272 1.00 25.16 977 ARG B CA 1
ATOM 2913 C C . ARG B 1 90 ? 3.290 -16.341 50.333 1.00 22.93 977 ARG B C 1
ATOM 2914 O O . ARG B 1 90 ? 3.130 -15.685 51.350 1.00 28.49 977 ARG B O 1
ATOM 2929 N N . HIS B 1 91 ? 3.833 -15.836 49.237 1.00 24.08 978 HIS B N 1
ATOM 2930 C CA . HIS B 1 91 ? 4.178 -14.450 49.102 1.00 24.06 978 HIS B CA 1
ATOM 2931 C C . HIS B 1 91 ? 2.963 -13.514 49.102 1.00 25.58 978 HIS B C 1
ATOM 2932 O O . HIS B 1 91 ? 3.071 -12.377 49.586 1.00 24.17 978 HIS B O 1
ATOM 2939 N N . TYR B 1 92 ? 1.847 -13.936 48.493 1.00 20.14 979 TYR B N 1
ATOM 2940 C CA . TYR B 1 92 ? 0.632 -13.151 48.468 1.00 21.50 979 TYR B CA 1
ATOM 2941 C C . TYR B 1 92 ? -0.519 -13.930 49.111 1.00 23.69 979 TYR B C 1
ATOM 2942 O O . TYR B 1 92 ? -0.457 -15.177 49.272 1.00 24.02 979 TYR B O 1
ATOM 2951 N N . ILE B 1 93 ? -1.563 -13.191 49.458 1.00 24.52 980 ILE B N 1
ATOM 2952 C CA . ILE B 1 93 ? -2.861 -13.741 49.704 1.00 22.65 980 ILE B CA 1
ATOM 2953 C C . ILE B 1 93 ? -3.788 -13.088 48.677 1.00 24.52 980 ILE B C 1
ATOM 2954 O O . ILE B 1 93 ? -3.909 -11.863 48.608 1.00 30.47 980 ILE B O 1
ATOM 2959 N N . ALA B 1 94 ? -4.452 -13.922 47.865 1.00 23.22 981 ALA B N 1
ATOM 2960 C CA . ALA B 1 94 ? -5.417 -13.464 46.870 1.00 23.33 981 ALA B CA 1
ATOM 2961 C C . ALA B 1 94 ? -6.790 -13.656 47.467 1.00 26.77 981 ALA B C 1
ATOM 2962 O O . ALA B 1 94 ? -7.134 -14.746 47.940 1.00 24.57 981 ALA B O 1
ATOM 2964 N N . THR B 1 95 ? -7.568 -12.594 47.518 1.00 23.08 982 THR B N 1
ATOM 2965 C CA . THR B 1 95 ? -8.870 -12.618 48.138 1.00 22.38 982 THR B CA 1
ATOM 2966 C C . THR B 1 95 ? -9.881 -11.703 47.424 1.00 22.19 982 THR B C 1
ATOM 2967 O O . THR B 1 95 ? -9.559 -10.917 46.566 1.00 22.89 982 THR B O 1
ATOM 2971 N N . GLN B 1 96 ? -11.119 -11.844 47.815 1.00 21.55 983 GLN B N 1
ATOM 2972 C CA . GLN B 1 96 ? -12.210 -11.040 47.291 1.00 21.84 983 GLN B CA 1
ATOM 2973 C C . GLN B 1 96 ? -12.227 -9.675 48.003 1.00 23.14 983 GLN B C 1
ATOM 2974 O O . GLN B 1 96 ? -11.650 -9.513 49.085 1.00 24.89 983 GLN B O 1
ATOM 2980 N N . GLY B 1 97 ? -12.892 -8.706 47.383 1.00 24.69 984 GLY B N 1
ATOM 2981 C CA . GLY B 1 97 ? -13.166 -7.419 48.028 1.00 22.09 984 GLY B CA 1
ATOM 2982 C C . GLY B 1 97 ? -14.063 -7.727 49.216 1.00 27.02 984 GLY B C 1
ATOM 2983 O O . GLY B 1 97 ? -15.024 -8.496 49.078 1.00 26.61 984 GLY B O 1
ATOM 2984 N N . PRO B 1 98 ? -13.718 -7.224 50.400 1.00 24.12 985 PRO B N 1
ATOM 2985 C CA . PRO B 1 98 ? -14.604 -7.484 51.530 1.00 23.69 985 PRO B CA 1
ATOM 2986 C C . PRO B 1 98 ? -16.078 -7.167 51.286 1.00 21.26 985 PRO B C 1
ATOM 2987 O O . PRO B 1 98 ? -16.442 -6.228 50.511 1.00 22.78 985 PRO B O 1
ATOM 2991 N N . MET B 1 99 ? -16.909 -7.923 51.982 1.00 21.98 986 MET B N 1
ATOM 2992 C CA . MET B 1 99 ? -18.337 -7.736 51.996 1.00 24.45 986 MET B CA 1
ATOM 2993 C C . MET B 1 99 ? -18.695 -7.187 53.350 1.00 22.84 986 MET B C 1
ATOM 2994 O O . MET B 1 99 ? -17.943 -7.298 54.292 1.00 23.85 986 MET B O 1
ATOM 2999 N N . GLN B 1 100 ? -19.879 -6.646 53.458 1.00 23.14 987 GLN B N 1
ATOM 3000 C CA . GLN B 1 100 ? -20.318 -6.127 54.747 1.00 24.70 987 GLN B CA 1
ATOM 3001 C C . GLN B 1 100 ? -20.153 -7.200 55.859 1.00 23.64 987 GLN B C 1
ATOM 3002 O O . GLN B 1 100 ? -19.645 -6.877 56.960 1.00 26.42 987 GLN B O 1
ATOM 3008 N N . GLU B 1 101 ? -20.499 -8.464 55.555 1.00 23.75 988 GLU B N 1
ATOM 3009 C CA . GLU B 1 101 ? -20.409 -9.555 56.539 1.00 30.04 988 GLU B CA 1
ATOM 3010 C C . GLU B 1 101 ? -18.984 -10.002 56.861 1.00 24.02 988 GLU B C 1
ATOM 3011 O O . GLU B 1 101 ? -18.777 -10.758 57.847 1.00 26.92 988 GLU B O 1
ATOM 3017 N N . THR B 1 102 ? -18.025 -9.607 56.036 1.00 23.02 989 THR B N 1
ATOM 3018 C CA . THR B 1 102 ? -16.644 -10.119 56.153 1.00 22.15 989 THR B CA 1
ATOM 3019 C C . THR B 1 102 ? -15.570 -9.123 56.530 1.00 22.46 989 THR B C 1
ATOM 3020 O O . THR B 1 102 ? -14.373 -9.500 56.673 1.00 21.82 989 THR B O 1
ATOM 3024 N N . VAL B 1 103 ? -15.942 -7.853 56.729 1.00 21.46 990 VAL B N 1
ATOM 3025 C CA . VAL B 1 103 ? -14.907 -6.837 57.043 1.00 21.59 990 VAL B CA 1
ATOM 3026 C C . VAL B 1 103 ? -14.085 -7.184 58.339 1.00 20.80 990 VAL B C 1
ATOM 3027 O O . VAL B 1 103 ? -12.853 -7.091 58.352 1.00 22.38 990 VAL B O 1
ATOM 3031 N N . LYS B 1 104 ? -14.777 -7.619 59.400 1.00 22.67 991 LYS B N 1
ATOM 3032 C CA . LYS B 1 104 ? -14.096 -8.065 60.618 1.00 25.31 991 LYS B CA 1
ATOM 3033 C C . LYS B 1 104 ? -13.163 -9.212 60.328 1.00 24.45 991 LYS B C 1
ATOM 3034 O O . LYS B 1 104 ? -12.028 -9.211 60.785 1.00 22.31 991 LYS B O 1
ATOM 3040 N N . ASP B 1 105 ? -13.638 -10.186 59.547 1.00 22.59 992 ASP B N 1
ATOM 3041 C CA . ASP B 1 105 ? -12.827 -11.350 59.154 1.00 25.46 992 ASP B CA 1
ATOM 3042 C C . ASP B 1 105 ? -11.550 -10.907 58.397 1.00 24.44 992 ASP B C 1
ATOM 3043 O O . ASP B 1 105 ? -10.450 -11.449 58.607 1.00 24.59 992 ASP B O 1
ATOM 3048 N N . PHE B 1 106 ? -11.723 -9.952 57.506 1.00 25.17 993 PHE B N 1
ATOM 3049 C CA . PHE B 1 106 ? -10.621 -9.474 56.671 1.00 22.77 993 PHE B CA 1
ATOM 3050 C C . PHE B 1 106 ? -9.528 -8.872 57.562 1.00 22.48 993 PHE B C 1
ATOM 3051 O O . PHE B 1 106 ? -8.357 -9.228 57.442 1.00 23.54 993 PHE B O 1
ATOM 3059 N N . TRP B 1 107 ? -9.924 -8.008 58.489 1.00 23.62 994 TRP B N 1
ATOM 3060 C CA . TRP B 1 107 ? -8.948 -7.435 59.420 1.00 24.96 994 TRP B CA 1
ATOM 3061 C C . TRP B 1 107 ? -8.347 -8.477 60.366 1.00 23.48 994 TRP B C 1
ATOM 3062 O O . TRP B 1 107 ? -7.179 -8.381 60.708 1.00 24.58 994 TRP B O 1
ATOM 3073 N N . ARG B 1 108 ? -9.124 -9.475 60.767 1.00 23.22 995 ARG B N 1
ATOM 3074 C CA . ARG B 1 108 ? -8.612 -10.573 61.552 1.00 23.07 995 ARG B CA 1
ATOM 3075 C C . ARG B 1 108 ? -7.489 -11.284 60.813 1.00 24.57 995 ARG B C 1
ATOM 3076 O O . ARG B 1 108 ? -6.437 -11.577 61.402 1.00 22.64 995 ARG B O 1
ATOM 3084 N N . MET B 1 109 ? -7.732 -11.513 59.518 1.00 24.29 996 MET B N 1
ATOM 3085 C CA . MET B 1 109 ? -6.750 -12.081 58.610 1.00 23.05 996 MET B CA 1
ATOM 3086 C C . MET B 1 109 ? -5.476 -11.251 58.562 1.00 20.58 996 MET B C 1
ATOM 3087 O O . MET B 1 109 ? -4.342 -11.762 58.689 1.00 21.93 996 MET B O 1
ATOM 3092 N N . ILE B 1 110 ? -5.656 -9.959 58.325 1.00 19.04 997 ILE B N 1
ATOM 3093 C CA . ILE B 1 110 ? -4.505 -9.022 58.268 1.00 22.15 997 ILE B CA 1
ATOM 3094 C C . ILE B 1 110 ? -3.637 -9.125 59.506 1.00 20.89 997 ILE B C 1
ATOM 3095 O O . ILE B 1 110 ? -2.422 -9.292 59.431 1.00 24.55 997 ILE B O 1
ATOM 3100 N N . TRP B 1 111 ? -4.285 -9.078 60.661 1.00 22.61 998 TRP B N 1
ATOM 3101 C CA . TRP B 1 111 ? -3.533 -9.148 61.936 1.00 19.07 998 TRP B CA 1
ATOM 3102 C C . TRP B 1 111 ? -2.871 -10.507 62.079 1.00 21.94 998 TRP B C 1
ATOM 3103 O O . TRP B 1 111 ? -1.659 -10.608 62.364 1.00 23.08 998 TRP B O 1
ATOM 3114 N N . GLN B 1 112 ? -3.648 -11.567 61.920 1.00 21.07 999 GLN B N 1
ATOM 3115 C CA . GLN B 1 112 ? -3.110 -12.917 62.038 1.00 21.48 999 GLN B CA 1
ATOM 3116 C C . GLN B 1 112 ? -1.900 -13.177 61.166 1.00 21.73 999 GLN B C 1
ATOM 3117 O O . GLN B 1 112 ? -0.889 -13.727 61.639 1.00 23.75 999 GLN B O 1
ATOM 3123 N N . GLU B 1 113 ? -1.952 -12.725 59.926 1.00 21.37 1000 GLU B N 1
ATOM 3124 C CA . GLU B 1 113 ? -0.928 -13.069 58.946 1.00 25.67 1000 GLU B CA 1
ATOM 3125 C C . GLU B 1 113 ? 0.240 -12.078 58.933 1.00 26.44 1000 GLU B C 1
ATOM 3126 O O . GLU B 1 113 ? 1.210 -12.234 58.184 1.00 25.70 1000 GLU B O 1
ATOM 3132 N N . ASN B 1 114 ? 0.144 -11.058 59.775 1.00 22.46 1001 ASN B N 1
ATOM 3133 C CA . ASN B 1 114 ? 1.165 -10.000 59.877 1.00 20.37 1001 ASN B CA 1
ATOM 3134 C C . ASN B 1 114 ? 1.379 -9.266 58.523 1.00 22.00 1001 ASN B C 1
ATOM 3135 O O . ASN B 1 114 ? 2.491 -8.884 58.193 1.00 25.67 1001 ASN B O 1
ATOM 3140 N N . SER B 1 115 ? 0.308 -9.051 57.764 1.00 22.06 1002 SER B N 1
ATOM 3141 C CA . SER B 1 115 ? 0.456 -8.432 56.471 1.00 23.97 1002 SER B CA 1
ATOM 3142 C C . SER B 1 115 ? 0.694 -6.949 56.698 1.00 25.28 1002 SER B C 1
ATOM 3143 O O . SER B 1 115 ? 0.104 -6.372 57.594 1.00 28.87 1002 SER B O 1
ATOM 3146 N N . ALA B 1 116 ? 1.583 -6.358 55.906 1.00 23.40 1003 ALA B N 1
ATOM 3147 C CA . ALA B 1 116 ? 1.876 -4.940 55.928 1.00 24.91 1003 ALA B CA 1
ATOM 3148 C C . ALA B 1 116 ? 1.373 -4.185 54.704 1.00 23.54 1003 ALA B C 1
ATOM 3149 O O . ALA B 1 116 ? 1.405 -2.943 54.672 1.00 22.99 1003 ALA B O 1
ATOM 3151 N N . SER B 1 117 ? 0.894 -4.915 53.682 1.00 24.26 1004 SER B N 1
ATOM 3152 C CA . SER B 1 117 ? 0.521 -4.287 52.430 1.00 22.51 1004 SER B CA 1
ATOM 3153 C C . SER B 1 117 ? -0.755 -4.922 51.922 1.00 24.74 1004 SER B C 1
ATOM 3154 O O . SER B 1 117 ? -0.882 -6.161 51.922 1.00 23.38 1004 SER B O 1
ATOM 3157 N N . ILE B 1 118 ? -1.702 -4.066 51.532 1.00 21.41 1005 ILE B N 1
ATOM 3158 C CA . ILE B 1 118 ? -2.937 -4.481 50.873 1.00 24.07 1005 ILE B CA 1
ATOM 3159 C C . ILE B 1 118 ? -2.937 -3.799 49.479 1.00 23.36 1005 ILE B C 1
ATOM 3160 O O . ILE B 1 118 ? -2.659 -2.596 49.322 1.00 23.53 1005 ILE B O 1
ATOM 3165 N N . VAL B 1 119 ? -3.185 -4.593 48.453 1.00 22.79 1006 VAL B N 1
ATOM 3166 C CA . VAL B 1 119 ? -3.185 -4.122 47.062 1.00 22.52 1006 VAL B CA 1
ATOM 3167 C C . VAL B 1 119 ? -4.605 -4.328 46.546 1.00 25.76 1006 VAL B C 1
ATOM 3168 O O . VAL B 1 119 ? -5.090 -5.473 46.450 1.00 24.12 1006 VAL B O 1
ATOM 3172 N N . MET B 1 120 ? -5.287 -3.213 46.348 1.00 21.12 1007 MET B N 1
ATOM 3173 C CA . MET B 1 120 ? -6.723 -3.145 45.996 1.00 22.30 1007 MET B CA 1
ATOM 3174 C C . MET B 1 120 ? -6.841 -2.695 44.556 1.00 21.53 1007 MET B C 1
ATOM 3175 O O . MET B 1 120 ? -6.491 -1.552 44.215 1.00 24.24 1007 MET B O 1
ATOM 3180 N N . VAL B 1 121 ? -7.368 -3.567 43.710 1.00 23.81 1008 VAL B N 1
ATOM 3181 C CA . VAL B 1 121 ? -7.405 -3.315 42.272 1.00 22.00 1008 VAL B CA 1
ATOM 3182 C C . VAL B 1 121 ? -8.858 -3.225 41.782 1.00 23.45 1008 VAL B C 1
ATOM 3183 O O . VAL B 1 121 ? -9.280 -3.914 40.841 1.00 28.18 1008 VAL B O 1
ATOM 3187 N N . THR B 1 122 ? -9.626 -2.386 42.446 1.00 27.13 1009 THR B N 1
ATOM 3188 C CA . THR B 1 122 ? -11.005 -2.119 42.041 1.00 22.10 1009 THR B CA 1
ATOM 3189 C C . THR B 1 122 ? -11.398 -0.780 42.650 1.00 26.38 1009 THR B C 1
ATOM 3190 O O . THR B 1 122 ? -10.779 -0.353 43.621 1.00 25.91 1009 THR B O 1
ATOM 3194 N N . ASN B 1 123 ? -12.407 -0.155 42.064 1.00 23.64 1010 ASN B N 1
ATOM 3195 C CA . ASN B 1 123 ? -13.143 0.904 42.729 1.00 24.81 1010 ASN B CA 1
ATOM 3196 C C . ASN B 1 123 ? -14.267 0.252 43.525 1.00 27.52 1010 ASN B C 1
ATOM 3197 O O . ASN B 1 123 ? -14.602 -0.920 43.310 1.00 25.27 1010 ASN B O 1
ATOM 3202 N N . LEU B 1 124 ? -14.787 0.987 44.496 1.00 29.62 1011 LEU B N 1
ATOM 3203 C CA . LEU B 1 124 ? -15.833 0.470 45.359 1.00 27.23 1011 LEU B CA 1
ATOM 3204 C C . LEU B 1 124 ? -17.127 0.249 44.559 1.00 26.58 1011 LEU B C 1
ATOM 3205 O O . LEU B 1 124 ? -17.852 -0.738 44.779 1.00 24.67 1011 LEU B O 1
ATOM 3210 N N . VAL B 1 125 ? -17.391 1.191 43.657 1.00 21.66 1012 VAL B N 1
ATOM 3211 C CA . VAL B 1 125 ? -18.530 1.133 42.763 1.00 22.73 1012 VAL B CA 1
ATOM 3212 C C . VAL B 1 125 ? -18.091 1.283 41.321 1.00 27.53 1012 VAL B C 1
ATOM 3213 O O . VAL B 1 125 ? -17.337 2.184 41.004 1.00 25.48 1012 VAL B O 1
ATOM 3217 N N . GLU B 1 126 ? -18.552 0.383 40.459 1.00 25.20 1013 GLU B N 1
ATOM 3218 C CA . GLU B 1 126 ? -18.255 0.425 39.028 1.00 26.87 1013 GLU B CA 1
ATOM 3219 C C . GLU B 1 126 ? -19.524 0.090 38.243 1.00 29.25 1013 GLU B C 1
ATOM 3220 O O . GLU B 1 126 ? -20.185 -0.872 38.546 1.00 28.82 1013 GLU B O 1
ATOM 3226 N N . VAL B 1 127 ? -19.812 0.874 37.224 1.00 35.57 1014 VAL B N 1
ATOM 3227 C CA . VAL B 1 127 ? -20.958 0.610 36.350 1.00 41.53 1014 VAL B CA 1
ATOM 3228 C C . VAL B 1 127 ? -22.213 0.342 37.187 1.00 37.67 1014 VAL B C 1
ATOM 3229 O O . VAL B 1 127 ? -22.906 -0.649 36.994 1.00 42.48 1014 VAL B O 1
ATOM 3233 N N . GLY B 1 128 ? -22.452 1.203 38.159 1.00 30.13 1015 GLY B N 1
ATOM 3234 C CA . GLY B 1 128 ? -23.681 1.125 38.950 1.00 35.04 1015 GLY B CA 1
ATOM 3235 C C . GLY B 1 128 ? -23.817 -0.054 39.893 1.00 38.34 1015 GLY B C 1
ATOM 3236 O O . GLY B 1 128 ? -24.919 -0.341 40.343 1.00 28.73 1015 GLY B O 1
ATOM 3237 N N . ARG B 1 129 ? -22.702 -0.722 40.225 1.00 30.44 1016 ARG B N 1
ATOM 3238 C CA . ARG B 1 129 ? -22.713 -1.896 41.085 1.00 30.55 1016 ARG B CA 1
ATOM 3239 C C . ARG B 1 129 ? -21.607 -1.792 42.116 1.00 31.38 1016 ARG B C 1
ATOM 3240 O O . ARG B 1 129 ? -20.499 -1.417 41.755 1.00 26.11 1016 ARG B O 1
ATOM 3243 N N . VAL B 1 130 ? -21.911 -2.144 43.370 1.00 29.26 1017 VAL B N 1
ATOM 3244 C CA . VAL B 1 130 ? -20.939 -2.158 44.441 1.00 27.28 1017 VAL B CA 1
ATOM 3245 C C . VAL B 1 130 ? -20.066 -3.387 44.222 1.00 28.50 1017 VAL B C 1
ATOM 3246 O O . VAL B 1 130 ? -20.551 -4.513 44.189 1.00 29.41 1017 VAL B O 1
ATOM 3250 N N . LYS B 1 131 ? -18.769 -3.150 44.088 1.00 25.47 1018 LYS B N 1
ATOM 3251 C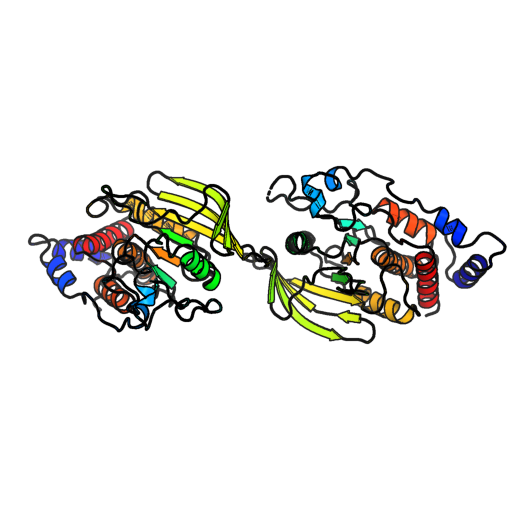 CA . LYS B 1 131 ? -17.793 -4.196 43.841 1.00 27.05 1018 LYS B CA 1
ATOM 3252 C C . LYS B 1 131 ? -17.033 -4.612 45.113 1.00 27.72 1018 LYS B C 1
ATOM 3253 O O . LYS B 1 131 ? -16.482 -5.713 45.184 1.00 24.32 1018 LYS B O 1
ATOM 3259 N N . CYS B 1 132 ? -17.046 -3.740 46.121 1.00 23.22 1019 CYS B N 1
ATOM 3260 C CA . CYS B 1 132 ? -16.295 -3.969 47.359 1.00 25.97 1019 CYS B CA 1
ATOM 3261 C C . CYS B 1 132 ? -16.891 -2.995 48.366 1.00 26.33 1019 CYS B C 1
ATOM 3262 O O . CYS B 1 132 ? -17.333 -1.909 47.949 1.00 26.95 1019 CYS B O 1
ATOM 3265 N N . VAL B 1 133 ? -16.937 -3.335 49.661 1.00 22.59 1020 VAL B N 1
ATOM 3266 C CA . VAL B 1 133 ? -17.368 -2.340 50.666 1.00 25.44 1020 VAL B CA 1
ATOM 3267 C C . VAL B 1 133 ? -16.148 -1.554 51.181 1.00 27.15 1020 VAL B C 1
ATOM 3268 O O . VAL B 1 133 ? -15.025 -2.034 51.102 1.00 29.11 1020 VAL B O 1
ATOM 3272 N N . ARG B 1 134 ? -16.375 -0.349 51.685 1.00 24.43 1021 ARG B N 1
ATOM 3273 C CA . ARG B 1 134 ? -15.284 0.466 52.245 1.00 24.49 1021 ARG B CA 1
ATOM 3274 C C . ARG B 1 134 ? -14.884 -0.153 53.600 1.00 32.10 1021 ARG B C 1
ATOM 3275 O O . ARG B 1 134 ? -15.637 -0.097 54.565 1.00 34.84 1021 ARG B O 1
ATOM 3290 N N . TYR B 1 135 ? -13.704 -0.733 53.675 1.00 23.30 1022 TYR B N 1
ATOM 3291 C CA . TYR B 1 135 ? -13.261 -1.452 54.860 1.00 23.49 1022 TYR B CA 1
ATOM 3292 C C . TYR B 1 135 ? -12.146 -0.728 55.622 1.00 23.96 1022 TYR B C 1
ATOM 3293 O O . TYR B 1 135 ? -11.537 -1.302 56.528 1.00 24.10 1022 TYR B O 1
ATOM 3302 N N . TRP B 1 136 ? -11.853 0.507 55.229 1.00 26.23 1023 TRP B N 1
ATOM 3303 C CA . TRP B 1 136 ? -10.792 1.256 55.851 1.00 24.86 1023 TRP B CA 1
ATOM 3304 C C . TRP B 1 136 ? -11.331 2.629 56.317 1.00 28.99 1023 TRP B C 1
ATOM 3305 O O . TRP B 1 136 ? -12.325 3.139 55.762 1.00 25.80 1023 TRP B O 1
ATOM 3316 N N . PRO B 1 137 ? -10.692 3.218 57.345 1.00 26.67 1024 PRO B N 1
ATOM 3317 C CA . PRO B 1 137 ? -11.212 4.421 58.000 1.00 25.37 1024 PRO B CA 1
ATOM 3318 C C . PRO B 1 137 ? -10.849 5.737 57.316 1.00 26.59 1024 PRO B C 1
ATOM 3319 O O . PRO B 1 137 ? -9.747 5.857 56.757 1.00 24.41 1024 PRO B O 1
ATOM 3323 N N . ASP B 1 138 ? -11.757 6.723 57.387 1.00 27.19 1025 ASP B N 1
ATOM 3324 C CA . ASP B 1 138 ? -11.429 8.113 57.053 1.00 27.63 1025 ASP B CA 1
ATOM 3325 C C . ASP B 1 138 ? -10.479 8.670 58.076 1.00 25.75 1025 ASP B C 1
ATOM 3326 O O . ASP B 1 138 ? -9.653 9.492 57.754 1.00 28.11 1025 ASP B O 1
ATOM 3331 N N . ASP B 1 139 ? -10.660 8.276 59.339 1.00 24.63 1026 ASP B N 1
ATOM 3332 C CA . ASP B 1 139 ? -9.858 8.754 60.440 1.00 22.81 1026 ASP B CA 1
ATOM 3333 C C . ASP B 1 139 ? -9.466 7.526 61.294 1.00 25.36 1026 ASP B C 1
ATOM 3334 O O . ASP B 1 139 ? -8.354 7.017 61.177 1.00 26.97 1026 ASP B O 1
ATOM 3339 N N . THR B 1 140 ? -10.386 7.020 62.107 1.00 22.35 1027 THR B N 1
ATOM 3340 C CA . THR B 1 140 ? -10.105 5.824 62.913 1.00 24.29 1027 THR B CA 1
ATOM 3341 C C . THR B 1 140 ? -11.377 5.032 63.080 1.00 29.85 1027 THR B C 1
ATOM 3342 O O . THR B 1 140 ? -12.438 5.616 63.197 1.00 23.32 1027 THR B O 1
ATOM 3346 N N . GLU B 1 141 ? -11.259 3.713 63.037 1.00 21.11 1028 GLU B N 1
ATOM 3347 C CA . GLU B 1 141 ? -12.399 2.795 63.228 1.00 21.26 1028 GLU B CA 1
ATOM 3348 C C . GLU B 1 141 ? -11.846 1.491 63.813 1.00 24.12 1028 GLU B C 1
ATOM 3349 O O . GLU B 1 141 ? -10.672 1.179 63.654 1.00 24.93 1028 GLU B O 1
ATOM 3355 N N . VAL B 1 142 ? -12.727 0.729 64.450 1.00 22.04 1029 VAL B N 1
ATOM 3356 C CA . VAL B 1 142 ? -12.363 -0.564 64.986 1.00 21.95 1029 VAL B CA 1
ATOM 3357 C C . VAL B 1 142 ? -13.193 -1.658 64.338 1.00 21.59 1029 VAL B C 1
ATOM 3358 O O . VAL B 1 142 ? -14.433 -1.590 64.340 1.00 23.35 1029 VAL B O 1
ATOM 3362 N N . TYR B 1 143 ? -12.509 -2.654 63.784 1.00 23.29 1030 TYR B N 1
ATOM 3363 C CA . TYR B 1 143 ? -13.122 -3.749 63.083 1.00 24.35 1030 TYR B CA 1
ATOM 3364 C C . TYR B 1 143 ? -12.871 -5.014 63.969 1.00 22.91 1030 TYR B C 1
ATOM 3365 O O . TYR B 1 143 ? -11.768 -5.523 64.047 1.00 24.40 1030 TYR B O 1
ATOM 3374 N N . GLY B 1 144 ? -13.934 -5.485 64.599 1.00 24.81 1031 GLY B N 1
ATOM 3375 C CA . GLY B 1 144 ? -13.872 -6.494 65.648 1.00 22.44 1031 GLY B CA 1
ATOM 3376 C C . GLY B 1 144 ? -13.176 -5.854 66.836 1.00 23.98 1031 GLY B C 1
ATOM 3377 O O . GLY B 1 144 ? -13.781 -5.043 67.553 1.00 22.97 1031 GLY B O 1
ATOM 3378 N N . ASP B 1 145 ? -11.895 -6.192 67.006 1.00 25.97 1032 ASP B N 1
ATOM 3379 C CA . ASP B 1 145 ? -11.030 -5.559 68.002 1.00 26.57 1032 ASP B CA 1
ATOM 3380 C C . ASP B 1 145 ? -9.770 -4.961 67.376 1.00 24.39 1032 ASP B C 1
ATOM 3381 O O . ASP B 1 145 ? -8.827 -4.623 68.092 1.00 24.92 1032 ASP B O 1
ATOM 3386 N N . ILE B 1 146 ? -9.766 -4.804 66.057 1.00 22.65 1033 ILE B N 1
ATOM 3387 C CA . ILE B 1 146 ? -8.581 -4.272 65.385 1.00 20.91 1033 ILE B CA 1
ATOM 3388 C C . ILE B 1 146 ? -8.803 -2.775 65.100 1.00 21.77 1033 ILE B C 1
ATOM 3389 O O . ILE B 1 146 ? -9.685 -2.421 64.320 1.00 23.66 1033 ILE B O 1
ATOM 3394 N N . LYS B 1 147 ? -8.013 -1.932 65.758 1.00 22.57 1034 LYS B N 1
ATOM 3395 C CA . LYS B 1 147 ? -8.089 -0.486 65.619 1.00 20.07 1034 LYS B CA 1
ATOM 3396 C C . LYS B 1 147 ? -7.170 -0.028 64.502 1.00 25.45 1034 LYS B C 1
ATOM 3397 O O . LYS B 1 147 ? -5.957 -0.218 64.564 1.00 24.83 1034 LYS B O 1
ATOM 3403 N N . VAL B 1 148 ? -7.759 0.623 63.514 1.00 23.78 1035 VAL B N 1
ATOM 3404 C CA . VAL B 1 148 ? -7.047 1.118 62.314 1.00 22.32 1035 VAL B CA 1
ATOM 3405 C C . VAL B 1 148 ? -7.214 2.651 62.275 1.00 21.47 1035 VAL B C 1
ATOM 3406 O O . VAL B 1 148 ? -8.315 3.183 62.376 1.00 24.91 1035 VAL B O 1
ATOM 3410 N N . THR B 1 149 ? -6.101 3.345 62.094 1.00 21.42 1036 THR B N 1
ATOM 3411 C CA . THR B 1 149 ? -6.058 4.773 62.092 1.00 22.03 1036 THR B CA 1
ATOM 3412 C C . THR B 1 149 ? -5.251 5.260 60.870 1.00 21.47 1036 THR B C 1
ATOM 3413 O O . THR B 1 149 ? -4.102 4.878 60.671 1.00 23.28 1036 THR B O 1
ATOM 3417 N N . LEU B 1 150 ? -5.877 6.101 60.081 1.00 24.14 1037 LEU B N 1
ATOM 3418 C CA . LEU B 1 150 ? -5.237 6.700 58.944 1.00 22.81 1037 LEU B CA 1
ATOM 3419 C C . LEU B 1 150 ? -4.170 7.673 59.423 1.00 23.42 1037 LEU B C 1
ATOM 3420 O O . LEU B 1 150 ? -4.451 8.554 60.214 1.00 22.45 1037 LEU B O 1
ATOM 3425 N N . ILE B 1 151 ? -2.948 7.523 58.914 1.00 21.89 1038 ILE B N 1
ATOM 3426 C CA . ILE B 1 151 ? -1.865 8.489 59.213 1.00 23.02 1038 ILE B CA 1
ATOM 3427 C C . ILE B 1 151 ? -1.264 9.225 58.019 1.00 25.07 1038 ILE B C 1
ATOM 3428 O O . ILE B 1 151 ? -0.654 10.281 58.203 1.00 28.16 1038 ILE B O 1
ATOM 3433 N N . GLU B 1 152 ? -1.501 8.748 56.796 1.00 22.34 1039 GLU B N 1
ATOM 3434 C CA . GLU B 1 152 ? -1.029 9.461 55.621 1.00 20.38 1039 GLU B CA 1
ATOM 3435 C C . GLU B 1 152 ? -1.825 9.025 54.400 1.00 23.81 1039 GLU B C 1
ATOM 3436 O O . GLU B 1 152 ? -2.197 7.857 54.282 1.00 22.10 1039 GLU B O 1
ATOM 3442 N N . THR B 1 153 ? -2.074 9.965 53.492 1.00 23.67 1040 THR B N 1
ATOM 3443 C CA . THR B 1 153 ? -2.680 9.677 52.148 1.00 21.27 1040 THR B CA 1
ATOM 3444 C C . THR B 1 153 ? -1.767 10.273 51.090 1.00 22.91 1040 THR B C 1
ATOM 3445 O O . THR B 1 153 ? -1.387 11.428 51.202 1.00 23.83 1040 THR B O 1
ATOM 3449 N N . GLU B 1 154 ? -1.321 9.450 50.144 1.00 21.39 1041 GLU B N 1
ATOM 3450 C CA . GLU B 1 154 ? -0.531 9.896 49.019 1.00 24.48 1041 GLU B CA 1
ATOM 3451 C C . GLU B 1 154 ? -1.338 9.644 47.735 1.00 27.76 1041 GLU B C 1
ATOM 3452 O O . GLU B 1 154 ? -1.243 8.548 47.129 1.00 23.70 1041 GLU B O 1
ATOM 3458 N N . PRO B 1 155 ? -2.140 10.644 47.323 1.00 23.04 1042 PRO B N 1
ATOM 3459 C CA . PRO B 1 155 ? -3.001 10.461 46.184 1.00 18.50 1042 PRO B CA 1
ATOM 3460 C C . PRO B 1 155 ? -2.310 10.827 44.903 1.00 22.99 1042 PRO B C 1
ATOM 3461 O O . PRO B 1 155 ? -1.880 11.965 44.753 1.00 20.10 1042 PRO B O 1
ATOM 3465 N N . LEU B 1 156 ? -2.254 9.893 43.960 1.00 20.21 1043 LEU B N 1
ATOM 3466 C CA . LEU B 1 156 ? -1.774 10.186 42.613 1.00 24.56 1043 LEU B CA 1
ATOM 3467 C C . LEU B 1 156 ? -2.957 10.071 41.651 1.00 23.92 1043 LEU B C 1
ATOM 3468 O O . LEU B 1 156 ? -4.012 9.559 42.016 1.00 22.57 1043 LEU B O 1
ATOM 3473 N N . ALA B 1 157 ? -2.772 10.453 40.396 1.00 21.77 1044 ALA B N 1
ATOM 3474 C CA . ALA B 1 157 ? -3.910 10.407 39.446 1.00 25.92 1044 ALA B CA 1
ATOM 3475 C C . ALA B 1 157 ? -4.428 8.971 39.193 1.00 21.99 1044 ALA B C 1
ATOM 3476 O O . ALA B 1 157 ? -5.636 8.733 39.128 1.00 26.31 1044 ALA B O 1
ATOM 3478 N N . GLU B 1 158 ? -3.507 8.010 39.114 1.00 20.10 1045 GLU B N 1
ATOM 3479 C CA . GLU B 1 158 ? -3.841 6.599 38.792 1.00 22.01 1045 GLU B CA 1
ATOM 3480 C C . GLU B 1 158 ? -4.111 5.656 39.953 1.00 24.95 1045 GLU B C 1
ATOM 3481 O O . GLU B 1 158 ? -4.646 4.568 39.747 1.00 23.71 1045 GLU B O 1
ATOM 3487 N N . TYR B 1 159 ? -3.689 6.067 41.139 1.00 21.66 1046 TYR B N 1
ATOM 3488 C CA . TYR B 1 159 ? -3.740 5.271 42.339 1.00 21.34 1046 TYR B CA 1
ATOM 3489 C C . TYR B 1 159 ? -3.473 6.119 43.564 1.00 21.35 1046 TYR B C 1
ATOM 3490 O O . TYR B 1 159 ? -2.968 7.235 43.474 1.00 22.21 1046 TYR B O 1
ATOM 3499 N N . VAL B 1 160 ? -3.848 5.589 44.716 1.00 21.12 1047 VAL B N 1
ATOM 3500 C CA . VAL B 1 160 ? -3.606 6.278 46.000 1.00 24.58 1047 VAL B CA 1
ATOM 3501 C C . VAL B 1 160 ? -3.033 5.306 46.976 1.00 22.97 1047 VAL B C 1
ATOM 3502 O O . VAL B 1 160 ? -3.460 4.147 47.012 1.00 22.89 1047 VAL B O 1
ATOM 3506 N N . ILE B 1 161 ? -2.035 5.759 47.734 1.00 21.77 1048 ILE B N 1
ATOM 3507 C CA . ILE B 1 161 ? -1.451 4.961 48.804 1.00 18.37 1048 ILE B CA 1
ATOM 3508 C C . ILE B 1 161 ? -1.893 5.555 50.148 1.00 21.78 1048 ILE B C 1
ATOM 3509 O O . ILE B 1 161 ? -1.623 6.721 50.436 1.00 21.72 1048 ILE B O 1
ATOM 3514 N N . ARG B 1 162 ? -2.586 4.738 50.937 1.00 22.33 1049 ARG B N 1
ATOM 3515 C CA . ARG B 1 162 ? -3.039 5.133 52.275 1.00 23.21 1049 ARG B CA 1
ATOM 3516 C C . ARG B 1 162 ? -2.225 4.361 53.310 1.00 24.92 1049 ARG B C 1
ATOM 3517 O O . ARG B 1 162 ? -2.148 3.141 53.208 1.00 26.07 1049 ARG B O 1
ATOM 3532 N N . THR B 1 163 ? -1.703 5.073 54.311 1.00 22.64 1050 THR B N 1
ATOM 3533 C CA . THR B 1 163 ? -0.915 4.499 55.382 1.00 21.83 1050 THR B CA 1
ATOM 3534 C C . THR B 1 163 ? -1.641 4.584 56.689 1.00 23.04 1050 THR B C 1
ATOM 3535 O O . THR B 1 163 ? -2.156 5.657 57.013 1.00 20.73 1050 THR B O 1
ATOM 3539 N N . PHE B 1 164 ? -1.679 3.456 57.408 1.00 21.11 1051 PHE B N 1
ATOM 3540 C CA . PHE B 1 164 ? -2.466 3.303 58.648 1.00 19.13 1051 PHE B CA 1
ATOM 3541 C C . PHE B 1 164 ? -1.567 2.738 59.739 1.00 24.44 1051 PHE B C 1
ATOM 3542 O O . PHE B 1 164 ? -0.623 1.996 59.479 1.00 23.23 1051 PHE B O 1
ATOM 3550 N N . THR B 1 165 ? -1.913 3.045 60.972 1.00 22.60 1052 THR B N 1
ATOM 3551 C CA . THR B 1 165 ? -1.479 2.195 62.080 1.00 24.60 1052 THR B CA 1
ATOM 3552 C C . THR B 1 165 ? -2.557 1.163 62.315 1.00 25.71 1052 THR B C 1
ATOM 3553 O O . THR B 1 165 ? -3.759 1.396 62.077 1.00 23.22 1052 THR B O 1
ATOM 3557 N N . VAL B 1 166 ? -2.119 0.008 62.784 1.00 21.95 1053 VAL B N 1
ATOM 3558 C CA . VAL B 1 166 ? -3.003 -1.121 63.055 1.00 20.58 1053 VAL B CA 1
ATOM 3559 C C . VAL B 1 166 ? -2.633 -1.704 64.430 1.00 25.46 1053 VAL B C 1
ATOM 3560 O O . VAL B 1 166 ? -1.467 -1.965 64.706 1.00 22.98 1053 VAL B O 1
ATOM 3564 N N . GLN B 1 167 ? -3.626 -1.892 65.280 1.00 23.73 1054 GLN B N 1
ATOM 3565 C CA . GLN B 1 167 ? -3.418 -2.371 66.649 1.00 24.94 1054 GLN B CA 1
ATOM 3566 C C . GLN B 1 167 ? -4.592 -3.230 67.096 1.00 26.24 1054 GLN B C 1
ATOM 3567 O O . GLN B 1 167 ? -5.733 -2.862 66.907 1.00 26.14 1054 GLN B O 1
ATOM 3573 N N . LYS B 1 168 ? -4.283 -4.343 67.719 1.00 23.85 1055 LYS B N 1
ATOM 3574 C CA . LYS B 1 168 ? -5.269 -5.210 68.332 1.00 23.98 1055 LYS B CA 1
ATOM 3575 C C . LYS B 1 168 ? -5.473 -4.759 69.776 1.00 23.79 1055 LYS B C 1
ATOM 3576 O O . LYS B 1 168 ? -4.547 -4.690 70.617 1.00 24.48 1055 LYS B O 1
ATOM 3582 N N . LYS B 1 169 ? -6.721 -4.467 70.068 1.00 29.23 1056 LYS B N 1
ATOM 3583 C CA . LYS B 1 169 ? -7.074 -3.823 71.328 1.00 28.91 1056 LYS B CA 1
ATOM 3584 C C . LYS B 1 169 ? -6.788 -4.816 72.456 1.00 26.73 1056 LYS B C 1
ATOM 3585 O O . LYS B 1 169 ? -6.904 -6.048 72.301 1.00 28.23 1056 LYS B O 1
ATOM 3591 N N . GLY B 1 170 ? -6.238 -4.282 73.546 1.00 30.64 1057 GLY B N 1
ATOM 3592 C CA . GLY B 1 170 ? -5.783 -5.119 74.638 1.00 30.05 1057 GLY B CA 1
ATOM 3593 C C . GLY B 1 170 ? -4.302 -5.428 74.581 1.00 40.32 1057 GLY B C 1
ATOM 3594 O O . GLY B 1 170 ? -3.726 -5.857 75.581 1.00 34.44 1057 GLY B O 1
ATOM 3595 N N . TYR B 1 171 ? -3.673 -5.205 73.425 1.00 26.80 1058 TYR B N 1
ATOM 3596 C CA . TYR B 1 171 ? -2.265 -5.543 73.229 1.00 30.16 1058 TYR B CA 1
ATOM 3597 C C . TYR B 1 171 ? -1.521 -4.270 72.793 1.00 26.30 1058 TYR B C 1
ATOM 3598 O O . TYR B 1 171 ? -2.148 -3.280 72.342 1.00 24.74 1058 TYR B O 1
ATOM 3607 N N . HIS B 1 172 ? -0.200 -4.295 72.945 1.00 25.17 1059 HIS B N 1
ATOM 3608 C CA . HIS B 1 172 ? 0.631 -3.094 72.827 1.00 22.64 1059 HIS B CA 1
ATOM 3609 C C . HIS B 1 172 ? 1.335 -2.938 71.507 1.00 20.98 1059 HIS B C 1
ATOM 3610 O O . HIS B 1 172 ? 1.954 -1.897 71.261 1.00 23.48 1059 HIS B O 1
ATOM 3617 N N . GLU B 1 173 ? 1.255 -3.946 70.659 1.00 22.33 1060 GLU B N 1
ATOM 3618 C CA . GLU B 1 173 ? 1.890 -3.903 69.333 1.00 22.88 1060 GLU B CA 1
ATOM 3619 C C . GLU B 1 173 ? 1.134 -2.989 68.388 1.00 22.30 1060 GLU B C 1
ATOM 3620 O O . GLU B 1 173 ? -0.087 -3.146 68.205 1.00 26.73 1060 GLU B O 1
ATOM 3626 N N . ILE B 1 174 ? 1.870 -2.098 67.736 1.00 24.81 1061 ILE B N 1
ATOM 3627 C CA . ILE B 1 174 ? 1.298 -1.136 66.790 1.00 23.79 1061 ILE B CA 1
ATOM 3628 C C . ILE B 1 174 ? 2.028 -1.315 65.464 1.00 26.88 1061 ILE B C 1
ATOM 3629 O O . ILE B 1 174 ? 3.232 -1.108 65.389 1.00 26.85 1061 ILE B O 1
ATOM 3634 N N . ARG B 1 175 ? 1.298 -1.749 64.448 1.00 19.72 1062 ARG B N 1
ATOM 3635 C CA . ARG B 1 175 ? 1.873 -2.058 63.132 1.00 21.45 1062 ARG B CA 1
ATOM 3636 C C . ARG B 1 175 ? 1.552 -0.960 62.146 1.00 22.79 1062 ARG B C 1
ATOM 3637 O O . ARG B 1 175 ? 0.598 -0.212 62.323 1.00 27.15 1062 ARG B O 1
ATOM 3645 N N . GLU B 1 176 ? 2.410 -0.825 61.144 1.00 21.83 1063 GLU B N 1
ATOM 3646 C CA . GLU B 1 176 ? 2.188 0.111 60.054 1.00 23.03 1063 GLU B CA 1
ATOM 3647 C C . GLU B 1 176 ? 1.782 -0.699 58.817 1.00 26.28 1063 GLU B C 1
ATOM 3648 O O . GLU B 1 176 ? 2.408 -1.695 58.487 1.00 27.42 1063 GLU B O 1
ATOM 3654 N N . LEU B 1 177 ? 0.734 -0.250 58.157 1.00 22.79 1064 LEU B N 1
ATOM 3655 C CA . LEU B 1 177 ? 0.150 -0.948 57.007 1.00 23.81 1064 LEU B CA 1
ATOM 3656 C C . LEU B 1 177 ? -0.122 0.046 55.904 1.00 24.29 1064 LEU B C 1
ATOM 3657 O O . LEU B 1 177 ? -0.591 1.165 56.181 1.00 22.38 1064 LEU B O 1
ATOM 3662 N N . ARG B 1 178 ? 0.190 -0.342 54.665 1.00 22.42 1065 ARG B N 1
ATOM 3663 C CA . ARG B 1 178 ? -0.179 0.436 53.486 1.00 24.50 1065 ARG B CA 1
ATOM 3664 C C . ARG B 1 178 ? -1.195 -0.261 52.612 1.00 23.21 1065 ARG B C 1
ATOM 3665 O O . ARG B 1 178 ? -1.106 -1.470 52.323 1.00 23.38 1065 ARG B O 1
ATOM 3673 N N . LEU B 1 179 ? -2.197 0.521 52.246 1.00 21.48 1066 LEU B N 1
ATOM 3674 C CA . LEU B 1 179 ? -3.239 0.140 51.279 1.00 20.14 1066 LEU B CA 1
ATOM 3675 C C . LEU B 1 179 ? -2.946 0.851 49.963 1.00 21.67 1066 LEU B C 1
ATOM 3676 O O . LEU B 1 179 ? -3.002 2.074 49.876 1.00 23.56 1066 LEU B O 1
ATOM 3681 N N . PHE B 1 180 ? -2.490 0.076 49.007 1.00 21.78 1067 PHE B N 1
ATOM 3682 C CA . PHE B 1 180 ? -2.161 0.560 47.660 1.00 20.35 1067 PHE B CA 1
ATOM 3683 C C . PHE B 1 180 ? -3.411 0.347 46.867 1.00 22.24 1067 PHE B C 1
ATOM 3684 O O . PHE B 1 180 ? -3.748 -0.794 46.501 1.00 23.29 1067 PHE B O 1
ATOM 3692 N N . HIS B 1 181 ? -4.090 1.451 46.567 1.00 20.05 1068 HIS B N 1
ATOM 3693 C CA . HIS B 1 181 ? -5.407 1.383 45.917 1.00 20.10 1068 HIS B CA 1
ATOM 3694 C C . HIS B 1 181 ? -5.270 1.856 44.465 1.00 22.69 1068 HIS B C 1
ATOM 3695 O O . HIS B 1 181 ? -5.094 3.051 44.193 1.00 22.16 1068 HIS B O 1
ATOM 3702 N N . PHE B 1 182 ? -5.337 0.902 43.545 1.00 19.55 1069 PHE B N 1
ATOM 3703 C CA . PHE B 1 182 ? -5.384 1.190 42.089 1.00 21.41 1069 PHE B CA 1
ATOM 3704 C C . PHE B 1 182 ? -6.789 1.595 41.712 1.00 25.94 1069 PHE B C 1
ATOM 3705 O O . PHE B 1 182 ? -7.717 0.790 41.811 1.00 26.84 1069 PHE B O 1
ATOM 3713 N N . THR B 1 183 ? -6.940 2.860 41.313 1.00 23.37 1070 THR B N 1
ATOM 3714 C CA . THR B 1 183 ? -8.247 3.455 41.068 1.00 21.12 1070 THR B CA 1
ATOM 3715 C C . THR B 1 183 ? -8.554 3.730 39.598 1.00 24.65 1070 THR B C 1
ATOM 3716 O O . THR B 1 183 ? -9.615 4.299 39.257 1.00 20.61 1070 THR B O 1
ATOM 3720 N N . SER B 1 184 ? -7.649 3.337 38.722 1.00 21.34 1071 SER B N 1
ATOM 3721 C CA . SER B 1 184 ? -7.745 3.731 37.315 1.00 25.08 1071 SER B CA 1
ATOM 3722 C C . SER B 1 184 ? -8.049 2.581 36.395 1.00 28.90 1071 SER B C 1
ATOM 3723 O O . SER B 1 184 ? -8.009 2.751 35.191 1.00 23.89 1071 SER B O 1
ATOM 3726 N N . TRP B 1 185 ? -8.331 1.405 36.930 1.00 24.38 1072 TRP B N 1
ATOM 3727 C CA . TRP B 1 185 ? -8.746 0.292 36.030 1.00 23.39 1072 TRP B CA 1
ATOM 3728 C C . TRP B 1 185 ? -10.105 0.614 35.406 1.00 26.10 1072 TRP B C 1
ATOM 3729 O O . TRP B 1 185 ? -11.040 1.000 36.109 1.00 26.73 1072 TRP B O 1
ATOM 3740 N N . PRO B 1 186 ? -10.216 0.545 34.062 1.00 21.73 1073 PRO B N 1
ATOM 3741 C CA . PRO B 1 186 ? -11.514 1.014 33.500 1.00 26.77 1073 PRO B CA 1
ATOM 3742 C C . PRO B 1 186 ? -12.701 0.127 33.903 1.00 29.30 1073 PRO B C 1
ATOM 3743 O O . PRO B 1 186 ? -12.521 -1.018 34.216 1.00 27.75 1073 PRO B O 1
ATOM 3747 N N . ASP B 1 187 ? -13.913 0.689 33.881 1.00 35.65 1074 ASP B N 1
ATOM 3748 C CA . ASP B 1 187 ? -15.137 -0.057 34.234 1.00 39.74 1074 ASP B CA 1
ATOM 3749 C C . ASP B 1 187 ? -15.403 -1.279 33.332 1.00 35.84 1074 ASP B C 1
ATOM 3750 O O . ASP B 1 187 ? -15.924 -2.277 33.805 1.00 37.33 1074 ASP B O 1
ATOM 3755 N N . HIS B 1 188 ? -15.009 -1.187 32.063 1.00 31.91 1075 HIS B N 1
ATOM 3756 C CA . HIS B 1 188 ? -15.033 -2.319 31.129 1.00 41.63 1075 HIS B CA 1
ATOM 3757 C C . HIS B 1 188 ? -13.653 -2.534 30.519 1.00 34.78 1075 HIS B C 1
ATOM 3758 O O . HIS B 1 188 ? -12.975 -1.575 30.156 1.00 33.74 1075 HIS B O 1
ATOM 3765 N N . GLY B 1 189 ? -13.281 -3.796 30.372 1.00 30.44 1076 GLY B N 1
ATOM 3766 C CA . GLY B 1 189 ? -12.073 -4.145 29.660 1.00 32.19 1076 GLY B CA 1
ATOM 3767 C C . GLY B 1 189 ? -10.889 -3.914 30.562 1.00 27.54 1076 GLY B C 1
ATOM 3768 O O . GLY B 1 189 ? -11.016 -3.826 31.775 1.00 34.64 1076 GLY B O 1
ATOM 3769 N N . VAL B 1 190 ? -9.727 -3.862 29.931 1.00 23.93 1077 VAL B N 1
ATOM 3770 C CA . VAL B 1 190 ? -8.461 -3.758 30.625 1.00 24.48 1077 VAL B CA 1
ATOM 3771 C C . VAL B 1 190 ? -7.917 -2.342 30.368 1.00 23.87 1077 VAL B C 1
ATOM 3772 O O . VAL B 1 190 ? -8.353 -1.667 29.431 1.00 26.30 1077 VAL B O 1
ATOM 3776 N N . PRO B 1 191 ? -6.952 -1.890 31.177 1.00 22.44 1078 PRO B N 1
ATOM 3777 C CA . PRO B 1 191 ? -6.353 -0.550 30.971 1.00 24.40 1078 PRO B CA 1
ATOM 3778 C C . PRO B 1 191 ? -5.812 -0.423 29.535 1.00 27.63 1078 PRO B C 1
ATOM 3779 O O . PRO B 1 191 ? -5.254 -1.401 29.024 1.00 28.07 1078 PRO B O 1
ATOM 3783 N N . CYS B 1 192 ? -5.967 0.730 28.886 1.00 27.51 1079 CYS B N 1
ATOM 3784 C CA . CYS B 1 192 ? -5.492 0.865 27.501 1.00 27.20 1079 CYS B CA 1
ATOM 3785 C C . CYS B 1 192 ? -4.021 1.223 27.403 1.00 25.48 1079 CYS B C 1
ATOM 3786 O O . CYS B 1 192 ? -3.508 1.376 26.301 1.00 27.44 1079 CYS B O 1
ATOM 3789 N N . TYR B 1 193 ? -3.372 1.393 28.545 1.00 26.90 1080 TYR B N 1
ATOM 3790 C CA . TYR B 1 193 ? -1.934 1.576 28.638 1.00 24.62 1080 TYR B CA 1
ATOM 3791 C C . TYR B 1 193 ? -1.507 0.923 29.949 1.00 29.08 1080 TYR B C 1
ATOM 3792 O O . TYR B 1 193 ? -2.283 0.885 30.927 1.00 22.50 1080 TYR B O 1
ATOM 3801 N N . ALA B 1 194 ? -0.265 0.455 30.021 1.00 25.28 1081 ALA B N 1
ATOM 3802 C CA . ALA B 1 194 ? 0.205 -0.294 31.195 1.00 29.58 1081 ALA B CA 1
ATOM 3803 C C . ALA B 1 194 ? 1.009 0.507 32.180 1.00 24.37 1081 ALA B C 1
ATOM 3804 O O . ALA B 1 194 ? 1.224 0.056 33.306 1.00 26.53 1081 ALA B O 1
ATOM 3806 N N . THR B 1 195 ? 1.371 1.740 31.826 1.00 27.99 1082 THR B N 1
ATOM 3807 C CA . THR B 1 195 ? 2.341 2.501 32.588 1.00 26.79 1082 THR B CA 1
ATOM 3808 C C . THR B 1 195 ? 1.912 2.842 34.019 1.00 24.63 1082 THR B C 1
ATOM 3809 O O . THR B 1 195 ? 2.745 2.819 34.950 1.00 25.55 1082 THR B O 1
ATOM 3813 N N . GLY B 1 196 ? 0.642 3.180 34.219 1.00 24.14 1083 GLY B N 1
ATOM 3814 C CA . GLY B 1 196 ? 0.149 3.448 35.568 1.00 24.65 1083 GLY B CA 1
ATOM 3815 C C . GLY B 1 196 ? 0.212 2.204 36.457 1.00 21.92 1083 GLY B C 1
ATOM 3816 O O . GLY B 1 196 ? 0.650 2.262 37.604 1.00 24.18 1083 GLY B O 1
ATOM 3817 N N . LEU B 1 197 ? -0.240 1.081 35.940 1.00 23.10 1084 LEU B N 1
ATOM 3818 C CA . LEU B 1 197 ? -0.172 -0.161 36.688 1.00 21.33 1084 LEU B CA 1
ATOM 3819 C C . LEU B 1 197 ? 1.267 -0.580 36.973 1.00 22.26 1084 LEU B C 1
ATOM 3820 O O . LEU B 1 197 ? 1.587 -1.015 38.092 1.00 23.78 1084 LEU B O 1
ATOM 3825 N N . LEU B 1 198 ? 2.164 -0.424 36.009 1.00 23.21 1085 LEU B N 1
ATOM 3826 C CA . LEU B 1 198 ? 3.588 -0.701 36.302 1.00 24.64 1085 LEU B CA 1
ATOM 3827 C C . LEU B 1 198 ? 4.182 0.205 37.372 1.00 25.63 1085 LEU B C 1
ATOM 3828 O O . LEU B 1 198 ? 4.996 -0.236 38.185 1.00 25.55 1085 LEU B O 1
ATOM 3833 N N . GLY B 1 199 ? 3.833 1.492 37.351 1.00 23.61 1086 GLY B N 1
ATOM 3834 C CA . GLY B 1 199 ? 4.266 2.396 38.399 1.00 21.03 1086 GLY B CA 1
ATOM 3835 C C . GLY B 1 199 ? 3.782 1.923 39.778 1.00 24.85 1086 GLY B C 1
ATOM 3836 O O . GLY B 1 199 ? 4.509 1.964 40.763 1.00 24.31 1086 GLY B O 1
ATOM 3837 N N . PHE B 1 200 ? 2.533 1.501 39.808 1.00 21.99 1087 PHE B N 1
ATOM 3838 C CA . PHE B 1 200 ? 1.861 0.988 41.002 1.00 20.49 1087 PHE B CA 1
ATOM 3839 C C . PHE B 1 200 ? 2.566 -0.242 41.547 1.00 26.15 1087 PHE B C 1
ATOM 3840 O O . PHE B 1 200 ? 2.874 -0.329 42.748 1.00 23.31 1087 PHE B O 1
ATOM 3848 N N . VAL B 1 201 ? 2.853 -1.193 40.653 1.00 21.93 1088 VAL B N 1
ATOM 3849 C CA . VAL B 1 201 ? 3.616 -2.402 41.046 1.00 24.58 1088 VAL B CA 1
ATOM 3850 C C . VAL B 1 201 ? 4.956 -2.012 41.642 1.00 25.15 1088 VAL B C 1
ATOM 3851 O O . VAL B 1 201 ? 5.381 -2.562 42.668 1.00 25.36 1088 VAL B O 1
ATOM 3855 N N . ARG B 1 202 ? 5.651 -1.066 41.001 1.00 24.99 1089 ARG B N 1
ATOM 3856 C CA . ARG B 1 202 ? 6.929 -0.561 41.536 1.00 22.09 1089 ARG B CA 1
ATOM 3857 C C . ARG B 1 202 ? 6.825 -0.025 42.964 1.00 24.08 1089 ARG B C 1
ATOM 3858 O O . ARG B 1 202 ? 7.740 -0.225 43.777 1.00 25.44 1089 ARG B O 1
ATOM 3866 N N . GLN B 1 203 ? 5.754 0.709 43.252 1.00 23.44 1090 GLN B N 1
ATOM 3867 C CA . GLN B 1 203 ? 5.513 1.224 44.623 1.00 20.75 1090 GLN B CA 1
ATOM 3868 C C . GLN B 1 203 ? 5.437 0.108 45.643 1.00 21.94 1090 GLN B C 1
ATOM 3869 O O . GLN B 1 203 ? 6.040 0.190 46.719 1.00 24.43 1090 GLN B O 1
ATOM 3875 N N . VAL B 1 204 ? 4.711 -0.933 45.294 1.00 22.20 1091 VAL B N 1
ATOM 3876 C CA . VAL B 1 204 ? 4.507 -2.076 46.202 1.00 25.90 1091 VAL B CA 1
ATOM 3877 C C . VAL B 1 204 ? 5.848 -2.762 46.402 1.00 22.19 1091 VAL B C 1
ATOM 3878 O O . VAL B 1 204 ? 6.221 -3.111 47.534 1.00 24.79 1091 VAL B O 1
ATOM 3882 N N . LYS B 1 205 ? 6.579 -2.981 45.303 1.00 21.44 1092 LYS B N 1
ATOM 3883 C CA . LYS B 1 205 ? 7.939 -3.574 45.406 1.00 23.99 1092 LYS B CA 1
ATOM 3884 C C . LYS B 1 205 ? 8.893 -2.763 46.286 1.00 27.34 1092 LYS B C 1
ATOM 3885 O O . LYS B 1 205 ? 9.647 -3.339 47.075 1.00 25.09 1092 LYS B O 1
ATOM 3891 N N . PHE B 1 206 ? 8.929 -1.439 46.115 1.00 24.08 1093 PHE B N 1
ATOM 3892 C CA . PHE B 1 206 ? 9.768 -0.583 46.952 1.00 25.01 1093 PHE B CA 1
ATOM 3893 C C . PHE B 1 206 ? 9.376 -0.553 48.428 1.00 26.78 1093 PHE B C 1
ATOM 3894 O O . PHE B 1 206 ? 10.243 -0.504 49.301 1.00 28.12 1093 PHE B O 1
ATOM 3897 N N . LEU B 1 207 ? 8.077 -0.578 48.689 1.00 23.98 1094 LEU B N 1
ATOM 3898 C CA . LEU B 1 207 ? 7.598 -0.190 49.989 1.00 26.63 1094 LEU B CA 1
ATOM 3899 C C . LEU B 1 207 ? 7.243 -1.356 50.889 1.00 26.46 1094 LEU B C 1
ATOM 3900 O O . LEU B 1 207 ? 7.339 -1.241 52.103 1.00 28.05 1094 LEU B O 1
ATOM 3905 N N . ASN B 1 208 ? 6.781 -2.455 50.320 1.00 24.76 1095 ASN B N 1
ATOM 3906 C CA . ASN B 1 208 ? 6.391 -3.583 51.179 1.00 23.78 1095 ASN B CA 1
ATOM 3907 C C . ASN B 1 208 ? 7.599 -4.059 52.040 1.00 26.02 1095 ASN B C 1
ATOM 3908 O O . ASN B 1 208 ? 8.683 -4.280 51.501 1.00 27.72 1095 ASN B O 1
ATOM 3913 N N . PRO B 1 209 ? 7.431 -4.163 53.363 1.00 24.38 1096 PRO B N 1
ATOM 3914 C CA . PRO B 1 209 ? 8.576 -4.668 54.158 1.00 26.04 1096 PRO B CA 1
ATOM 3915 C C . PRO B 1 209 ? 8.703 -6.163 53.971 1.00 21.53 1096 PRO B C 1
ATOM 3916 O O . PRO B 1 209 ? 7.763 -6.920 54.238 1.00 25.03 1096 PRO B O 1
ATOM 3920 N N . PRO B 1 210 ? 9.887 -6.602 53.528 1.00 25.36 1097 PRO B N 1
ATOM 3921 C CA . PRO B 1 210 ? 10.029 -8.013 53.176 1.00 29.24 1097 PRO B CA 1
ATOM 3922 C C . PRO B 1 210 ? 9.954 -8.981 54.365 1.00 24.44 1097 PRO B C 1
ATOM 3923 O O . PRO B 1 210 ? 9.648 -10.152 54.158 1.00 26.96 1097 PRO B O 1
ATOM 3927 N N . GLU B 1 211 ? 10.179 -8.489 55.575 1.00 24.15 1098 GLU B N 1
ATOM 3928 C CA . GLU B 1 211 ? 9.994 -9.291 56.775 1.00 25.34 1098 GLU B CA 1
ATOM 3929 C C . GLU B 1 211 ? 8.558 -9.460 57.256 1.00 26.44 1098 GLU B C 1
ATOM 3930 O O . GLU B 1 211 ? 8.321 -10.177 58.225 1.00 27.15 1098 GLU B O 1
ATOM 3936 N N . ALA B 1 212 ? 7.611 -8.794 56.610 1.00 23.39 1099 ALA B N 1
ATOM 3937 C CA . ALA B 1 212 ? 6.210 -8.850 57.018 1.00 25.74 1099 ALA B CA 1
ATOM 3938 C C . ALA B 1 212 ? 5.610 -10.108 56.393 1.00 27.51 1099 ALA B C 1
ATOM 3939 O O . ALA B 1 212 ? 6.299 -10.861 55.712 1.00 23.07 1099 ALA B O 1
ATOM 3941 N N . GLY B 1 213 ? 4.334 -10.332 56.660 1.00 23.19 1100 GLY B N 1
ATOM 3942 C CA . GLY B 1 213 ? 3.636 -11.435 56.118 1.00 26.03 1100 GLY B CA 1
ATOM 3943 C C . GLY B 1 213 ? 3.211 -11.174 54.673 1.00 23.80 1100 GLY B C 1
ATOM 3944 O O . GLY B 1 213 ? 3.670 -10.210 54.000 1.00 23.02 1100 GLY B O 1
ATOM 3945 N N . PRO B 1 214 ? 2.333 -12.038 54.180 1.00 25.76 1101 PRO B N 1
ATOM 3946 C CA . PRO B 1 214 ? 1.932 -11.965 52.775 1.00 24.12 1101 PRO B CA 1
ATOM 3947 C C . PRO B 1 214 ? 1.214 -10.657 52.407 1.00 21.90 1101 PRO B C 1
ATOM 3948 O O . PRO B 1 214 ? 0.494 -10.060 53.219 1.00 23.40 1101 PRO B O 1
ATOM 3952 N N . ILE B 1 215 ? 1.471 -10.265 51.162 1.00 25.77 1102 ILE B N 1
ATOM 3953 C CA . ILE B 1 215 ? 0.901 -9.092 50.550 1.00 25.23 1102 ILE B CA 1
ATOM 3954 C C . ILE B 1 215 ? -0.536 -9.481 50.164 1.00 21.64 1102 ILE B C 1
ATOM 3955 O O . ILE B 1 215 ? -0.738 -10.413 49.374 1.00 24.33 1102 ILE B O 1
ATOM 3960 N N . VAL B 1 216 ? -1.528 -8.789 50.724 1.00 21.74 1103 VAL B N 1
ATOM 3961 C CA . VAL B 1 216 ? -2.916 -9.117 50.445 1.00 22.70 1103 VAL B CA 1
ATOM 3962 C C . VAL B 1 216 ? -3.344 -8.427 49.132 1.00 27.89 1103 VAL B C 1
ATOM 3963 O O . VAL B 1 216 ? -3.168 -7.220 48.957 1.00 27.03 1103 VAL B O 1
ATOM 3967 N N . VAL B 1 217 ? -3.824 -9.211 48.175 1.00 25.78 1104 VAL B N 1
ATOM 3968 C CA . VAL B 1 217 ? -4.258 -8.657 46.881 1.00 22.52 1104 VAL B CA 1
ATOM 3969 C C . VAL B 1 217 ? -5.712 -9.006 46.661 1.00 23.92 1104 VAL B C 1
ATOM 3970 O O . VAL B 1 217 ? -6.108 -10.185 46.745 1.00 23.06 1104 VAL B O 1
ATOM 3974 N N . HIS B 1 218 ? -6.492 -7.993 46.288 1.00 20.26 1105 HIS B N 1
ATOM 3975 C CA . HIS B 1 218 ? -7.912 -8.203 46.005 1.00 21.28 1105 HIS B CA 1
ATOM 3976 C C . HIS B 1 218 ? -8.444 -7.288 44.939 1.00 24.96 1105 HIS B C 1
ATOM 3977 O O . HIS B 1 218 ? -7.890 -6.233 44.646 1.00 22.19 1105 HIS B O 1
ATOM 3984 N N . CYS B 1 219 ? -9.534 -7.738 44.342 1.00 23.42 1106 CYS B N 1
ATOM 3985 C CA . CYS B 1 219 ? -10.337 -6.917 43.439 1.00 23.39 1106 CYS B CA 1
ATOM 3986 C C . CYS B 1 219 ? -11.766 -7.064 43.899 1.00 22.99 1106 CYS B C 1
ATOM 3987 O O . CYS B 1 219 ? -12.031 -6.765 45.053 1.00 26.18 1106 CYS B O 1
ATOM 3990 N N . SER B 1 220 ? -12.708 -7.466 43.038 1.00 23.88 1107 SER B N 1
ATOM 3991 C CA . SER B 1 220 ? -14.105 -7.719 43.516 1.00 21.04 1107 SER B CA 1
ATOM 3992 C C . SER B 1 220 ? -14.187 -9.218 43.851 1.00 25.13 1107 SER B C 1
ATOM 3993 O O . SER B 1 220 ? -14.213 -9.595 45.018 1.00 24.54 1107 SER B O 1
ATOM 3996 N N . ALA B 1 221 ? -14.181 -10.091 42.850 1.00 23.96 1108 ALA B N 1
ATOM 3997 C CA . ALA B 1 221 ? -14.251 -11.524 43.127 1.00 24.62 1108 ALA B CA 1
ATOM 3998 C C . ALA B 1 221 ? -12.937 -12.131 43.646 1.00 27.70 1108 ALA B C 1
ATOM 3999 O O . ALA B 1 221 ? -12.972 -13.175 44.282 1.00 22.33 1108 ALA B O 1
ATOM 4001 N N . GLY B 1 222 ? -11.788 -11.522 43.340 1.00 24.55 1109 GLY B N 1
ATOM 4002 C CA . GLY B 1 222 ? -10.486 -12.051 43.745 1.00 25.99 1109 GLY B CA 1
ATOM 4003 C C . GLY B 1 222 ? -9.805 -12.979 42.751 1.00 28.58 1109 GLY B C 1
ATOM 4004 O O . GLY B 1 222 ? -8.953 -13.787 43.138 1.00 27.36 1109 GLY B O 1
ATOM 4005 N N . ALA B 1 223 ? -10.151 -12.842 41.459 1.00 23.86 1110 ALA B N 1
ATOM 4006 C CA . ALA B 1 223 ? -9.575 -13.656 40.404 1.00 24.85 1110 ALA B CA 1
ATOM 4007 C C . ALA B 1 223 ? -8.887 -12.867 39.259 1.00 23.51 1110 ALA B C 1
ATOM 4008 O O . ALA B 1 223 ? -7.736 -13.155 38.904 1.00 24.08 1110 ALA B O 1
ATOM 4010 N N . GLY B 1 224 ? -9.610 -11.950 38.635 1.00 24.89 1111 GLY B N 1
ATOM 4011 C CA . GLY B 1 224 ? -9.158 -11.419 37.340 1.00 27.38 1111 GLY B CA 1
ATOM 4012 C C . GLY B 1 224 ? -8.043 -10.409 37.492 1.00 24.80 1111 GLY B C 1
ATOM 4013 O O . GLY B 1 224 ? -6.882 -10.673 37.173 1.00 26.10 1111 GLY B O 1
ATOM 4014 N N . ARG B 1 225 ? -8.399 -9.236 37.968 1.00 22.76 1112 ARG B N 1
ATOM 4015 C CA . ARG B 1 225 ? -7.419 -8.172 38.188 1.00 21.84 1112 ARG B CA 1
ATOM 4016 C C . ARG B 1 225 ? -6.393 -8.565 39.245 1.00 19.77 1112 ARG B C 1
ATOM 4017 O O . ARG B 1 225 ? -5.208 -8.259 39.133 1.00 24.29 1112 ARG B O 1
ATOM 4025 N N . THR B 1 226 ? -6.871 -9.264 40.275 1.00 23.92 1113 THR B N 1
ATOM 4026 C CA . THR B 1 226 ? -5.997 -9.848 41.311 1.00 21.75 1113 THR B CA 1
ATOM 4027 C C . THR B 1 226 ? -4.910 -10.702 40.654 1.00 24.69 1113 THR B C 1
ATOM 4028 O O . THR B 1 226 ? -3.712 -10.545 40.914 1.00 22.50 1113 THR B O 1
ATOM 4032 N N . GLY B 1 227 ? -5.332 -11.560 39.738 1.00 26.22 1114 GLY B N 1
ATOM 4033 C CA . GLY B 1 227 ? -4.417 -12.414 38.995 1.00 21.80 1114 GLY B CA 1
ATOM 4034 C C . GLY B 1 227 ? -3.486 -11.640 38.095 1.00 22.56 1114 GLY B C 1
ATOM 4035 O O . GLY B 1 227 ? -2.285 -11.983 38.013 1.00 23.71 1114 GLY B O 1
ATOM 4036 N N . CYS B 1 228 ? -3.994 -10.598 37.442 1.00 22.24 1115 CYS B N 1
ATOM 4037 C CA . CYS B 1 228 ? -3.153 -9.763 36.604 1.00 22.65 1115 CYS B CA 1
ATOM 4038 C C . CYS B 1 228 ? -2.023 -9.133 37.440 1.00 21.38 1115 CYS B C 1
ATOM 4039 O O . CYS B 1 228 ? -0.879 -9.160 37.017 1.00 21.88 1115 CYS B O 1
ATOM 4042 N N . PHE B 1 229 ? -2.361 -8.540 38.578 1.00 23.31 1116 PHE B N 1
ATOM 4043 C CA . PHE B 1 229 ? -1.341 -7.933 39.440 1.00 22.02 1116 PHE B CA 1
ATOM 4044 C C . PHE B 1 229 ? -0.276 -8.978 39.789 1.00 23.92 1116 PHE B C 1
ATOM 4045 O O . PHE B 1 229 ? 0.928 -8.733 39.660 1.00 23.99 1116 PHE B O 1
ATOM 4053 N N . ILE B 1 230 ? -0.721 -10.127 40.288 1.00 23.81 1117 ILE B N 1
ATOM 4054 C CA . ILE B 1 230 ? 0.237 -11.179 40.729 1.00 24.61 1117 ILE B CA 1
ATOM 4055 C C . ILE B 1 230 ? 1.101 -11.666 39.568 1.00 21.22 1117 ILE B C 1
ATOM 4056 O O . ILE B 1 230 ? 2.310 -11.725 39.705 1.00 21.68 1117 ILE B O 1
ATOM 4061 N N . ALA B 1 231 ? 0.492 -11.925 38.422 1.00 24.04 1118 ALA B N 1
ATOM 4062 C CA . ALA B 1 231 ? 1.222 -12.396 37.244 1.00 20.12 1118 ALA B CA 1
ATOM 4063 C C . ALA B 1 231 ? 2.277 -11.392 36.791 1.00 24.37 1118 ALA B C 1
ATOM 4064 O O . ALA B 1 231 ? 3.418 -11.748 36.486 1.00 24.35 1118 ALA B O 1
ATOM 4066 N N . ILE B 1 232 ? 1.898 -10.129 36.742 1.00 21.34 1119 ILE B N 1
ATOM 4067 C CA . ILE B 1 232 ? 2.849 -9.083 36.313 1.00 21.73 1119 ILE B CA 1
ATOM 4068 C C . ILE B 1 232 ? 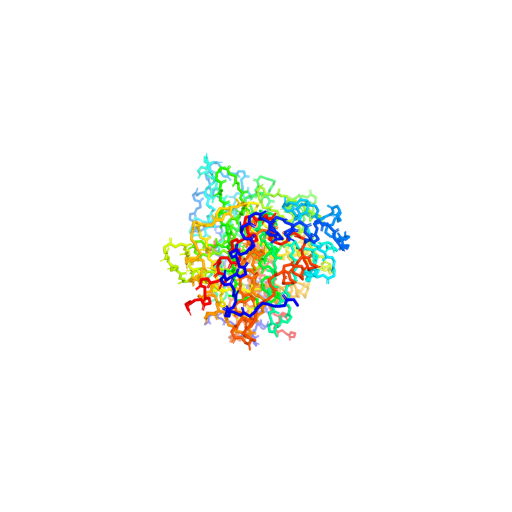4.008 -8.958 37.303 1.00 19.30 1119 ILE B C 1
ATOM 4069 O O . ILE B 1 232 ? 5.181 -8.982 36.920 1.00 24.51 1119 ILE B O 1
ATOM 4074 N N . ASP B 1 233 ? 3.667 -8.839 38.568 1.00 25.95 1120 ASP B N 1
ATOM 4075 C CA . ASP B 1 233 ? 4.655 -8.722 39.610 1.00 22.17 1120 ASP B CA 1
ATOM 4076 C C . ASP B 1 233 ? 5.651 -9.883 39.544 1.00 23.74 1120 ASP B C 1
ATOM 4077 O O . ASP B 1 233 ? 6.854 -9.687 39.619 1.00 23.72 1120 ASP B O 1
ATOM 4082 N N . THR B 1 234 ? 5.132 -11.078 39.393 1.00 23.51 1121 THR B N 1
ATOM 4083 C CA . THR B 1 234 ? 5.948 -12.289 39.425 1.00 20.02 1121 THR B CA 1
ATOM 4084 C C . THR B 1 234 ? 6.857 -12.373 38.189 1.00 25.52 1121 THR B C 1
ATOM 4085 O O . THR B 1 234 ? 8.046 -12.712 38.282 1.00 23.21 1121 THR B O 1
ATOM 4089 N N . MET B 1 235 ? 6.289 -12.054 37.027 1.00 23.50 1122 MET B N 1
ATOM 4090 C CA . MET B 1 235 ? 7.028 -12.108 35.772 1.00 23.03 1122 MET B CA 1
ATOM 4091 C C . MET B 1 235 ? 8.098 -10.981 35.703 1.00 21.20 1122 MET B C 1
ATOM 4092 O O . MET B 1 235 ? 9.174 -11.148 35.111 1.00 23.28 1122 MET B O 1
ATOM 4097 N N . LEU B 1 236 ? 7.826 -9.819 36.288 1.00 20.87 1123 LEU B N 1
ATOM 4098 C CA . LEU B 1 236 ? 8.903 -8.805 36.373 1.00 24.64 1123 LEU B CA 1
ATOM 4099 C C . LEU B 1 236 ? 10.130 -9.310 37.155 1.00 25.94 1123 LEU B C 1
ATOM 4100 O O . LEU B 1 236 ? 11.282 -9.109 36.729 1.00 22.96 1123 LEU B O 1
ATOM 4105 N N . ASP B 1 237 ? 9.882 -10.006 38.269 1.00 26.88 1124 ASP B N 1
ATOM 4106 C CA . ASP B 1 237 ? 10.971 -10.624 39.043 1.00 27.44 1124 ASP B CA 1
ATOM 4107 C C . ASP B 1 237 ? 11.708 -11.689 38.201 1.00 25.38 1124 ASP B C 1
ATOM 4108 O O . ASP B 1 237 ? 12.950 -11.767 38.187 1.00 26.24 1124 ASP B O 1
ATOM 4113 N N . MET B 1 238 ? 10.951 -12.523 37.480 1.00 25.35 1125 MET B N 1
ATOM 4114 C CA . MET B 1 238 ? 11.606 -13.537 36.639 1.00 25.46 1125 MET B CA 1
ATOM 4115 C C . MET B 1 238 ? 12.458 -12.892 35.533 1.00 25.53 1125 MET B C 1
ATOM 4116 O O . MET B 1 238 ? 13.556 -13.357 35.239 1.00 24.78 1125 MET B O 1
ATOM 4121 N N . ALA B 1 239 ? 11.902 -11.861 34.882 1.00 24.51 1126 ALA B N 1
ATOM 4122 C CA . ALA B 1 239 ? 12.616 -11.137 33.832 1.00 24.84 1126 ALA B CA 1
ATOM 4123 C C . ALA B 1 239 ? 13.926 -10.578 34.409 1.00 25.32 1126 ALA B C 1
ATOM 4124 O O . ALA B 1 239 ? 15.001 -10.748 33.822 1.00 25.71 1126 ALA B O 1
ATOM 4126 N N . GLU B 1 240 ? 13.808 -9.903 35.560 1.00 29.42 1127 GLU B N 1
ATOM 4127 C CA . GLU B 1 240 ? 14.960 -9.238 36.187 1.00 29.18 1127 GLU B CA 1
ATOM 4128 C C . GLU B 1 240 ? 16.059 -10.225 36.505 1.00 28.32 1127 GLU B C 1
ATOM 4129 O O . GLU B 1 240 ? 17.267 -9.950 36.287 1.00 26.81 1127 GLU B O 1
ATOM 4135 N N . ASN B 1 241 ? 15.662 -11.362 37.051 1.00 26.94 1128 ASN B N 1
ATOM 4136 C CA . ASN B 1 241 ? 16.668 -12.339 37.549 1.00 23.98 1128 ASN B CA 1
ATOM 4137 C C . ASN B 1 241 ? 17.200 -13.303 36.486 1.00 35.18 1128 ASN B C 1
ATOM 4138 O O . ASN B 1 241 ? 18.377 -13.675 36.536 1.00 28.10 1128 ASN B O 1
ATOM 4143 N N . GLU B 1 242 ? 16.339 -13.725 35.558 1.00 26.36 1129 GLU B N 1
ATOM 4144 C CA . GLU B 1 242 ? 16.673 -14.731 34.526 1.00 29.14 1129 GLU B CA 1
ATOM 4145 C C . GLU B 1 242 ? 16.748 -14.241 33.086 1.00 25.76 1129 GLU B C 1
ATOM 4146 O O . GLU B 1 242 ? 17.250 -14.956 32.233 1.00 22.10 1129 GLU B O 1
ATOM 4152 N N . GLY B 1 243 ? 16.208 -13.072 32.783 1.00 24.33 1130 GLY B N 1
ATOM 4153 C CA . GLY B 1 243 ? 16.208 -12.581 31.407 1.00 29.84 1130 GLY B CA 1
ATOM 4154 C C . GLY B 1 243 ? 15.271 -13.353 30.502 1.00 30.73 1130 GLY B C 1
ATOM 4155 O O . GLY B 1 243 ? 15.384 -13.290 29.282 1.00 22.87 1130 GLY B O 1
ATOM 4156 N N . VAL B 1 244 ? 14.324 -14.054 31.114 1.00 24.45 1131 VAL B N 1
ATOM 4157 C CA . VAL B 1 244 ? 13.261 -14.785 30.398 1.00 26.50 1131 VAL B CA 1
ATOM 4158 C C . VAL B 1 244 ? 11.958 -14.597 31.166 1.00 32.08 1131 VAL B C 1
ATOM 4159 O O . VAL B 1 244 ? 11.977 -14.200 32.336 1.00 26.02 1131 VAL B O 1
ATOM 4163 N N . VAL B 1 245 ? 10.828 -14.820 30.492 1.00 21.81 1132 VAL B N 1
ATOM 4164 C CA . VAL B 1 245 ? 9.512 -14.888 31.184 1.00 24.87 1132 VAL B CA 1
ATOM 4165 C C . VAL B 1 245 ? 8.749 -16.136 30.695 1.00 29.10 1132 VAL B C 1
ATOM 4166 O O . VAL B 1 245 ? 8.976 -16.612 29.589 1.00 28.47 1132 VAL B O 1
ATOM 4170 N N . ASP B 1 246 ? 7.886 -16.668 31.556 1.00 25.70 1133 ASP B N 1
ATOM 4171 C CA . ASP B 1 246 ? 7.044 -17.802 31.221 1.00 25.56 1133 ASP B CA 1
ATOM 4172 C C . ASP B 1 246 ? 5.666 -17.538 31.765 1.00 24.96 1133 ASP B C 1
ATOM 4173 O O . ASP B 1 246 ? 5.263 -18.060 32.825 1.00 23.10 1133 ASP B O 1
ATOM 4178 N N . ILE B 1 247 ? 4.915 -16.757 31.006 1.00 25.49 1134 ILE B N 1
ATOM 4179 C CA . ILE B 1 247 ? 3.624 -16.247 31.467 1.00 23.81 1134 ILE B CA 1
ATOM 4180 C C . ILE B 1 247 ? 2.597 -17.363 31.491 1.00 25.77 1134 ILE B C 1
ATOM 4181 O O . ILE B 1 247 ? 1.798 -17.450 32.424 1.00 24.18 1134 ILE B O 1
ATOM 4186 N N . PHE B 1 248 ? 2.616 -18.216 30.469 1.00 25.07 1135 PHE B N 1
ATOM 4187 C CA . PHE B 1 248 ? 1.658 -19.328 30.412 1.00 24.59 1135 PHE B CA 1
ATOM 4188 C C . PHE B 1 248 ? 1.788 -20.226 31.651 1.00 23.79 1135 PHE B C 1
ATOM 4189 O O . PHE B 1 248 ? 0.802 -20.500 32.324 1.00 23.78 1135 PHE B O 1
ATOM 4197 N N . ASN B 1 249 ? 2.988 -20.695 31.957 1.00 28.22 1136 ASN B N 1
ATOM 4198 C CA . ASN B 1 249 ? 3.168 -21.565 33.147 1.00 26.86 1136 ASN B CA 1
ATOM 4199 C C . ASN B 1 249 ? 2.962 -20.802 34.464 1.00 27.21 1136 ASN B C 1
ATOM 4200 O O . ASN B 1 249 ? 2.429 -21.346 35.426 1.00 24.02 1136 ASN B O 1
ATOM 4205 N N . CYS B 1 250 ? 3.308 -19.521 34.495 1.00 24.27 1137 CYS B N 1
ATOM 4206 C CA . CYS B 1 250 ? 2.946 -18.687 35.645 1.00 22.48 1137 CYS B CA 1
ATOM 4207 C C . CYS B 1 250 ? 1.434 -18.728 35.929 1.00 23.65 1137 CYS B C 1
ATOM 4208 O O . CYS B 1 250 ? 0.985 -19.045 37.053 1.00 25.05 1137 CYS B O 1
ATOM 4211 N N . VAL B 1 251 ? 0.630 -18.455 34.907 1.00 23.35 1138 VAL B N 1
ATOM 4212 C CA . VAL B 1 251 ? -0.814 -18.406 35.101 1.00 20.70 1138 VAL B CA 1
ATOM 4213 C C . VAL B 1 251 ? -1.388 -19.794 35.466 1.00 23.07 1138 VAL B C 1
ATOM 4214 O O . VAL B 1 251 ? -2.269 -19.907 36.321 1.00 23.56 1138 VAL B O 1
ATOM 4218 N N . ARG B 1 252 ? -0.834 -20.837 34.840 1.00 22.28 1139 ARG B N 1
ATOM 4219 C CA . ARG B 1 252 ? -1.203 -22.205 35.106 1.00 31.11 1139 ARG B CA 1
ATOM 4220 C C . ARG B 1 252 ? -0.953 -22.477 36.590 1.00 23.46 1139 ARG B C 1
ATOM 4221 O O . ARG B 1 252 ? -1.845 -22.992 37.298 1.00 24.42 1139 ARG B O 1
ATOM 4229 N N . GLU B 1 253 ? 0.208 -22.074 37.098 1.00 23.55 1140 GLU B N 1
ATOM 4230 C CA . GLU B 1 253 ? 0.516 -22.271 38.511 1.00 24.17 1140 GLU B CA 1
ATOM 4231 C C . GLU B 1 253 ? -0.358 -21.463 39.443 1.00 29.27 1140 GLU B C 1
ATOM 4232 O O . GLU B 1 253 ? -0.764 -21.946 40.507 1.00 27.41 1140 GLU B O 1
ATOM 4238 N N . LEU B 1 254 ? -0.671 -20.228 39.055 1.00 26.25 1141 LEU B N 1
ATOM 4239 C CA . LEU B 1 254 ? -1.526 -19.355 39.849 1.00 27.27 1141 LEU B CA 1
ATOM 4240 C C . LEU B 1 254 ? -2.856 -20.025 40.000 1.00 31.15 1141 LEU B C 1
ATOM 4241 O O . LEU B 1 254 ? -3.411 -20.068 41.111 1.00 30.25 1141 LEU B O 1
ATOM 4246 N N . ARG B 1 255 ? -3.342 -20.613 38.906 1.00 28.38 1142 ARG B N 1
ATOM 4247 C CA . ARG B 1 255 ? -4.676 -21.217 38.916 1.00 28.45 1142 ARG B CA 1
ATOM 4248 C C . ARG B 1 255 ? -4.758 -22.460 39.810 1.00 31.06 1142 ARG B C 1
ATOM 4249 O O . ARG B 1 255 ? -5.817 -22.783 40.323 1.00 32.48 1142 ARG B O 1
ATOM 4257 N N . ALA B 1 256 ? -3.614 -23.086 40.052 1.00 29.53 1143 ALA B N 1
ATOM 4258 C CA . ALA B 1 256 ? -3.529 -24.219 40.957 1.00 34.38 1143 ALA B CA 1
ATOM 4259 C C . ALA B 1 256 ? -3.898 -23.838 42.401 1.00 29.17 1143 ALA B C 1
ATOM 4260 O O . ALA B 1 256 ? -4.449 -24.649 43.132 1.00 26.47 1143 ALA B O 1
ATOM 4262 N N . GLN B 1 257 ? -3.624 -22.585 42.768 1.00 22.65 1144 GLN B N 1
ATOM 4263 C CA . GLN B 1 257 ? -3.763 -22.107 44.107 1.00 22.37 1144 GLN B CA 1
ATOM 4264 C C . GLN B 1 257 ? -5.038 -21.330 44.339 1.00 23.19 1144 GLN B C 1
ATOM 4265 O O . GLN B 1 257 ? -5.518 -21.313 45.490 1.00 22.46 1144 GLN B O 1
ATOM 4271 N N . ARG B 1 258 ? -5.586 -20.685 43.294 1.00 21.02 1145 ARG B N 1
ATOM 4272 C CA . ARG B 1 258 ? -6.926 -20.068 43.377 1.00 21.37 1145 ARG B CA 1
ATOM 4273 C C . ARG B 1 258 ? -7.597 -20.067 41.993 1.00 25.79 1145 ARG B C 1
ATOM 4274 O O . ARG B 1 258 ? -6.966 -19.753 40.975 1.00 24.32 1145 ARG B O 1
ATOM 4282 N N . VAL B 1 259 ? -8.878 -20.429 41.973 1.00 24.67 1146 VAL B N 1
ATOM 4283 C CA . VAL B 1 259 ? -9.601 -20.653 40.704 1.00 22.03 1146 VAL B CA 1
ATOM 4284 C C . VAL B 1 259 ? -9.571 -19.423 39.789 1.00 24.29 1146 VAL B C 1
ATOM 4285 O O . VAL B 1 259 ? -9.788 -18.282 40.235 1.00 25.07 1146 VAL B O 1
ATOM 4289 N N . ASN B 1 260 ? -9.316 -19.659 38.506 1.00 21.49 1147 ASN B N 1
ATOM 4290 C CA . ASN B 1 260 ? -9.448 -18.654 37.440 1.00 21.40 1147 ASN B CA 1
ATOM 4291 C C . ASN B 1 260 ? -8.666 -17.358 37.583 1.00 26.74 1147 ASN B C 1
ATOM 4292 O O . ASN B 1 260 ? -9.061 -16.325 36.995 1.00 26.98 1147 ASN B O 1
ATOM 4297 N N . LEU B 1 261 ? -7.553 -17.381 38.335 1.00 24.68 1148 LEU B N 1
ATOM 4298 C CA . LEU B 1 261 ? -6.689 -16.208 38.391 1.00 23.43 1148 LEU B CA 1
ATOM 4299 C C . LEU B 1 261 ? -6.241 -15.870 36.957 1.00 25.81 1148 LEU B C 1
ATOM 4300 O O . LEU B 1 261 ? -5.800 -16.772 36.184 1.00 25.53 1148 LEU B O 1
ATOM 4305 N N . VAL B 1 262 ? -6.390 -14.584 36.608 1.00 23.16 1149 VAL B N 1
ATOM 4306 C CA . VAL B 1 262 ? -6.348 -14.024 35.236 1.00 23.23 1149 VAL B CA 1
ATOM 4307 C C . VAL B 1 262 ? -7.542 -14.594 34.463 1.00 25.42 1149 VAL B C 1
ATOM 4308 O O . VAL B 1 262 ? -7.441 -15.632 33.827 1.00 27.02 1149 VAL B O 1
ATOM 4312 N N . GLN B 1 263 ? -8.673 -13.905 34.558 1.00 23.56 1150 GLN B N 1
ATOM 4313 C CA . GLN B 1 263 ? -9.982 -14.492 34.371 1.00 22.75 1150 GLN B CA 1
ATOM 4314 C C . GLN B 1 263 ? -10.575 -14.360 32.966 1.00 28.05 1150 GLN B C 1
ATOM 4315 O O . GLN B 1 263 ? -11.572 -15.019 32.671 1.00 33.33 1150 GLN B O 1
ATOM 4321 N N . THR B 1 264 ? -9.996 -13.487 32.115 1.00 25.17 1151 THR B N 1
ATOM 4322 C CA . THR B 1 264 ? -10.407 -13.348 30.733 1.00 25.05 1151 THR B CA 1
ATOM 4323 C C . THR B 1 264 ? -9.238 -13.376 29.776 1.00 25.90 1151 THR B C 1
ATOM 4324 O O . THR B 1 264 ? -8.081 -13.157 30.148 1.00 22.37 1151 THR B O 1
ATOM 4328 N N . GLU B 1 265 ? -9.554 -13.644 28.524 1.00 27.16 1152 GLU B N 1
ATOM 4329 C CA . GLU B 1 265 ? -8.552 -13.664 27.499 1.00 26.62 1152 GLU B CA 1
ATOM 4330 C C . GLU B 1 265 ? -7.898 -12.301 27.380 1.00 22.81 1152 GLU B C 1
ATOM 4331 O O . GLU B 1 265 ? -6.676 -12.197 27.219 1.00 23.72 1152 GLU B O 1
ATOM 4337 N N . GLU B 1 266 ? -8.729 -11.260 27.452 1.00 20.46 1153 GLU B N 1
ATOM 4338 C CA . GLU B 1 266 ? -8.258 -9.880 27.375 1.00 25.98 1153 GLU B CA 1
ATOM 4339 C C . GLU B 1 266 ? -7.249 -9.585 28.487 1.00 22.68 1153 GLU B C 1
ATOM 4340 O O . GLU B 1 266 ? -6.228 -8.905 28.303 1.00 22.35 1153 GLU B O 1
ATOM 4346 N N . GLN B 1 267 ? -7.550 -10.047 29.687 1.00 23.70 1154 GLN B N 1
ATOM 4347 C CA . GLN B 1 267 ? -6.586 -9.922 30.788 1.00 21.74 1154 GLN B CA 1
ATOM 4348 C C . GLN B 1 267 ? -5.275 -10.638 30.534 1.00 23.69 1154 GLN B C 1
ATOM 4349 O O . GLN B 1 267 ? -4.190 -10.141 30.898 1.00 21.86 1154 GLN B O 1
ATOM 4355 N N . TYR B 1 268 ? -5.364 -11.835 29.974 1.00 22.86 1155 TYR B N 1
ATOM 4356 C CA . TYR B 1 268 ? -4.179 -12.600 29.646 1.00 21.85 1155 TYR B CA 1
ATOM 4357 C C . TYR B 1 268 ? -3.296 -11.821 28.652 1.00 22.88 1155 TYR B C 1
ATOM 4358 O O . TYR B 1 268 ? -2.092 -11.706 28.829 1.00 24.76 1155 TYR B O 1
ATOM 4367 N N . VAL B 1 269 ? -3.899 -11.207 27.649 1.00 22.92 1156 VAL B N 1
ATOM 4368 C CA . VAL B 1 269 ? -3.120 -10.408 26.691 1.00 21.99 1156 VAL B CA 1
ATOM 4369 C C . VAL B 1 269 ? -2.559 -9.171 27.371 1.00 23.37 1156 VAL B C 1
ATOM 4370 O O . VAL B 1 269 ? -1.427 -8.793 27.135 1.00 22.74 1156 VAL B O 1
ATOM 4374 N N . PHE B 1 270 ? -3.360 -8.541 28.216 1.00 23.43 1157 PHE B N 1
ATOM 4375 C CA . PHE B 1 270 ? -2.891 -7.361 28.968 1.00 24.64 1157 PHE B CA 1
ATOM 4376 C C . PHE B 1 270 ? -1.651 -7.662 29.801 1.00 22.29 1157 PHE B C 1
ATOM 4377 O O . PHE B 1 270 ? -0.703 -6.864 29.812 1.00 23.57 1157 PHE B O 1
ATOM 4385 N N . VAL B 1 271 ? -1.619 -8.826 30.435 1.00 22.43 1158 VAL B N 1
ATOM 4386 C CA . VAL B 1 271 ? -0.428 -9.256 31.213 1.00 22.25 1158 VAL B CA 1
ATOM 4387 C C . VAL B 1 271 ? 0.831 -9.290 30.298 1.00 22.04 1158 VAL B C 1
ATOM 4388 O O . VAL B 1 271 ? 1.902 -8.782 30.669 1.00 21.30 1158 VAL B O 1
ATOM 4392 N N . HIS B 1 272 ? 0.676 -9.809 29.093 1.00 22.37 1159 HIS B N 1
ATOM 4393 C CA . HIS B 1 272 ? 1.762 -9.769 28.098 1.00 21.58 1159 HIS B CA 1
ATOM 4394 C C . HIS B 1 272 ? 2.184 -8.348 27.737 1.00 19.90 1159 HIS B C 1
ATOM 4395 O O . HIS B 1 272 ? 3.364 -8.022 27.750 1.00 21.69 1159 HIS B O 1
ATOM 4402 N N . ASP B 1 273 ? 1.214 -7.534 27.360 1.00 23.21 1160 ASP B N 1
ATOM 4403 C CA . ASP B 1 273 ? 1.455 -6.144 26.977 1.00 26.16 1160 ASP B CA 1
ATOM 4404 C C . ASP B 1 273 ? 2.182 -5.339 28.080 1.00 26.17 1160 ASP B C 1
ATOM 4405 O O . ASP B 1 273 ? 3.095 -4.535 27.794 1.00 24.73 1160 ASP B O 1
ATOM 4410 N N . ALA B 1 274 ? 1.740 -5.518 29.318 1.00 23.26 1161 ALA B N 1
ATOM 4411 C CA . ALA B 1 274 ? 2.344 -4.856 30.478 1.00 21.74 1161 ALA B CA 1
ATOM 4412 C C . ALA B 1 274 ? 3.785 -5.289 30.719 1.00 18.70 1161 ALA B C 1
ATOM 4413 O O . ALA B 1 274 ? 4.698 -4.446 30.861 1.00 23.35 1161 ALA B O 1
ATOM 4415 N N . ILE B 1 275 ? 4.021 -6.582 30.676 1.00 22.78 1162 ILE B N 1
ATOM 4416 C CA . ILE B 1 275 ? 5.369 -7.098 30.818 1.00 23.61 1162 ILE B CA 1
ATOM 4417 C C . ILE B 1 275 ? 6.263 -6.600 29.690 1.00 27.29 1162 ILE B C 1
ATOM 4418 O O . ILE B 1 275 ? 7.361 -6.132 29.943 1.00 24.76 1162 ILE B O 1
ATOM 4423 N N . LEU B 1 276 ? 5.784 -6.635 28.447 1.00 26.76 1163 LEU B N 1
ATOM 4424 C CA . LEU B 1 276 ? 6.578 -6.135 27.364 1.00 23.49 1163 LEU B CA 1
ATOM 4425 C C . LEU B 1 276 ? 6.941 -4.687 27.601 1.00 27.21 1163 LEU B C 1
ATOM 4426 O O . LEU B 1 276 ? 8.106 -4.300 27.457 1.00 25.31 1163 LEU B O 1
ATOM 4431 N N . GLU B 1 277 ? 5.974 -3.855 27.998 1.00 24.83 1164 GLU B N 1
ATOM 4432 C CA . GLU B 1 277 ? 6.322 -2.449 28.227 1.00 24.64 1164 GLU B CA 1
ATOM 4433 C C . GLU B 1 277 ? 7.454 -2.316 29.264 1.00 28.02 1164 GLU B C 1
ATOM 4434 O O . GLU B 1 277 ? 8.429 -1.560 29.067 1.00 26.74 1164 GLU B O 1
ATOM 4440 N N . ALA B 1 278 ? 7.307 -3.030 30.368 1.00 23.32 1165 ALA B N 1
ATOM 4441 C CA . ALA B 1 278 ? 8.325 -3.045 31.409 1.00 26.79 1165 ALA B CA 1
ATOM 4442 C C . ALA B 1 278 ? 9.678 -3.418 30.818 1.00 33.79 1165 ALA B C 1
ATOM 4443 O O . ALA B 1 278 ? 10.709 -2.847 31.172 1.00 36.82 1165 ALA B O 1
ATOM 4445 N N . CYS B 1 279 ? 9.693 -4.370 29.912 1.00 30.46 1166 CYS B N 1
ATOM 4446 C CA . CYS B 1 279 ? 10.978 -4.816 29.349 1.00 34.43 1166 CYS B CA 1
ATOM 4447 C C . CYS B 1 279 ? 11.548 -3.819 28.347 1.00 37.19 1166 CYS B C 1
ATOM 4448 O O . CYS B 1 279 ? 12.765 -3.792 28.121 1.00 42.68 1166 CYS B O 1
ATOM 4451 N N . LEU B 1 280 ? 10.691 -3.011 27.730 1.00 40.01 1167 LEU B N 1
ATOM 4452 C CA . LEU B 1 280 ? 11.162 -1.995 26.776 1.00 37.78 1167 LEU B CA 1
ATOM 4453 C C . LEU B 1 280 ? 11.804 -0.825 27.510 1.00 51.46 1167 LEU B C 1
ATOM 4454 O O . LEU B 1 280 ? 12.924 -0.427 27.190 1.00 52.27 1167 LEU B O 1
ATOM 4459 N N . CYS B 1 281 ? 11.100 -0.299 28.511 1.00 49.05 1168 CYS B N 1
ATOM 4460 C CA . CYS B 1 281 ? 11.410 1.019 29.079 1.00 55.39 1168 CYS B CA 1
ATOM 4461 C C . CYS B 1 281 ? 12.704 1.146 29.922 1.00 54.25 1168 CYS B C 1
ATOM 4462 O O . CYS B 1 281 ? 13.072 0.263 30.697 1.00 62.92 1168 CYS B O 1
#

Foldseek 3Di:
DWAFLVCLVVVLVVQPPPPDHHLVVLVVPFDAFDPADDVLCPPPVNVVQADDPRFAAHPVFAQFADDPPPNLRDHRWGQDQFQVGGSQAIQHAAGDPVCLLVVVSSCVVQQFQEEEEEEDQDDPHRGQHDDNADPAWDARPQKIKGWDDWADDDFWIKTKIWIDRPPDDDIGIHIYIHGHQQDVVGGHPALVVVVVSLVCCVVPGDPVGGHHYYYYRNRAAVVLLSRLLSRQLVVCVPPSIGDSSVSSSSVCVGTHRRNPDSNSSSNSSRNNSVVSVD/DLWFFLVCLVVVLVVCPPPPRVNLVVLVVPFDAFDDADDPLCPPPVNVVQAQDSRFAFHPVFAQFFDDDPPDPNLRDHRWGQCQFLVGGSQAIFHAAGDPVCLLVVLSSCVVQQFAEEEEEEDCDAPRDGLHDPSADPAWDARPQKIKGWDDWADDPQWIKTKIWIDGPPDDDIGIHIYIHGYHAHSDFGDPAQVSVVVSLVCCVVPGDPPGGHHYYYYRNRAAVSLLSRLLNRQLVCCVPPSIGDSSVSSSSRCVTTHCRNPDSRSSSVSSRNNSVVSVD

Radius of gyration: 32.01 Å; Cα contacts (8 Å, |Δi|>4): 1131; chains: 2; bounding box: 59×53×110 Å